Protein 4U4V (pdb70)

Foldseek 3Di:
DADADADQVDPVRCVPPLVVQLVLQLVLLQLLLLLLLLLLQLLLQLLLCLVVLPADDDLLLSLQLLQQLLVLLLVCQLVLLVVCLVPNLLLSSLVLLQQSLVLLQVVLVQSNDNVRDSVVSSVSSNSSSSSSNVLNNSLSRSCSSHDPVCSLVSSLSSQLSSLLSLLVLLAVLVVCQQPPPCVVVPFDWDAGPVGGTGRNSCSRNVCNVVSNVSSVCSNVGHYGYNDDPLVVDPVLVLLLLLLLLQVLLLLQCSSCVQSLCCLFPVVDPCSNPSSLLSNLLSVLLSVLQVVCVVPNLLVQLLVLLVQLLVLLVQLVVATQPVDDGDVVSNVVSSSSNSNSSSSSNNSSLNNLLPLQLVVQLVVCVVVVHDNVCSNVVSVVSSSSSSSSSSSSSSSSNNLNSSLQSVCCVPPVDSVRSSVVSSVSSVVSSVSSVVCCVPRNVD

Solvent-accessible surface area: 18002 Å² total; per-residue (Å²): 126,91,11,111,72,23,120,23,118,51,107,67,8,19,82,145,108,0,98,68,17,0,49,99,0,7,128,25,2,7,27,3,2,41,10,0,3,0,0,1,2,0,1,3,5,2,0,7,8,0,68,70,17,39,9,142,36,83,53,46,54,12,0,50,0,2,0,22,1,0,48,12,0,9,129,41,0,36,50,8,25,122,55,8,95,118,94,12,4,48,119,22,17,6,113,3,1,17,44,0,42,107,4,0,53,94,1,0,113,5,2,52,65,78,89,18,75,49,68,35,0,38,82,0,0,55,46,0,0,69,2,1,0,6,10,9,4,15,21,28,6,0,27,101,2,27,12,75,98,95,50,56,57,7,42,41,68,0,2,7,61,0,2,25,0,0,3,42,0,12,69,45,1,26,104,13,4,71,85,69,71,39,58,140,139,44,11,121,18,44,130,25,141,114,46,83,60,23,19,7,0,0,2,2,16,21,14,31,58,88,0,37,99,56,27,98,32,0,119,160,14,7,10,11,35,68,109,97,123,11,71,90,35,47,55,0,117,61,1,2,74,0,1,28,2,0,4,0,4,4,0,0,4,2,0,0,4,5,7,0,0,41,40,13,23,86,143,34,73,0,10,103,99,3,47,82,0,0,68,25,1,2,91,6,26,62,44,0,17,58,78,1,85,190,90,32,6,8,115,18,0,22,84,5,0,65,70,0,15,88,53,4,25,74,6,49,149,8,23,13,129,125,103,60,40,51,29,161,41,0,34,57,18,1,34,19,3,1,81,5,0,1,24,0,2,6,0,0,41,36,2,0,33,65,4,16,101,29,48,5,62,93,116,1,85,92,124,66,10,65,90,45,85,0,103,153,58,0,44,92,22,11,72,34,0,30,22,53,1,3,7,36,0,0,73,4,0,53,94,9,0,44,17,1,0,38,13,24,60,152,97,58,35,1,44,31,4,2,120,74,15,42,115,68,5,82,48,2,18,94,45,0,152,50,6,88,66,194,38,7,98,177

B-factor: mean 63.11, std 16.08, range [24.77, 141.22]

CATH classification: 1.20.1250.20 (+1 more: 1.20.1250.20)

Organism: Escherichia coli (strain K12) (NCBI:txid83333)

Radius of gyration: 21.99 Å; Cα contacts (8 Å, |Δi|>4): 774; chains: 1; bounding box: 35×51×68 Å

InterPro domains:
  IPR004737 Nitrate transporter NarK/NarU-like [TIGR00886] (36-418)
  IPR011701 Major facilitator superfamily [PF07690] (45-422)
  IPR036259 MFS transporter superfamily [G3DSA:1.20.1250.20] (1-463)
  IPR036259 MFS transporter superfamily [SSF103473] (20-460)
  IPR044772 Nitrate transporter [PTHR23515] (15-457)
  IPR044772 Nitrate transporter [cd17341] (38-454)

Sequence (442 aa):
AVITDWRPEDPAFWQQRGQRIASRNLWISVPCLLLAFCVWMLFSAVAVNLPKVGFNFTTDQLFMLTALPSVSGALLRVPYSFMVPIFGGRRWTAFSTGILIIPCVWLGFAVQDTSTPYSVFIIISLLCGFAGANFASSMANISFFFPKQKQGGALGLNGGLGNMGVSVMQLVAPLVVSLSIFAVFGSQGVKQPDGTELYLANASWIWVPFLAIFTIAAWFGMNDLATLPVLKRGHLWIMSLLYLATFGSFIGFSAGFAMLSKTQFPDVQILQYAFFGPFIGALARSAGGALSDRLGGTRVTLVNFILMAIFSGLLFLTLPTDQGGSFMAFFAVFLALFLTAGLGSGSTFQMISVIFRKLTMDRVKAEGGSDERAMREAATDTAAALGFISAIGAIGGFFIPKAFGSSLALTGSPVGAMKVFLIFYIACVVITWAVYGRHSKK

Nearest PDB structures (foldseek):
  4u4v-assembly1_A  TM=1.002E+00  e=3.283E-60  Escherichia coli str. K-12 substr. MG1655
  4u4t-assembly1_A  TM=9.989E-01  e=2.293E-55  Escherichia coli str. K-12 substr. MG1655
  4u4w-assembly1_A  TM=9.501E-01  e=4.387E-51  Escherichia coli str. K-12 substr. MG1655
  4jr9-assembly1_A  TM=9.707E-01  e=1.772E-45  Escherichia coli K-12
  4iu9-assembly1_B  TM=9.793E-01  e=3.118E-41  Escherichia coli K-12

GO terms:
  GO:0005886 plasma membrane (C, EXP)
  GO:0005452 solute:inorganic anion antiporter activity (F, IDA)
  GO:0005886 plasma membrane (C, IDA)
  GO:0043602 nitrate catabolic process (P, IMP)
  GO:0015706 nitrate transmembrane transport (P, IMP)
  GO:0015707 nitrite transport (P, IMP)

Secondary structure (DSSP, 8-state):
--BS---TTSHHHIIIIIHHHHHHHHHHHHHHHHHHHHHHTTHHHHHHHSTTTT----HHHHHHHHHTHHHHHHHHHHHHHHHHHHH-HHHHHHHHHHTTHHHHHHHHHHTT-TT--HHHHHHHHHHHGGGGGHHHHHHHHHHHTS-HHHHHHHHHHHHHHHHHHHHHHHHHHHHHTTS-TTGGGT---EE-TTS-EE-TTHHHHTHHHHHHHHHHHHHHH---B---GGGG-HHHHHHHHHHHHHHHHHHHHHHHHHHHHHHH-TTS-GGGTTTHHHHHHHHHHHHHHHHHHHH-HHHHHHHHHHHHHHHHHHGGGGS-------HHHHHHHHHHHHHHHHHHHHHHHHHHHHHHHHHHHHHHHHTT--HHHHHHHHHHHHHHHHHHHHHHHTTHHHHHHHHHHHHHHHHS-SHHHHHHHHHHHHHHHHHHHHHHHHT---

Structure (mmCIF, N/CA/C/O backbone):
data_4U4V
#
_entry.id   4U4V
#
_cell.length_a   35.504
_cell.length_b   106.532
_cell.length_c   124.609
_cell.angle_alpha   90.00
_cell.angle_beta   90.00
_cell.angle_gamma   90.00
#
_symmetry.space_group_name_H-M   'P 21 21 21'
#
loop_
_entity.id
_entity.type
_entity.pdbx_description
1 polymer 'Nitrate/nitrite transporter NarK'
2 non-polymer 'OLEIC ACID'
3 non-polymer 'NICKEL (II) ION'
4 water water
#
loop_
_atom_site.group_PDB
_atom_site.id
_atom_site.type_symbol
_atom_site.label_atom_id
_atom_site.label_alt_id
_atom_site.label_comp_id
_atom_site.label_asym_id
_atom_site.label_entity_id
_atom_site.label_seq_id
_atom_site.pdbx_PDB_ins_code
_atom_site.Cartn_x
_atom_site.Cartn_y
_atom_site.Cartn_z
_atom_site.occupancy
_atom_site.B_iso_or_equiv
_atom_site.auth_seq_id
_atom_site.auth_comp_id
_atom_site.auth_asym_id
_atom_site.auth_atom_id
_atom_site.pdbx_PDB_model_num
ATOM 1 N N . ALA A 1 13 ? 42.427 97.302 8.339 1.00 125.27 13 ALA A N 1
ATOM 2 C CA . ALA A 1 13 ? 43.806 96.889 8.102 1.00 124.24 13 ALA A CA 1
ATOM 3 C C . ALA A 1 13 ? 44.712 98.096 7.874 1.00 123.33 13 ALA A C 1
ATOM 4 O O . ALA A 1 13 ? 44.267 99.241 7.949 1.00 125.23 13 ALA A O 1
ATOM 6 N N . VAL A 1 14 ? 45.987 97.834 7.598 1.00 116.14 14 VAL A N 1
ATOM 7 C CA . VAL A 1 14 ? 46.935 98.899 7.286 1.00 94.33 14 VAL A CA 1
ATOM 8 C C . VAL A 1 14 ? 46.660 99.452 5.892 1.00 90.81 14 VAL A C 1
ATOM 9 O O . VAL A 1 14 ? 46.650 98.710 4.910 1.00 101.83 14 VAL A O 1
ATOM 13 N N . ILE A 1 15 ? 46.431 100.758 5.811 1.00 69.13 15 ILE A N 1
ATOM 14 C CA . ILE A 1 15 ? 46.044 101.376 4.551 1.00 70.22 15 ILE A CA 1
ATOM 15 C C . ILE A 1 15 ? 47.259 101.756 3.717 1.00 71.00 15 ILE A C 1
ATOM 16 O O . ILE A 1 15 ? 48.147 102.468 4.184 1.00 69.57 15 ILE A O 1
ATOM 21 N N . THR A 1 16 ? 47.291 101.268 2.481 1.00 73.43 16 THR A N 1
ATOM 22 C CA . THR A 1 16 ? 48.369 101.589 1.556 1.00 74.56 16 THR A CA 1
ATOM 23 C C . THR A 1 16 ? 47.921 102.674 0.580 1.00 74.92 16 THR A C 1
ATOM 24 O O . THR A 1 16 ? 48.683 103.585 0.256 1.00 74.56 16 THR A O 1
ATOM 28 N N . ASP A 1 17 ? 46.677 102.581 0.123 1.00 75.75 17 ASP A N 1
ATOM 29 C CA . ASP A 1 17 ? 46.128 103.571 -0.797 1.00 76.26 17 ASP A CA 1
ATOM 30 C C . ASP A 1 17 ? 45.311 104.619 -0.047 1.00 74.87 17 ASP A C 1
ATOM 31 O O . ASP A 1 17 ? 44.136 104.403 0.249 1.00 78.20 17 ASP A O 1
ATOM 36 N N . TRP A 1 18 ? 45.940 105.752 0.253 1.00 72.47 18 TRP A N 1
ATOM 37 C CA . TRP A 1 18 ? 45.291 106.828 0.998 1.00 70.26 18 TRP A CA 1
ATOM 38 C C . TRP A 1 18 ? 45.342 108.142 0.225 1.00 70.43 18 TRP A C 1
ATOM 39 O O . TRP A 1 18 ? 46.391 108.780 0.141 1.00 70.05 18 TRP A O 1
ATOM 50 N N . ARG A 1 19 ? 44.203 108.544 -0.331 1.00 71.15 19 ARG A N 1
ATOM 51 C CA . ARG A 1 19 ? 44.137 109.732 -1.179 1.00 88.02 19 ARG A CA 1
ATOM 52 C C . ARG A 1 19 ? 43.080 110.723 -0.690 1.00 84.70 19 ARG A C 1
ATOM 53 O O . ARG A 1 19 ? 42.056 110.918 -1.347 1.00 71.57 19 ARG A O 1
ATOM 61 N N . PRO A 1 20 ? 43.33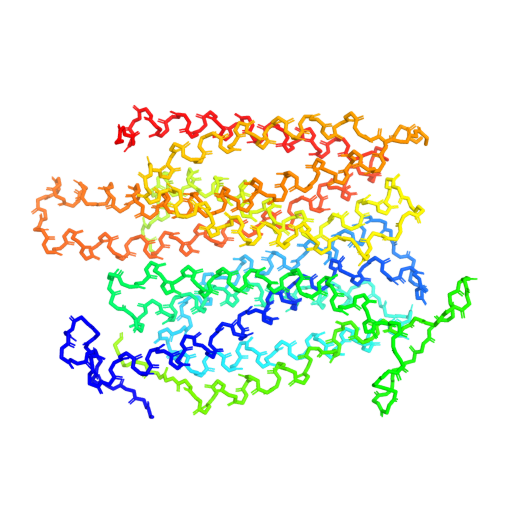9 111.372 0.460 1.00 85.94 20 PRO A N 1
ATOM 62 C CA . PRO A 1 20 ? 42.329 112.218 1.107 1.00 66.66 20 PRO A CA 1
ATOM 63 C C . PRO A 1 20 ? 41.986 113.464 0.293 1.00 67.36 20 PRO A C 1
ATOM 64 O O . PRO A 1 20 ? 40.852 113.936 0.351 1.00 67.33 20 PRO A O 1
ATOM 68 N N . GLU A 1 21 ? 42.954 113.978 -0.459 1.00 68.13 21 GLU A N 1
ATOM 69 C CA . GLU A 1 21 ? 42.735 115.163 -1.283 1.00 69.01 21 GLU A CA 1
ATOM 70 C C . GLU A 1 21 ? 41.790 114.883 -2.447 1.00 79.63 21 GLU A C 1
ATOM 71 O O . GLU A 1 21 ? 41.120 115.789 -2.942 1.00 83.21 21 GLU A O 1
ATOM 77 N N . ASP A 1 22 ? 41.746 113.630 -2.888 1.00 83.91 22 ASP A N 1
ATOM 78 C CA . ASP A 1 22 ? 40.808 113.221 -3.925 1.00 75.08 22 ASP A CA 1
ATOM 79 C C . ASP A 1 22 ? 39.393 113.185 -3.359 1.00 74.58 22 ASP A C 1
ATOM 80 O O . ASP A 1 22 ? 39.105 112.403 -2.453 1.00 73.54 22 ASP A O 1
ATOM 85 N N . PRO A 1 23 ? 38.504 114.035 -3.898 1.00 75.47 23 PRO A N 1
ATOM 86 C CA . PRO A 1 23 ? 37.120 114.154 -3.426 1.00 77.64 23 PRO A CA 1
ATOM 87 C C . PRO A 1 23 ? 36.339 112.847 -3.551 1.00 82.85 23 PRO A C 1
ATOM 88 O O . PRO A 1 23 ? 35.542 112.519 -2.669 1.00 85.07 23 PRO A O 1
ATOM 92 N N . ALA A 1 24 ? 36.570 112.113 -4.634 1.00 85.46 24 ALA A N 1
ATOM 93 C CA . ALA A 1 24 ? 35.899 110.838 -4.848 1.00 80.60 24 ALA A CA 1
ATOM 94 C C . ALA A 1 24 ? 36.361 109.805 -3.829 1.00 79.18 24 ALA A C 1
ATOM 95 O O . ALA A 1 24 ? 35.554 109.040 -3.303 1.00 79.33 24 ALA A O 1
ATOM 97 N N . PHE A 1 25 ? 37.664 109.787 -3.565 1.00 77.98 25 PHE A N 1
ATOM 98 C CA . PHE A 1 25 ? 38.242 108.887 -2.572 1.00 76.60 25 PHE A CA 1
ATOM 99 C C . PHE A 1 25 ? 37.685 109.201 -1.191 1.00 81.79 25 PHE A C 1
ATOM 100 O O . PHE A 1 25 ? 37.288 108.301 -0.449 1.00 73.90 25 PHE A O 1
ATOM 108 N N . TRP A 1 26 ? 37.665 110.488 -0.856 1.00 73.71 26 TRP A N 1
ATOM 109 C CA . TRP A 1 26 ? 37.195 110.944 0.446 1.00 70.48 26 TRP A CA 1
ATOM 110 C C . TRP A 1 26 ? 35.750 110.525 0.679 1.00 77.45 26 TRP A C 1
ATOM 111 O O . TRP A 1 26 ? 35.413 109.989 1.733 1.00 81.37 26 TRP A O 1
ATOM 122 N N . GLN A 1 27 ? 34.904 110.750 -0.320 1.00 81.08 27 GLN A N 1
ATOM 123 C CA . GLN A 1 27 ? 33.490 110.410 -0.215 1.00 74.36 27 GLN A CA 1
ATOM 124 C C . GLN A 1 27 ? 33.275 108.901 -0.164 1.00 83.68 27 GLN A C 1
ATOM 125 O O . GLN A 1 27 ? 32.291 108.424 0.402 1.00 75.87 27 GLN A O 1
ATOM 127 N N . GLN A 1 28 ? 34.212 108.156 -0.746 1.00 87.95 28 GLN A N 1
ATOM 128 C CA . GLN A 1 28 ? 34.063 106.712 -0.914 1.00 90.40 28 GLN A CA 1
ATOM 129 C C . GLN A 1 28 ? 34.465 105.919 0.327 1.00 84.62 28 GLN A C 1
ATOM 130 O O . GLN A 1 28 ? 33.747 105.011 0.750 1.00 81.80 28 GLN A O 1
ATOM 136 N N . ARG A 1 29 ? 35.615 106.256 0.903 1.00 79.16 29 ARG A N 1
ATOM 137 C CA . ARG A 1 29 ? 36.132 105.516 2.050 1.00 73.04 29 ARG A CA 1
ATOM 138 C C . ARG A 1 29 ? 36.995 106.376 2.970 1.00 72.75 29 ARG A C 1
ATOM 139 O O . ARG A 1 29 ? 37.193 106.035 4.133 1.00 68.75 29 ARG A O 1
ATOM 147 N N . GLY A 1 30 ? 37.505 107.486 2.447 1.00 69.81 30 GLY A N 1
ATOM 148 C CA . GLY A 1 30 ? 38.432 108.322 3.190 1.00 72.86 30 GLY A CA 1
ATOM 149 C C . GLY A 1 30 ? 37.804 108.982 4.403 1.00 80.14 30 GLY A C 1
ATOM 150 O O . GLY A 1 30 ? 38.307 108.862 5.522 1.00 63.77 30 GLY A O 1
ATOM 151 N N . GLN A 1 31 ? 36.699 109.681 4.167 1.00 71.60 31 GLN A N 1
ATOM 152 C CA . GLN A 1 31 ? 35.959 110.376 5.212 1.00 67.82 31 GLN A CA 1
ATOM 153 C C . GLN A 1 31 ? 35.519 109.452 6.345 1.00 68.27 31 GLN A C 1
ATOM 154 O O . GLN A 1 31 ? 35.645 109.801 7.517 1.00 68.73 31 GLN A O 1
ATOM 160 N N . ARG A 1 32 ? 35.005 108.277 5.997 1.00 71.19 32 ARG A N 1
ATOM 161 C CA . ARG A 1 32 ? 34.507 107.342 7.003 1.00 70.62 32 ARG A CA 1
ATOM 162 C C . ARG A 1 32 ? 35.633 106.813 7.891 1.00 78.03 32 ARG A C 1
ATOM 163 O O . ARG A 1 32 ? 35.482 106.719 9.108 1.00 85.45 32 ARG A O 1
ATOM 165 N N . ILE A 1 33 ? 36.759 106.474 7.273 1.00 81.02 33 ILE A N 1
ATOM 166 C CA . ILE A 1 33 ? 37.921 105.973 8.000 1.00 80.90 33 ILE A CA 1
ATOM 167 C C . ILE A 1 33 ? 38.522 107.049 8.903 1.00 73.85 33 ILE A C 1
ATOM 168 O O . ILE A 1 33 ? 38.846 106.793 10.064 1.00 59.40 33 ILE A O 1
ATOM 173 N N . ALA A 1 34 ? 38.660 108.253 8.359 1.00 60.34 34 ALA A N 1
ATOM 174 C CA . ALA A 1 34 ? 39.251 109.369 9.085 1.00 58.34 34 ALA A CA 1
ATOM 175 C C . ALA A 1 34 ? 38.352 109.822 10.229 1.00 66.63 34 ALA A C 1
ATOM 176 O O . ALA A 1 34 ? 38.835 110.278 11.266 1.00 71.83 34 ALA A O 1
ATOM 178 N N . SER A 1 35 ? 37.044 109.700 10.029 1.00 58.03 35 SER A N 1
ATOM 179 C CA . SER A 1 35 ? 36.073 110.033 11.061 1.00 57.17 35 SER A CA 1
ATOM 180 C C . SER A 1 35 ? 36.212 109.097 12.251 1.00 64.19 35 SER A C 1
ATOM 181 O O . SER A 1 35 ? 36.079 109.509 13.405 1.00 63.90 35 SER A O 1
ATOM 184 N N . ARG A 1 36 ? 36.485 107.832 11.955 1.00 57.62 36 ARG A N 1
ATOM 185 C CA . ARG A 1 36 ? 36.598 106.805 12.980 1.00 57.33 36 ARG A CA 1
ATOM 186 C C . ARG A 1 36 ? 37.896 106.944 13.765 1.00 55.71 36 ARG A C 1
ATOM 187 O O . ARG A 1 36 ? 37.915 106.766 14.980 1.00 76.13 36 ARG A O 1
ATOM 195 N N . ASN A 1 37 ? 38.980 107.269 13.069 1.00 55.63 37 ASN A N 1
ATOM 196 C CA . ASN A 1 37 ? 40.263 107.481 13.725 1.00 54.28 37 ASN A CA 1
ATOM 197 C C . ASN A 1 37 ? 40.237 108.711 14.626 1.00 57.72 37 ASN A C 1
ATOM 198 O O . ASN A 1 37 ? 40.689 108.662 15.769 1.00 56.65 37 ASN A O 1
ATOM 203 N N . LEU A 1 38 ? 39.699 109.807 14.099 1.00 52.39 38 LEU A N 1
ATOM 204 C CA . LEU A 1 38 ? 39.574 111.058 14.839 1.00 60.38 38 LEU A CA 1
ATOM 205 C C . LEU A 1 38 ? 38.775 110.880 16.131 1.00 61.40 38 LEU A C 1
ATOM 206 O O . LEU A 1 38 ? 39.146 111.417 17.173 1.00 48.84 38 LEU A O 1
ATOM 211 N N . TRP A 1 39 ? 37.689 110.117 16.064 1.00 51.25 39 TRP A N 1
ATOM 212 C CA . TRP A 1 39 ? 36.791 109.992 17.208 1.00 56.54 39 TRP A CA 1
ATOM 213 C C . TRP A 1 39 ? 37.173 108.872 18.174 1.00 59.34 39 TRP A C 1
ATOM 214 O O . TRP A 1 39 ? 36.484 108.641 19.167 1.00 56.33 39 TRP A O 1
ATOM 225 N N . ILE A 1 40 ? 38.272 108.187 17.883 1.00 52.77 40 ILE A N 1
ATOM 226 C CA . ILE A 1 40 ? 38.895 107.302 18.857 1.00 50.50 40 ILE A CA 1
ATOM 227 C C . ILE A 1 40 ? 40.100 108.031 19.444 1.00 66.33 40 ILE A C 1
ATOM 228 O O . ILE A 1 40 ? 40.484 107.814 20.594 1.00 61.47 40 ILE A O 1
ATOM 233 N N . SER A 1 41 ? 40.674 108.923 18.642 1.00 61.39 41 SER A N 1
ATOM 234 C CA . SER A 1 41 ? 41.827 109.711 19.058 1.00 56.96 41 SER A CA 1
ATOM 235 C C . SER A 1 41 ? 41.460 110.718 20.146 1.00 58.35 41 SER A C 1
ATOM 236 O O . SER A 1 41 ? 42.214 110.915 21.099 1.00 45.38 41 SER A O 1
ATOM 239 N N . VAL A 1 42 ? 40.297 111.344 19.994 1.00 46.36 42 VAL A N 1
ATOM 240 C CA . VAL A 1 42 ? 39.839 112.381 20.914 1.00 56.54 42 VAL A CA 1
ATOM 241 C C . VAL A 1 42 ? 39.673 111.876 22.360 1.00 54.21 42 VAL A C 1
ATOM 242 O O . VAL A 1 42 ? 40.183 112.510 23.282 1.00 45.97 42 VAL A O 1
ATOM 246 N N . PRO A 1 43 ? 38.980 110.738 22.572 1.00 51.64 43 PRO A N 1
ATOM 247 C CA . PRO A 1 43 ? 38.934 110.264 23.961 1.00 45.20 43 PRO A CA 1
ATOM 248 C C . PRO A 1 43 ? 40.298 109.817 24.483 1.00 44.73 43 PRO A C 1
ATOM 249 O O . PRO A 1 43 ? 40.601 110.047 25.655 1.00 47.78 43 PRO A O 1
ATOM 253 N N . CYS A 1 44 ? 41.102 109.194 23.625 1.00 45.31 44 CYS A N 1
ATOM 254 C CA . CYS A 1 44 ? 42.455 108.783 23.994 1.00 45.07 44 CYS A CA 1
ATOM 255 C C . CYS A 1 44 ? 43.317 109.964 24.431 1.00 43.94 44 CYS A C 1
ATOM 256 O O . CYS A 1 44 ? 44.122 109.847 25.351 1.00 65.88 44 CYS A O 1
ATOM 259 N N . LEU A 1 45 ? 43.150 111.099 23.760 1.00 47.45 45 LEU A N 1
ATOM 260 C CA . LEU A 1 45 ? 43.943 112.284 24.065 1.00 57.73 45 LEU A CA 1
ATOM 261 C C . LEU A 1 45 ? 43.390 113.002 25.291 1.00 41.94 45 LEU A C 1
ATOM 262 O O . LEU A 1 45 ? 44.148 113.504 26.120 1.00 48.49 45 LEU A O 1
ATOM 267 N N . LEU A 1 46 ? 42.066 113.047 25.395 1.00 42.10 46 LEU A N 1
ATOM 268 C CA . LEU A 1 46 ? 41.400 113.608 26.563 1.00 55.18 46 LEU A CA 1
ATOM 269 C C . LEU A 1 46 ? 41.883 112.917 27.833 1.00 41.34 46 LEU A C 1
ATOM 270 O O . LEU A 1 46 ? 42.119 113.566 28.852 1.00 40.75 46 LEU A O 1
ATOM 275 N N . LEU A 1 47 ? 42.034 111.599 27.761 1.00 41.97 47 LEU A N 1
ATOM 276 C CA . LEU A 1 47 ? 42.499 110.819 28.903 1.00 54.23 47 LEU A CA 1
ATOM 277 C C . LEU A 1 47 ? 43.958 111.116 29.219 1.00 41.55 47 LEU A C 1
ATOM 278 O O . LEU A 1 47 ? 44.384 111.024 30.369 1.00 48.87 47 LEU A O 1
ATOM 283 N N . ALA A 1 48 ? 44.723 111.465 28.190 1.00 43.80 48 ALA A N 1
ATOM 284 C CA . ALA A 1 48 ? 46.124 111.809 28.377 1.00 41.34 48 ALA A CA 1
ATOM 285 C C . ALA A 1 48 ? 46.242 113.076 29.218 1.00 40.57 48 ALA A C 1
ATOM 286 O O . ALA A 1 48 ? 47.084 113.163 30.111 1.00 49.90 48 ALA A O 1
ATOM 288 N N . PHE A 1 49 ? 45.390 114.054 28.931 1.00 43.33 49 PHE A N 1
ATOM 289 C CA . PHE A 1 49 ? 45.367 115.290 29.703 1.00 47.62 49 PHE A CA 1
ATOM 290 C C . PHE A 1 49 ? 44.866 115.038 31.119 1.00 39.52 49 PHE A C 1
ATOM 291 O O . PHE A 1 49 ? 45.247 115.751 32.046 1.00 60.09 49 PHE A O 1
ATOM 299 N N . CYS A 1 50 ? 44.017 114.027 31.287 1.00 39.88 50 CYS A N 1
ATOM 300 C CA . CYS A 1 50 ? 43.609 113.610 32.625 1.00 54.36 50 CYS A CA 1
ATOM 301 C C . CYS A 1 50 ? 44.822 113.159 33.441 1.00 40.03 50 CYS A C 1
ATOM 302 O O . CYS A 1 50 ? 45.087 113.698 34.511 1.00 39.83 50 CYS A O 1
ATOM 305 N N . VAL A 1 51 ? 45.561 112.183 32.920 1.00 40.46 51 VAL A N 1
ATOM 306 C CA . VAL A 1 51 ? 46.710 111.620 33.630 1.00 50.45 51 VAL A CA 1
ATOM 307 C C . VAL A 1 51 ? 47.842 112.638 33.804 1.00 43.60 51 VAL A C 1
ATOM 308 O O . VAL A 1 51 ? 48.553 112.623 34.811 1.00 53.45 51 VAL A O 1
ATOM 312 N N . TRP A 1 52 ? 47.991 113.526 32.825 1.00 40.12 52 TRP A N 1
ATOM 313 C CA . TRP A 1 52 ? 49.050 114.533 32.828 1.00 48.40 52 TRP A CA 1
ATOM 314 C C . TRP A 1 52 ? 48.981 115.458 34.041 1.00 52.27 52 TRP A C 1
ATOM 315 O O . TRP A 1 52 ? 49.991 115.706 34.703 1.00 42.17 52 TRP A O 1
ATOM 326 N N . MET A 1 53 ? 47.787 115.974 34.315 1.00 39.37 53 MET A N 1
ATOM 327 C CA . MET A 1 53 ? 47.593 116.960 35.374 1.00 48.61 53 MET A CA 1
ATOM 328 C C . MET A 1 53 ? 47.023 116.344 36.644 1.00 42.68 53 MET A C 1
ATOM 329 O O . MET A 1 53 ? 46.462 117.048 37.483 1.00 41.56 53 MET A O 1
ATOM 334 N N . LEU A 1 54 ? 47.174 115.032 36.773 1.00 39.75 54 LEU A N 1
ATOM 335 C CA . LEU A 1 54 ? 46.655 114.287 37.914 1.00 45.63 54 LEU A CA 1
ATOM 336 C C . LEU A 1 54 ? 47.035 114.912 39.254 1.00 47.00 54 LEU A C 1
ATOM 337 O O . LEU A 1 54 ? 46.194 115.069 40.137 1.00 51.79 54 LEU A O 1
ATOM 342 N N . PHE A 1 55 ? 48.304 115.284 39.387 1.00 49.33 55 PHE A N 1
ATOM 343 C CA . PHE A 1 55 ? 48.827 115.809 40.641 1.00 40.84 55 PHE A CA 1
ATOM 344 C C . PHE A 1 55 ? 48.309 117.204 40.996 1.00 50.44 55 PHE A C 1
ATOM 345 O O . PHE A 1 55 ? 48.536 117.678 42.105 1.00 41.05 55 PHE A O 1
ATOM 353 N N . SER A 1 56 ? 47.622 117.863 40.067 1.00 40.08 56 SER A N 1
ATOM 354 C CA . SER A 1 56 ? 47.004 119.152 40.369 1.00 39.99 56 SER A CA 1
ATOM 355 C C . SER A 1 56 ? 45.833 118.945 41.326 1.00 54.25 56 SER A C 1
ATOM 356 O O . SER A 1 56 ? 45.436 119.852 42.062 1.00 40.47 56 SER A O 1
ATOM 359 N N . ALA A 1 57 ? 45.289 117.733 41.308 1.00 40.29 57 ALA A N 1
ATOM 360 C CA . ALA A 1 57 ? 44.181 117.373 42.180 1.00 49.92 57 ALA A CA 1
ATOM 361 C C . ALA A 1 57 ? 44.668 116.574 43.389 1.00 60.99 57 ALA A C 1
ATOM 362 O O . ALA A 1 57 ? 44.197 116.777 44.507 1.00 62.02 57 ALA A O 1
ATOM 364 N N . VAL A 1 58 ? 45.620 115.674 43.160 1.00 41.45 58 VAL A N 1
ATOM 365 C CA . VAL A 1 58 ? 46.082 114.766 44.207 1.00 53.04 58 VAL A CA 1
ATOM 366 C C . VAL A 1 58 ? 46.964 115.454 45.259 1.00 42.70 58 VAL A C 1
ATOM 367 O O . VAL A 1 58 ? 46.825 115.189 46.453 1.00 49.37 58 VAL A O 1
ATOM 371 N N . ALA A 1 59 ? 47.857 116.339 44.819 1.00 48.16 59 ALA A N 1
ATOM 372 C CA . ALA A 1 59 ? 48.794 117.010 45.727 1.00 56.56 59 ALA A CA 1
ATOM 373 C C . ALA A 1 59 ? 48.075 117.870 46.764 1.00 55.14 59 ALA A C 1
ATOM 374 O O . ALA A 1 59 ? 48.617 118.158 47.834 1.00 53.51 59 ALA A O 1
ATOM 376 N N . VAL A 1 60 ? 46.857 118.283 46.434 1.00 50.17 60 VAL A N 1
ATOM 377 C CA . VAL A 1 60 ? 46.023 119.044 47.351 1.00 46.12 60 VAL A CA 1
ATOM 378 C C . VAL A 1 60 ? 45.560 118.160 48.507 1.00 51.86 60 VAL A C 1
ATOM 379 O O . VAL A 1 60 ? 45.376 118.632 49.629 1.00 45.09 60 VAL A O 1
ATOM 383 N N . ASN A 1 61 ? 45.397 116.869 48.228 1.00 44.79 61 ASN A N 1
ATOM 384 C CA . ASN A 1 61 ? 44.836 115.941 49.205 1.00 50.51 61 ASN A CA 1
ATOM 385 C C . ASN A 1 61 ? 45.869 115.059 49.907 1.00 45.98 61 ASN A C 1
ATOM 386 O O . ASN A 1 61 ? 45.513 114.250 50.759 1.00 48.31 61 ASN A O 1
ATOM 391 N N . LEU A 1 62 ? 47.141 115.213 49.555 1.00 48.28 62 LEU A N 1
ATOM 392 C CA . LEU A 1 62 ? 48.196 114.433 50.202 1.00 54.40 62 LEU A CA 1
ATOM 393 C C . LEU A 1 62 ? 48.324 114.706 51.716 1.00 47.77 62 LEU A C 1
ATOM 394 O O . LEU A 1 62 ? 48.457 113.757 52.491 1.00 48.74 62 LEU A O 1
ATOM 399 N N . PRO A 1 63 ? 48.280 115.985 52.151 1.00 55.06 63 PRO A N 1
ATOM 400 C CA . PRO A 1 63 ? 48.348 116.173 53.609 1.00 49.26 63 PRO A CA 1
ATOM 401 C C . PRO A 1 63 ? 47.138 115.596 54.350 1.00 65.41 63 PRO A C 1
ATOM 402 O O . PRO A 1 63 ? 47.251 115.230 55.521 1.00 68.60 63 PRO A O 1
ATOM 406 N N . LYS A 1 64 ? 46.002 115.511 53.663 1.00 56.40 64 LYS A N 1
ATOM 407 C CA . LYS A 1 64 ? 44.769 114.996 54.251 1.00 49.70 64 LYS A CA 1
ATOM 408 C C . LYS A 1 64 ? 44.812 113.486 54.449 1.00 53.91 64 LYS A C 1
ATOM 409 O O . LYS A 1 64 ? 43.904 112.903 55.036 1.00 51.13 64 LYS A O 1
ATOM 415 N N . VAL A 1 65 ? 45.866 112.858 53.943 1.00 58.41 65 VAL A N 1
ATOM 416 C CA . VAL A 1 65 ? 46.014 111.411 54.021 1.00 61.63 65 VAL A CA 1
ATOM 417 C C . VAL A 1 65 ? 47.109 111.053 55.029 1.00 59.26 65 VAL A C 1
ATOM 418 O O . VAL A 1 65 ? 47.117 109.962 55.603 1.00 75.47 65 VAL A O 1
ATOM 422 N N . GLY A 1 66 ? 48.019 111.992 55.266 1.00 62.42 66 GLY A N 1
ATOM 423 C CA . GLY A 1 66 ? 49.038 111.804 56.283 1.00 53.32 66 GLY A CA 1
ATOM 424 C C . GLY A 1 66 ? 50.449 112.154 55.855 1.00 53.13 66 GLY A C 1
ATOM 425 O O . GLY A 1 66 ? 51.397 111.949 56.610 1.00 59.49 66 GLY A O 1
ATOM 426 N N . PHE A 1 67 ? 50.598 112.681 54.645 1.00 57.87 67 PHE A N 1
ATOM 427 C CA . PHE A 1 67 ? 51.914 113.075 54.160 1.00 57.79 67 PHE A CA 1
ATOM 428 C C . PHE A 1 67 ? 52.283 114.469 54.655 1.00 57.86 67 PHE A C 1
ATOM 429 O O . PHE A 1 67 ? 51.433 115.353 54.737 1.00 65.64 67 PHE A O 1
ATOM 437 N N . ASN A 1 68 ? 53.555 114.658 54.988 1.00 59.40 68 ASN A N 1
ATOM 438 C CA . ASN A 1 68 ? 54.016 115.932 55.525 1.00 59.96 68 ASN A CA 1
ATOM 439 C C . ASN A 1 68 ? 55.054 116.605 54.629 1.00 58.73 68 ASN A C 1
ATOM 440 O O . ASN A 1 68 ? 56.064 117.126 55.104 1.00 62.13 68 ASN A O 1
ATOM 445 N N . PHE A 1 69 ? 54.790 116.593 53.329 1.00 64.93 69 PHE A N 1
ATOM 446 C CA . PHE A 1 69 ? 55.628 117.291 52.362 1.00 60.08 69 PHE A CA 1
ATOM 447 C C . PHE A 1 69 ? 55.414 118.801 52.452 1.00 51.14 69 PHE A C 1
ATOM 448 O O . PHE A 1 69 ? 54.303 119.255 52.723 1.00 51.88 69 PHE A O 1
ATOM 456 N N . THR A 1 70 ? 56.469 119.579 52.227 1.00 51.71 70 THR A N 1
ATOM 457 C CA . THR A 1 70 ? 56.348 121.036 52.263 1.00 61.68 70 THR A CA 1
ATOM 458 C C . THR A 1 70 ? 55.521 121.550 51.087 1.00 64.73 70 THR A C 1
ATOM 459 O O . THR A 1 70 ? 55.267 120.820 50.127 1.00 49.16 70 THR A O 1
ATOM 463 N N . THR A 1 71 ? 55.102 122.808 51.176 1.00 57.55 71 THR A N 1
ATOM 464 C CA . THR A 1 71 ? 54.309 123.437 50.126 1.00 62.68 71 THR A CA 1
ATOM 465 C C . THR A 1 71 ? 55.071 123.459 48.806 1.00 64.49 71 THR A C 1
ATOM 466 O O . THR A 1 71 ? 54.507 123.200 47.742 1.00 56.93 71 THR A O 1
ATOM 470 N N . ASP A 1 72 ? 56.363 123.756 48.893 1.00 73.15 72 ASP A N 1
ATOM 471 C CA . ASP A 1 72 ? 57.227 123.790 47.724 1.00 66.80 72 ASP A CA 1
ATOM 472 C C . ASP A 1 72 ? 57.321 122.405 47.084 1.00 54.62 72 ASP A C 1
ATOM 473 O O . ASP A 1 72 ? 57.351 122.281 45.861 1.00 47.81 72 ASP A O 1
ATOM 478 N N . GLN A 1 73 ? 57.353 121.369 47.919 1.00 54.83 73 GLN A N 1
ATOM 479 C CA . GLN A 1 73 ? 57.398 119.989 47.440 1.00 48.55 73 GLN A CA 1
ATOM 480 C C . GLN A 1 73 ? 56.114 119.602 46.710 1.00 59.57 73 GLN A C 1
ATOM 481 O O . GLN A 1 73 ? 56.155 118.918 45.685 1.00 53.33 73 GLN A O 1
ATOM 487 N N . LEU A 1 74 ? 54.977 120.039 47.245 1.00 60.00 74 LEU A N 1
ATOM 488 C CA . LEU A 1 74 ? 53.685 119.747 46.636 1.00 45.49 74 LEU A CA 1
ATOM 489 C C . LEU A 1 74 ? 53.548 120.428 45.275 1.00 44.61 74 LEU A C 1
ATOM 490 O O . LEU A 1 74 ? 53.089 119.811 44.315 1.00 48.91 74 LEU A O 1
ATOM 495 N N . PHE A 1 75 ? 53.945 121.696 45.194 1.00 44.95 75 PHE A N 1
ATOM 496 C CA . PHE A 1 75 ? 53.932 122.414 43.921 1.00 58.95 75 PHE A CA 1
ATOM 497 C C . PHE A 1 75 ? 54.822 121.724 42.893 1.00 61.31 75 PHE A C 1
ATOM 498 O O . PHE A 1 75 ? 54.455 121.622 41.725 1.00 43.47 75 PHE A O 1
ATOM 506 N N . MET A 1 76 ? 55.987 121.255 43.336 1.00 53.19 76 MET A N 1
ATOM 507 C CA . MET A 1 76 ? 56.933 120.562 42.463 1.00 53.66 76 MET A CA 1
ATOM 508 C C . MET A 1 76 ? 56.304 119.323 41.830 1.00 53.09 76 MET A C 1
ATOM 509 O O . MET A 1 76 ? 56.587 118.988 40.678 1.00 55.00 76 MET A O 1
ATOM 514 N N . LEU A 1 77 ? 55.443 118.650 42.586 1.00 52.09 77 LEU A N 1
ATOM 515 C CA . LEU A 1 77 ? 54.755 117.468 42.082 1.00 43.66 77 LEU A CA 1
ATOM 516 C C . LEU A 1 77 ? 53.792 117.832 40.954 1.00 62.31 77 LEU A C 1
ATOM 517 O O . LEU A 1 77 ? 53.609 117.059 40.014 1.00 49.49 77 LEU A O 1
ATOM 522 N N . THR A 1 78 ? 53.183 119.011 41.047 1.00 42.29 78 THR A N 1
ATOM 523 C CA . THR A 1 78 ? 52.286 119.485 39.999 1.00 52.12 78 THR A CA 1
ATOM 524 C C . THR A 1 78 ? 53.076 120.050 38.823 1.00 50.75 78 THR A C 1
ATOM 525 O O . THR A 1 78 ? 52.560 120.152 37.712 1.00 44.97 78 THR A O 1
ATOM 529 N N . ALA A 1 79 ? 54.333 120.403 39.077 1.00 42.31 79 ALA A N 1
ATOM 530 C CA . ALA A 1 79 ? 55.165 121.084 38.091 1.00 48.10 79 ALA A CA 1
ATOM 531 C C . ALA A 1 79 ? 55.909 120.118 37.171 1.00 49.48 79 ALA A C 1
ATOM 532 O O . ALA A 1 79 ? 55.956 120.319 35.957 1.00 44.59 79 ALA A O 1
ATOM 534 N N . LEU A 1 80 ? 56.477 119.072 37.766 1.00 43.31 80 LEU A N 1
ATOM 535 C CA . LEU A 1 80 ? 57.367 118.136 37.073 1.00 51.06 80 LEU A CA 1
ATOM 536 C C . LEU A 1 80 ? 56.822 117.412 35.831 1.00 43.28 80 LEU A C 1
ATOM 537 O O . LEU A 1 80 ? 57.579 117.195 34.889 1.00 43.76 80 LEU A O 1
ATOM 542 N N . PRO A 1 81 ? 55.535 117.011 35.818 1.00 42.44 81 PRO A N 1
ATOM 543 C CA . PRO A 1 81 ? 55.108 116.301 34.605 1.00 50.61 81 PRO A CA 1
ATOM 544 C C . PRO A 1 81 ? 55.207 117.142 33.327 1.00 42.06 81 PRO A C 1
ATOM 545 O O . PRO A 1 81 ? 55.237 116.575 32.240 1.00 45.03 81 PRO A O 1
ATOM 549 N N . SER A 1 82 ? 55.281 118.464 33.450 1.00 46.82 82 SER A N 1
ATOM 550 C CA . SER A 1 82 ? 55.463 119.301 32.267 1.00 45.43 82 SER A CA 1
ATOM 551 C C . SER A 1 82 ? 56.896 119.244 31.748 1.00 46.60 82 SER A C 1
ATOM 552 O O . SER A 1 82 ? 57.144 119.560 30.589 1.00 56.45 82 SER A O 1
ATOM 555 N N . VAL A 1 83 ? 57.835 118.840 32.601 1.00 50.60 83 VAL A N 1
ATOM 556 C CA . VAL A 1 83 ? 59.235 118.725 32.195 1.00 51.37 83 VAL A CA 1
ATOM 557 C C . VAL A 1 83 ? 59.429 117.565 31.227 1.00 54.61 83 VAL A C 1
ATOM 558 O O . VAL A 1 83 ? 59.830 117.763 30.078 1.00 50.75 83 VAL A O 1
ATOM 562 N N . SER A 1 84 ? 59.146 116.356 31.701 1.00 54.44 84 SER A N 1
ATOM 563 C CA . SER A 1 84 ? 59.220 115.168 30.861 1.00 49.52 84 SER A CA 1
ATOM 564 C C . SER A 1 84 ? 58.249 115.279 29.691 1.00 54.05 84 SER A C 1
ATOM 565 O O . SER A 1 84 ? 58.544 114.827 28.583 1.00 56.82 84 SER A O 1
ATOM 568 N N . GLY A 1 85 ? 57.096 115.891 29.948 1.00 50.42 85 GLY A N 1
ATOM 569 C CA . GLY A 1 85 ? 56.106 116.129 28.915 1.00 52.38 85 GLY A CA 1
ATOM 570 C C . GLY A 1 85 ? 56.670 116.935 27.761 1.00 59.21 85 GLY A C 1
ATOM 571 O O . GLY A 1 85 ? 56.553 116.541 26.601 1.00 59.44 85 GLY A O 1
ATOM 572 N N . ALA A 1 86 ? 57.291 118.065 28.088 1.00 51.22 86 ALA A N 1
ATOM 573 C CA . ALA A 1 86 ? 57.920 118.923 27.091 1.00 54.53 86 ALA A CA 1
ATOM 574 C C . ALA A 1 86 ? 59.044 118.204 26.353 1.00 53.39 86 ALA A C 1
ATOM 575 O O . ALA A 1 86 ? 59.170 118.317 25.133 1.00 60.38 86 ALA A O 1
ATOM 577 N N . LEU A 1 87 ? 59.858 117.471 27.105 1.00 49.53 87 LEU A N 1
ATOM 578 C CA . LEU A 1 87 ? 61.015 116.783 26.548 1.00 48.99 87 LEU A CA 1
ATOM 579 C C . LEU A 1 87 ? 60.620 115.690 25.564 1.00 50.41 87 LEU A C 1
ATOM 580 O O . LEU A 1 87 ? 61.310 115.460 24.574 1.00 53.71 87 LEU A O 1
ATOM 585 N N . LEU A 1 88 ? 59.506 115.024 25.839 1.00 46.92 88 LEU A N 1
ATOM 586 C CA . LEU A 1 88 ? 59.119 113.852 25.066 1.00 47.21 88 LEU A CA 1
ATOM 587 C C . LEU A 1 88 ? 58.227 114.193 23.876 1.00 46.91 88 LEU A C 1
ATOM 588 O O . LEU A 1 88 ? 57.977 113.338 23.028 1.00 59.99 88 LEU A O 1
ATOM 593 N N . ARG A 1 89 ? 57.759 115.436 23.803 1.00 46.26 89 ARG A N 1
ATOM 594 C CA . ARG A 1 89 ? 56.858 115.829 22.721 1.00 46.04 89 ARG A CA 1
ATOM 595 C C . ARG A 1 89 ? 57.526 115.744 21.349 1.00 47.28 89 ARG A C 1
ATOM 596 O O . ARG A 1 89 ? 56.911 115.283 20.391 1.00 49.34 89 ARG A O 1
ATOM 604 N N . VAL A 1 90 ? 58.780 116.169 21.244 1.00 48.22 90 VAL A N 1
ATOM 605 C CA . VAL A 1 90 ? 59.466 116.067 19.959 1.00 66.95 90 VAL A CA 1
ATOM 606 C C . VAL A 1 90 ? 59.724 114.593 19.577 1.00 63.59 90 VAL A C 1
ATOM 607 O O . VAL A 1 90 ? 59.434 114.205 18.446 1.00 61.11 90 VAL A O 1
ATOM 611 N N . PRO A 1 91 ? 60.240 113.762 20.510 1.00 60.50 91 PRO A N 1
ATOM 612 C CA . PRO A 1 91 ? 60.353 112.336 20.167 1.00 55.17 91 PRO A CA 1
ATOM 613 C C . PRO A 1 91 ? 59.014 111.664 19.838 1.00 56.47 91 PRO A C 1
ATOM 614 O O . PRO A 1 91 ? 58.963 110.832 18.932 1.00 59.26 91 PRO A O 1
ATOM 618 N N . TYR A 1 92 ? 57.956 112.018 20.563 1.00 53.74 92 TYR A N 1
ATOM 619 C CA . TYR A 1 92 ? 56.631 111.448 20.329 1.00 54.13 92 TYR A CA 1
ATOM 620 C C . TYR A 1 92 ? 56.105 111.746 18.933 1.00 59.54 92 TYR A C 1
ATOM 621 O O . TYR A 1 92 ? 55.417 110.920 18.335 1.00 70.58 92 TYR A O 1
ATOM 630 N N . SER A 1 93 ? 56.420 112.930 18.420 1.00 56.43 93 SER A N 1
ATOM 631 C CA . SER A 1 93 ? 55.936 113.336 17.107 1.00 53.03 93 SER A CA 1
ATOM 632 C C . SER A 1 93 ? 56.596 112.507 16.012 1.00 62.61 93 SER A C 1
ATOM 633 O O . SER A 1 93 ? 56.053 112.361 14.917 1.00 63.03 93 SER A O 1
ATOM 636 N N . PHE A 1 94 ? 57.765 111.957 16.322 1.00 73.66 94 PHE A N 1
ATOM 637 C CA . PHE A 1 94 ? 58.507 111.135 15.373 1.00 80.33 94 PHE A CA 1
ATOM 638 C C . PHE A 1 94 ? 58.070 109.674 15.425 1.00 81.99 94 PHE A C 1
ATOM 639 O O . PHE A 1 94 ? 58.365 108.899 14.515 1.00 86.67 94 PHE A O 1
ATOM 647 N N . MET A 1 95 ? 57.365 109.303 16.489 1.00 69.93 95 MET A N 1
ATOM 648 C CA . MET A 1 95 ? 56.975 107.912 16.698 1.00 70.72 95 MET A CA 1
ATOM 649 C C . MET A 1 95 ? 55.860 107.467 15.759 1.00 76.64 95 MET A C 1
ATOM 650 O O . MET A 1 95 ? 55.851 106.326 15.300 1.00 90.59 95 MET A O 1
ATOM 655 N N . VAL A 1 96 ? 54.922 108.366 15.481 1.00 73.62 96 VAL A N 1
ATOM 656 C CA . VAL A 1 96 ? 53.764 108.032 14.655 1.00 72.74 96 VAL A CA 1
ATOM 657 C C . VAL A 1 96 ? 54.134 107.574 13.238 1.00 77.69 96 VAL A C 1
ATOM 658 O O . VAL A 1 96 ? 53.641 106.540 12.788 1.00 77.92 96 VAL A O 1
ATOM 662 N N . PRO A 1 97 ? 55.005 108.321 12.528 1.00 79.66 97 PRO A N 1
ATOM 663 C CA . PRO A 1 97 ? 55.312 107.813 11.186 1.00 79.99 97 PRO A CA 1
ATOM 664 C C . PRO A 1 97 ? 56.132 106.523 11.208 1.00 79.05 97 PRO A C 1
ATOM 665 O O . PRO A 1 97 ? 56.193 105.816 10.203 1.00 76.43 97 PRO A O 1
ATOM 669 N N . ILE A 1 98 ? 56.746 106.220 12.347 1.00 74.36 98 ILE A N 1
ATOM 670 C CA . ILE A 1 98 ? 57.568 105.024 12.472 1.00 78.82 98 ILE A CA 1
ATOM 671 C C . ILE A 1 98 ? 56.732 103.780 12.769 1.00 77.19 98 ILE A C 1
ATOM 672 O O . ILE A 1 98 ? 56.900 102.744 12.124 1.00 78.31 98 ILE A O 1
ATOM 677 N N . PHE A 1 99 ? 55.827 103.887 13.737 1.00 74.67 99 PHE A N 1
ATOM 678 C CA . PHE A 1 99 ? 55.055 102.730 14.185 1.00 70.68 99 PHE A CA 1
ATOM 679 C C . PHE A 1 99 ? 53.602 102.754 13.724 1.00 58.88 99 PHE A C 1
ATOM 680 O O . PHE A 1 99 ? 52.871 101.783 13.915 1.00 59.40 99 PHE A O 1
ATOM 688 N N . GLY A 1 100 ? 53.183 103.860 13.121 1.00 58.26 100 GLY A N 1
ATOM 689 C CA . GLY A 1 100 ? 51.800 104.006 12.708 1.00 66.27 100 GLY A CA 1
ATOM 690 C C . GLY A 1 100 ? 50.952 104.586 13.823 1.00 63.40 100 GLY A C 1
ATOM 691 O O . GLY A 1 100 ? 51.274 104.436 15.003 1.00 59.81 100 GLY A O 1
ATOM 692 N N . GLY A 1 101 ? 49.863 105.250 13.448 1.00 55.68 101 GLY A N 1
ATOM 693 C CA . GLY A 1 101 ? 49.000 105.909 14.410 1.00 58.23 101 GLY A CA 1
ATOM 694 C C . GLY A 1 101 ? 48.264 104.958 15.332 1.00 62.67 101 GLY A C 1
ATOM 695 O O . GLY A 1 101 ? 48.218 105.172 16.541 1.00 66.23 101 GLY A O 1
ATOM 696 N N . ARG A 1 102 ? 47.692 103.904 14.759 1.00 65.78 102 ARG A N 1
ATOM 697 C CA . ARG A 1 102 ? 46.913 102.935 15.526 1.00 68.85 102 ARG A CA 1
ATOM 698 C C . ARG A 1 102 ? 47.724 102.261 16.631 1.00 67.27 102 ARG A C 1
ATOM 699 O O . ARG A 1 102 ? 47.273 102.166 17.773 1.00 65.79 102 ARG A O 1
ATOM 707 N N . ARG A 1 103 ? 48.924 101.803 16.294 1.00 68.17 103 ARG A N 1
ATOM 708 C CA . ARG A 1 103 ? 49.751 101.080 17.255 1.00 72.45 103 ARG A CA 1
ATOM 709 C C . ARG A 1 103 ? 50.300 101.992 18.354 1.00 64.75 103 ARG A C 1
ATOM 710 O O . ARG A 1 103 ? 50.265 101.637 19.532 1.00 54.00 103 ARG A O 1
ATOM 718 N N . TRP A 1 104 ? 50.794 103.165 17.971 1.00 65.91 104 TRP A N 1
ATOM 719 C CA . TRP A 1 104 ? 51.391 104.088 18.933 1.00 62.69 104 TRP A CA 1
ATOM 720 C C . TRP A 1 104 ? 50.349 104.743 19.839 1.00 58.67 104 TRP A C 1
ATOM 721 O O . TRP A 1 104 ? 50.640 105.074 20.985 1.00 49.83 104 TRP A O 1
ATOM 732 N N . THR A 1 105 ? 49.141 104.934 19.319 1.00 50.77 105 THR A N 1
ATOM 733 C CA . THR A 1 105 ? 48.051 105.494 20.109 1.00 49.59 105 THR A CA 1
ATOM 734 C C . THR A 1 105 ? 47.657 104.530 21.220 1.00 64.76 105 THR A C 1
ATOM 735 O O . THR A 1 105 ? 47.425 104.939 22.358 1.00 48.60 105 THR A O 1
ATOM 739 N N . ALA A 1 106 ? 47.584 103.246 20.879 1.00 56.89 106 ALA A N 1
ATOM 740 C CA . ALA A 1 106 ? 47.249 102.211 21.849 1.00 61.14 106 ALA A CA 1
ATOM 741 C C . ALA A 1 106 ? 48.350 102.083 22.895 1.00 61.07 106 ALA A C 1
ATOM 742 O O . ALA A 1 106 ? 48.079 101.980 24.091 1.00 62.72 106 ALA A O 1
ATOM 744 N N . PHE A 1 107 ? 49.594 102.101 22.430 1.00 51.50 107 PHE A N 1
ATOM 745 C CA . PHE A 1 107 ? 50.752 101.997 23.307 1.00 54.72 107 PHE A CA 1
ATOM 746 C C . PHE A 1 107 ? 50.882 103.188 24.254 1.00 62.75 107 PHE A C 1
ATOM 747 O O . PHE A 1 107 ? 51.163 103.019 25.441 1.00 57.95 107 PHE A O 1
ATOM 755 N N . SER A 1 108 ? 50.682 104.389 23.718 1.00 56.50 108 SER A N 1
ATOM 756 C CA . SER A 1 108 ? 50.891 105.616 24.477 1.00 47.52 108 SER A CA 1
ATOM 757 C C . SER A 1 108 ? 49.730 105.902 25.419 1.00 62.97 108 SER A C 1
ATOM 758 O O . SER A 1 108 ? 49.862 106.683 26.362 1.00 45.64 108 SER A O 1
ATOM 761 N N . THR A 1 109 ? 48.593 105.272 25.149 1.00 47.02 109 THR A N 1
ATOM 762 C CA . THR A 1 109 ? 47.441 105.363 26.032 1.00 56.76 109 THR A CA 1
ATOM 763 C C . THR A 1 109 ? 47.553 104.302 27.122 1.00 64.67 109 THR A C 1
ATOM 764 O O . THR A 1 109 ? 47.308 104.573 28.299 1.00 55.54 109 THR A O 1
ATOM 768 N N . GLY A 1 110 ? 47.948 103.099 26.717 1.00 48.26 110 GLY A N 1
ATOM 769 C CA . GLY A 1 110 ? 48.020 101.961 27.615 1.00 49.08 110 GLY A CA 1
ATOM 770 C C . GLY A 1 110 ? 49.047 102.081 28.727 1.00 48.74 110 GLY A C 1
ATOM 771 O O . GLY A 1 110 ? 48.769 101.721 29.867 1.00 51.59 110 GLY A O 1
ATOM 772 N N . ILE A 1 111 ? 50.232 102.589 28.400 1.00 48.56 111 ILE A N 1
ATOM 773 C CA . ILE A 1 111 ? 51.302 102.723 29.387 1.00 54.79 111 ILE A CA 1
ATOM 774 C C . ILE A 1 111 ? 50.955 103.724 30.489 1.00 47.20 111 ILE A C 1
ATOM 775 O O . ILE A 1 111 ? 51.623 103.770 31.520 1.00 48.91 111 ILE A O 1
ATOM 780 N N . LEU A 1 112 ? 49.916 104.526 30.270 1.00 53.50 112 LEU A N 1
ATOM 781 C CA . LEU A 1 112 ? 49.501 105.517 31.258 1.00 57.65 112 LEU A CA 1
ATOM 782 C C . LEU A 1 112 ? 48.824 104.838 32.444 1.00 59.44 112 LEU A C 1
ATOM 783 O O . LEU A 1 112 ? 48.572 105.464 33.474 1.00 53.08 112 LEU A O 1
ATOM 788 N N . ILE A 1 113 ? 48.537 103.550 32.285 1.00 52.96 113 ILE A N 1
ATOM 789 C CA . ILE A 1 113 ? 47.947 102.749 33.346 1.00 52.70 113 ILE A CA 1
ATOM 790 C C . ILE A 1 113 ? 48.976 102.508 34.449 1.00 54.82 113 ILE A C 1
ATOM 791 O O . ILE A 1 113 ? 48.627 102.410 35.626 1.00 58.17 113 ILE A O 1
ATOM 796 N N . ILE A 1 114 ? 50.247 102.445 34.065 1.00 54.90 114 ILE A N 1
ATOM 797 C CA . ILE A 1 114 ? 51.316 102.209 35.031 1.00 62.15 114 ILE A CA 1
ATOM 798 C C . ILE A 1 114 ? 51.408 103.320 36.095 1.00 65.69 114 ILE A C 1
ATOM 799 O O . ILE A 1 114 ? 51.385 103.017 37.287 1.00 79.43 114 ILE A O 1
ATOM 804 N N . PRO A 1 115 ? 51.495 104.604 35.690 1.00 64.37 115 PRO A N 1
ATOM 805 C CA . PRO A 1 115 ? 51.524 105.584 36.784 1.00 59.16 115 PRO A CA 1
ATOM 806 C C . PRO A 1 115 ? 50.172 105.743 37.481 1.00 58.26 115 PRO A C 1
ATOM 807 O O . PRO A 1 115 ? 50.149 106.094 38.659 1.00 56.73 115 PRO A O 1
ATOM 811 N N . CYS A 1 116 ? 49.071 105.492 36.773 1.00 45.10 116 CYS A N 1
ATOM 812 C CA . CYS A 1 116 ? 47.743 105.588 37.376 1.00 44.92 116 CYS A CA 1
ATOM 813 C C . CYS A 1 116 ? 47.556 104.551 38.479 1.00 54.79 116 CYS A C 1
ATOM 814 O O . CYS A 1 116 ? 47.108 104.876 39.579 1.00 53.19 116 CYS A O 1
ATOM 817 N N . VAL A 1 117 ? 47.897 103.303 38.173 1.00 53.30 117 VAL A N 1
ATOM 818 C CA . VAL A 1 117 ? 47.841 102.229 39.156 1.00 59.49 117 VAL A CA 1
ATOM 819 C C . VAL A 1 117 ? 48.813 102.492 40.306 1.00 53.88 117 VAL A C 1
ATOM 820 O O . VAL A 1 117 ? 48.438 102.398 41.475 1.00 52.03 117 VAL A O 1
ATOM 824 N N . TRP A 1 118 ? 50.054 102.834 39.965 1.00 48.20 118 TRP A N 1
ATOM 825 C CA . TRP A 1 118 ? 51.105 103.054 40.959 1.00 62.39 118 TRP A CA 1
ATOM 826 C C . TRP A 1 118 ? 50.734 104.150 41.956 1.00 62.82 118 TRP A C 1
ATOM 827 O O . TRP A 1 118 ? 50.854 103.956 43.167 1.00 56.89 118 TRP A O 1
ATOM 838 N N . LEU A 1 119 ? 50.287 105.295 41.446 1.00 46.64 119 LEU A N 1
ATOM 839 C CA . LEU A 1 119 ? 49.922 106.422 42.299 1.00 50.66 119 LEU A CA 1
ATOM 840 C C . LEU A 1 119 ? 48.817 106.052 43.286 1.00 55.78 119 LEU A C 1
ATOM 841 O O . LEU A 1 119 ? 48.800 106.532 44.420 1.00 58.58 119 LEU A O 1
ATOM 846 N N . GLY A 1 120 ? 47.902 105.192 42.853 1.00 46.81 120 GLY A N 1
ATOM 847 C CA . GLY A 1 120 ? 46.799 104.771 43.696 1.00 47.42 120 GLY A CA 1
ATOM 848 C C . GLY A 1 120 ? 47.276 104.020 44.922 1.00 56.03 120 GLY A C 1
ATOM 849 O O . GLY A 1 120 ? 46.801 104.256 46.031 1.00 59.21 120 GLY A O 1
ATOM 850 N N . PHE A 1 121 ? 48.224 103.111 44.720 1.00 56.17 121 PHE A N 1
ATOM 851 C CA . PHE A 1 121 ? 48.821 102.381 45.829 1.00 61.40 121 PHE A CA 1
ATOM 852 C C . PHE A 1 121 ? 49.727 103.293 46.660 1.00 56.97 121 PHE A C 1
ATOM 853 O O . PHE A 1 121 ? 49.805 103.156 47.880 1.00 58.90 121 PHE A O 1
ATOM 861 N N . ALA A 1 122 ? 50.397 104.230 45.994 1.00 49.62 122 ALA A N 1
ATOM 862 C CA . ALA A 1 122 ? 51.386 105.087 46.647 1.00 49.62 122 ALA A CA 1
ATOM 863 C C . ALA A 1 122 ? 50.765 106.052 47.654 1.00 56.22 122 ALA A C 1
ATOM 864 O O . ALA A 1 122 ? 51.364 106.344 48.690 1.00 59.79 122 ALA A O 1
ATOM 866 N N . VAL A 1 123 ? 49.570 106.546 47.349 1.00 48.49 123 VAL A N 1
ATOM 867 C CA . VAL A 1 123 ? 48.912 107.523 48.210 1.00 59.01 123 VAL A CA 1
ATOM 868 C C . VAL A 1 123 ? 48.322 106.884 49.464 1.00 68.38 123 VAL A C 1
ATOM 869 O O . VAL A 1 123 ? 47.967 107.584 50.409 1.00 72.79 123 VAL A O 1
ATOM 873 N N . GLN A 1 124 ? 48.218 105.559 49.475 1.00 61.03 124 GLN A N 1
ATOM 874 C CA . GLN A 1 124 ? 47.686 104.853 50.637 1.00 56.09 124 GLN A CA 1
ATOM 875 C C . GLN A 1 124 ? 48.809 104.431 51.574 1.00 60.36 124 GLN A C 1
ATOM 876 O O . GLN A 1 124 ? 48.569 103.815 52.612 1.00 64.16 124 GLN A O 1
ATOM 882 N N . ASP A 1 125 ? 50.037 104.767 51.195 1.00 60.21 125 ASP A N 1
ATOM 883 C CA . ASP A 1 125 ? 51.217 104.378 51.956 1.00 60.30 125 ASP A CA 1
ATOM 884 C C . ASP A 1 125 ? 51.999 105.619 52.368 1.00 59.41 125 ASP A C 1
ATOM 885 O O . ASP A 1 125 ? 52.769 106.164 51.580 1.00 59.18 125 ASP A O 1
ATOM 890 N N . THR A 1 126 ? 51.811 106.055 53.609 1.00 54.47 126 THR A N 1
ATOM 891 C CA . THR A 1 126 ? 52.468 107.266 54.089 1.00 54.98 126 THR A CA 1
ATOM 892 C C . THR A 1 126 ? 53.951 107.044 54.385 1.00 59.97 126 THR A C 1
ATOM 893 O O . THR A 1 126 ? 54.629 107.945 54.878 1.00 57.98 126 THR A O 1
ATOM 897 N N . SER A 1 127 ? 54.451 105.848 54.092 1.00 56.27 127 SER A N 1
ATOM 898 C CA . SER A 1 127 ? 55.885 105.593 54.180 1.00 64.12 127 SER A CA 1
ATOM 899 C C . SER A 1 127 ? 56.531 105.757 52.804 1.00 66.35 127 SER A C 1
ATOM 900 O O . SER A 1 127 ? 57.752 105.679 52.668 1.00 57.12 127 SER A O 1
ATOM 903 N N . THR A 1 128 ? 55.704 105.985 51.788 1.00 54.77 128 THR A N 1
ATOM 904 C CA . THR A 1 128 ? 56.201 106.213 50.437 1.00 59.50 128 THR A CA 1
ATOM 905 C C . THR A 1 128 ? 57.017 107.499 50.386 1.00 58.86 128 THR A C 1
ATOM 906 O O . THR A 1 128 ? 56.504 108.576 50.682 1.00 66.57 128 THR A O 1
ATOM 910 N N . PRO A 1 129 ? 58.301 107.385 50.019 1.00 54.22 129 PRO A N 1
ATOM 911 C CA . PRO A 1 129 ? 59.208 108.537 49.985 1.00 67.68 129 PRO A CA 1
ATOM 912 C C . PRO A 1 129 ? 58.808 109.555 48.927 1.00 64.55 129 PRO A C 1
ATOM 913 O O . PRO A 1 129 ? 58.164 109.201 47.938 1.00 58.13 129 PRO A O 1
ATOM 917 N N . TYR A 1 130 ? 59.196 110.807 49.145 1.00 52.61 130 TYR A N 1
ATOM 918 C CA . TYR A 1 130 ? 58.965 111.876 48.185 1.00 62.25 130 TYR A CA 1
ATOM 919 C C . TYR A 1 130 ? 59.576 111.539 46.825 1.00 61.64 130 TYR A C 1
ATOM 920 O O . TYR A 1 130 ? 59.038 111.912 45.782 1.00 49.80 130 TYR A O 1
ATOM 929 N N . SER A 1 131 ? 60.693 110.816 46.853 1.00 52.32 131 SER A N 1
ATOM 930 C CA . SER A 1 131 ? 61.408 110.402 45.648 1.00 60.40 131 SER A CA 1
ATOM 931 C C . SER A 1 131 ? 60.563 109.531 44.718 1.00 63.07 131 SER A C 1
ATOM 932 O O . SER A 1 131 ? 60.684 109.617 43.496 1.00 58.11 131 SER A O 1
ATOM 935 N N . VAL A 1 132 ? 59.719 108.684 45.300 1.00 57.31 132 VAL A N 1
ATOM 936 C CA . VAL A 1 132 ? 58.836 107.822 44.522 1.00 54.23 132 VAL A CA 1
ATOM 937 C C . VAL A 1 132 ? 57.757 108.648 43.823 1.00 50.22 132 VAL A C 1
ATOM 938 O O . VAL A 1 132 ? 57.387 108.367 42.681 1.00 48.53 132 VAL A O 1
ATOM 942 N N . PHE A 1 133 ? 57.258 109.667 44.517 1.00 48.64 133 PHE A N 1
ATOM 943 C CA . PHE A 1 133 ? 56.268 110.571 43.947 1.00 47.26 133 PHE A CA 1
ATOM 944 C C . PHE A 1 133 ? 56.878 111.398 42.818 1.00 63.91 133 PHE A C 1
ATOM 945 O O . PHE A 1 133 ? 56.184 111.780 41.878 1.00 61.26 133 PHE A O 1
ATOM 953 N N . ILE A 1 134 ? 58.174 111.682 42.924 1.00 55.17 134 ILE A N 1
ATOM 954 C CA . ILE A 1 134 ? 58.902 112.353 41.854 1.00 52.57 134 ILE A CA 1
ATOM 955 C C . ILE A 1 134 ? 58.887 111.486 40.599 1.00 63.00 134 ILE A C 1
ATOM 956 O O . ILE A 1 134 ? 58.667 111.981 39.490 1.00 48.57 134 ILE A O 1
ATOM 961 N N . ILE A 1 135 ? 59.108 110.188 40.785 1.00 48.19 135 ILE A N 1
ATOM 962 C CA . ILE A 1 135 ? 59.099 109.250 39.673 1.00 53.81 135 ILE A CA 1
ATOM 963 C C . ILE A 1 135 ? 57.722 109.192 39.026 1.00 62.51 135 ILE A C 1
ATOM 964 O O . ILE A 1 135 ? 57.602 109.282 37.804 1.00 50.00 135 ILE A O 1
ATOM 969 N N . ILE A 1 136 ? 56.688 109.054 39.852 1.00 46.65 136 ILE A N 1
ATOM 970 C CA . ILE A 1 136 ? 55.313 109.004 39.365 1.00 52.62 136 ILE A CA 1
ATOM 971 C C . ILE A 1 136 ? 54.944 110.295 38.642 1.00 55.09 136 ILE A C 1
ATOM 972 O O . ILE A 1 136 ? 54.326 110.270 37.578 1.00 44.06 136 ILE A O 1
ATOM 977 N N . SER A 1 137 ? 55.344 111.417 39.234 1.00 44.50 137 SER A N 1
ATOM 978 C CA . SER A 1 137 ? 55.132 112.741 38.660 1.00 43.72 137 SER A CA 1
ATOM 979 C C . SER A 1 137 ? 55.683 112.822 37.239 1.00 60.92 137 SER A C 1
ATOM 980 O O . SER A 1 137 ? 54.978 113.221 36.311 1.00 46.04 137 SER A O 1
ATOM 983 N N . LEU A 1 138 ? 56.942 112.426 37.081 1.00 44.67 138 LEU A N 1
ATOM 984 C CA . LEU A 1 138 ? 57.588 112.393 35.776 1.00 49.72 138 LEU A CA 1
ATOM 985 C C . LEU A 1 138 ? 56.907 111.400 34.835 1.00 57.16 138 LEU A C 1
ATOM 986 O O . LEU A 1 138 ? 56.756 111.670 33.644 1.00 55.82 138 LEU A O 1
ATOM 991 N N . LEU A 1 139 ? 56.489 110.259 35.375 1.00 45.05 139 LEU A N 1
ATOM 992 C CA . LEU A 1 139 ? 55.781 109.254 34.586 1.00 48.10 139 LEU A CA 1
ATOM 993 C C . LEU A 1 139 ? 54.454 109.783 34.044 1.00 48.01 139 LEU A C 1
ATOM 994 O O . LEU A 1 139 ? 54.065 109.456 32.925 1.00 52.09 139 LEU A O 1
ATOM 999 N N . CYS A 1 140 ? 53.761 110.596 34.839 1.00 43.28 140 CYS A N 1
ATOM 1000 C CA . CYS A 1 140 ? 52.533 111.243 34.382 1.00 56.38 140 CYS A CA 1
ATOM 1001 C C . CYS A 1 140 ? 52.841 112.202 33.241 1.00 57.48 140 CYS A C 1
ATOM 1002 O O . CYS A 1 140 ? 51.981 112.497 32.411 1.00 57.25 140 CYS A O 1
ATOM 1005 N N . GLY A 1 141 ? 54.079 112.684 33.212 1.00 59.47 141 GLY A N 1
ATOM 1006 C CA . GLY A 1 141 ? 54.541 113.568 32.164 1.00 42.50 141 GLY A CA 1
ATOM 1007 C C . GLY A 1 141 ? 54.507 112.929 30.792 1.00 50.36 141 GLY A C 1
ATOM 1008 O O . GLY A 1 141 ? 54.389 113.626 29.785 1.00 56.17 141 GLY A O 1
ATOM 1009 N N . PHE A 1 142 ? 54.610 111.603 30.746 1.00 43.43 142 PHE A N 1
ATOM 1010 C CA . PHE A 1 142 ? 54.518 110.879 29.482 1.00 56.51 142 PHE A CA 1
ATOM 1011 C C . PHE A 1 142 ? 53.179 111.155 28.798 1.00 59.61 142 PHE A C 1
ATOM 1012 O O . PHE A 1 142 ? 53.112 111.278 27.577 1.00 60.11 142 PHE A O 1
ATOM 1020 N N . ALA A 1 143 ? 52.121 111.264 29.598 1.00 47.88 143 ALA A N 1
ATOM 1021 C CA . ALA A 1 143 ? 50.792 111.579 29.088 1.00 42.09 143 ALA A CA 1
ATOM 1022 C C . ALA A 1 143 ? 50.784 112.927 28.380 1.00 57.01 143 ALA A C 1
ATOM 1023 O O . ALA A 1 143 ? 50.055 113.126 27.406 1.00 43.85 143 ALA A O 1
ATOM 1025 N N . GLY A 1 144 ? 51.604 113.848 28.875 1.00 53.04 144 GLY A N 1
ATOM 1026 C CA . GLY A 1 144 ? 51.680 115.185 28.319 1.00 51.33 144 GLY A CA 1
ATOM 1027 C C . GLY A 1 144 ? 52.330 115.237 26.952 1.00 51.35 144 GLY A C 1
ATOM 1028 O O . GLY A 1 144 ? 52.234 116.246 26.253 1.00 57.84 144 GLY A O 1
ATOM 1029 N N . ALA A 1 145 ? 52.990 114.149 26.570 1.00 47.89 145 ALA A N 1
ATOM 1030 C CA . ALA A 1 145 ? 53.651 114.072 25.275 1.00 49.18 145 ALA A CA 1
ATOM 1031 C C . ALA A 1 145 ? 52.732 113.510 24.195 1.00 47.74 145 ALA A C 1
ATOM 1032 O O . ALA A 1 145 ? 53.024 113.637 23.006 1.00 49.67 145 ALA A O 1
ATOM 1034 N N . ASN A 1 146 ? 51.625 112.894 24.606 1.00 47.79 146 ASN A N 1
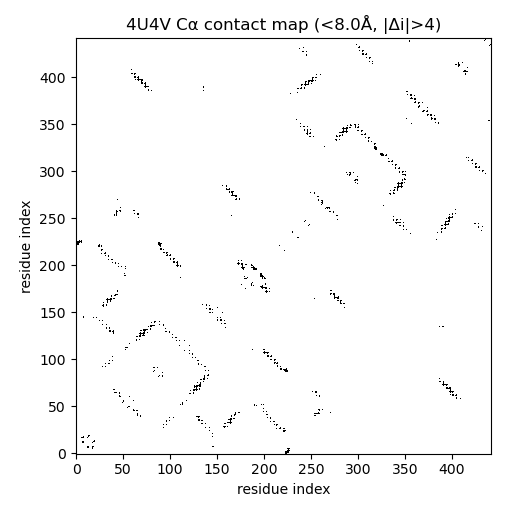ATOM 1035 C CA . ASN A 1 146 ? 50.691 112.288 23.658 1.00 43.66 146 ASN A CA 1
ATOM 1036 C C . ASN A 1 146 ? 50.096 113.305 22.688 1.00 56.34 146 ASN A C 1
ATOM 1037 O O . ASN A 1 146 ? 49.708 112.955 21.575 1.00 50.70 146 ASN A O 1
ATOM 1042 N N . PHE A 1 147 ? 50.030 114.562 23.116 1.00 65.20 147 PHE A N 1
ATOM 1043 C CA . PHE A 1 147 ? 49.491 115.630 22.281 1.00 58.69 147 PHE A CA 1
ATOM 1044 C C . PHE A 1 147 ? 50.217 115.724 20.943 1.00 60.96 147 PHE A C 1
ATOM 1045 O O . PHE A 1 147 ? 49.586 115.834 19.895 1.00 47.93 147 PHE A O 1
ATOM 1053 N N . ALA A 1 148 ? 51.543 115.674 20.985 1.00 52.08 148 ALA A N 1
ATOM 1054 C CA . ALA A 1 148 ? 52.346 115.844 19.782 1.00 55.63 148 ALA A CA 1
ATOM 1055 C C . ALA A 1 148 ? 52.115 114.708 18.794 1.00 64.71 148 ALA A C 1
ATOM 1056 O O . ALA A 1 148 ? 52.061 114.928 17.585 1.00 46.93 148 ALA A O 1
ATOM 1058 N N . SER A 1 149 ? 51.975 113.495 19.316 1.00 46.14 149 SER A N 1
ATOM 1059 C CA . SER A 1 149 ? 51.786 112.324 18.473 1.00 47.16 149 SER A CA 1
ATOM 1060 C C . SER A 1 149 ? 50.341 112.212 17.995 1.00 47.11 149 SER A C 1
ATOM 1061 O O . SER A 1 149 ? 50.084 111.825 16.858 1.00 57.01 149 SER A O 1
ATOM 1064 N N . SER A 1 150 ? 49.404 112.559 18.871 1.00 49.01 150 SER A N 1
ATOM 1065 C CA . SER A 1 150 ? 47.984 112.536 18.539 1.00 46.05 150 SER A CA 1
ATOM 1066 C C . SER A 1 150 ? 47.652 113.538 17.438 1.00 46.40 150 SER A C 1
ATOM 1067 O O . SER A 1 150 ? 46.921 113.219 16.503 1.00 65.39 150 SER A O 1
ATOM 1070 N N . MET A 1 151 ? 48.189 114.749 17.554 1.00 61.75 151 MET A N 1
ATOM 1071 C CA . MET A 1 151 ? 47.919 115.800 16.578 1.00 54.95 151 MET A CA 1
ATOM 1072 C C . MET A 1 151 ? 48.591 115.510 15.242 1.00 58.04 151 MET A C 1
ATOM 1073 O O . MET A 1 151 ? 47.986 115.697 14.185 1.00 54.60 151 MET A O 1
ATOM 1078 N N . ALA A 1 15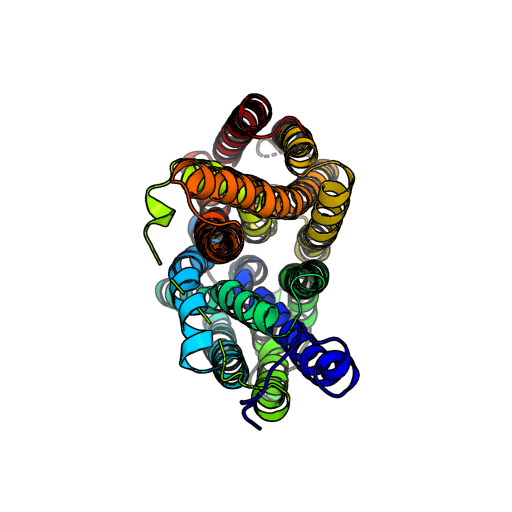2 ? 49.844 115.066 15.292 1.00 51.67 152 ALA A N 1
ATOM 1079 C CA . ALA A 1 152 ? 50.570 114.707 14.080 1.00 53.63 152 ALA A CA 1
ATOM 1080 C C . ALA A 1 152 ? 49.815 113.622 13.321 1.00 60.35 152 ALA A C 1
ATOM 1081 O O . ALA A 1 152 ? 49.601 113.734 12.116 1.00 51.52 152 ALA A O 1
ATOM 1083 N N . ASN A 1 153 ? 49.393 112.587 14.041 1.00 50.07 153 ASN A N 1
ATOM 1084 C CA . ASN A 1 153 ? 48.628 111.492 13.455 1.00 60.39 153 ASN A CA 1
ATOM 1085 C C . ASN A 1 153 ? 47.347 111.937 12.750 1.00 62.96 153 ASN A C 1
ATOM 1086 O O . ASN A 1 153 ? 47.061 111.496 11.637 1.00 64.96 153 ASN A O 1
ATOM 1091 N N . ILE A 1 154 ? 46.574 112.803 13.399 1.00 50.20 154 ILE A N 1
ATOM 1092 C CA . ILE A 1 154 ? 45.270 113.191 12.871 1.00 59.06 154 ILE A CA 1
ATOM 1093 C C . ILE A 1 154 ? 45.399 114.023 11.590 1.00 63.03 154 ILE A C 1
ATOM 1094 O O . ILE A 1 154 ? 44.536 113.954 10.709 1.00 53.22 154 ILE A O 1
ATOM 1099 N N . SER A 1 155 ? 46.489 114.780 11.479 1.00 51.32 155 SER A N 1
ATOM 1100 C CA . SER A 1 155 ? 46.720 115.635 10.318 1.00 52.30 155 SER A CA 1
ATOM 1101 C C . SER A 1 155 ? 46.810 114.837 9.014 1.00 58.67 155 SER A C 1
ATOM 1102 O O . SER A 1 155 ? 46.409 115.320 7.955 1.00 55.18 155 SER A O 1
ATOM 1105 N N . PHE A 1 156 ? 47.325 113.614 9.095 1.00 54.56 156 PHE A N 1
ATOM 1106 C CA . PHE A 1 156 ? 47.463 112.766 7.915 1.00 61.36 156 PHE A CA 1
ATOM 1107 C C . PHE A 1 156 ? 46.128 112.203 7.427 1.00 57.24 156 PHE A C 1
ATOM 1108 O O . PHE A 1 156 ? 45.986 111.863 6.254 1.00 58.95 156 PHE A O 1
ATOM 1116 N N . PHE A 1 157 ? 45.149 112.106 8.322 1.00 56.18 157 PHE A N 1
ATOM 1117 C CA . PHE A 1 157 ? 43.862 111.520 7.958 1.00 59.89 157 PHE A CA 1
ATOM 1118 C C . PHE A 1 157 ? 42.926 112.514 7.277 1.00 57.52 157 PHE A C 1
ATOM 1119 O O . PHE A 1 157 ? 41.864 112.134 6.791 1.00 59.98 157 PHE A O 1
ATOM 1127 N N . PHE A 1 158 ? 43.315 113.782 7.232 1.00 56.88 158 PHE A N 1
ATOM 1128 C CA . PHE A 1 158 ? 42.433 114.805 6.684 1.00 67.26 158 PHE A CA 1
ATOM 1129 C C . PHE A 1 158 ? 43.095 115.640 5.598 1.00 69.66 158 PHE A C 1
ATOM 1130 O O . PHE A 1 158 ? 44.295 115.908 5.654 1.00 80.28 158 PHE A O 1
ATOM 1138 N N . PRO A 1 159 ? 42.305 116.044 4.590 1.00 59.67 159 PRO A N 1
ATOM 1139 C CA . PRO A 1 159 ? 42.780 116.976 3.565 1.00 66.22 159 PRO A CA 1
ATOM 1140 C C . PRO A 1 159 ? 43.175 118.300 4.203 1.00 73.03 159 PRO A C 1
ATOM 1141 O O . PRO A 1 159 ? 42.670 118.617 5.281 1.00 57.92 159 PRO A O 1
ATOM 1145 N N . LYS A 1 160 ? 44.051 119.059 3.551 1.00 73.50 160 LYS A N 1
ATOM 1146 C CA . LYS A 1 160 ? 44.553 120.313 4.110 1.00 74.44 160 LYS A CA 1
ATOM 1147 C C . LYS A 1 160 ? 43.433 121.300 4.446 1.00 73.49 160 LYS A C 1
ATOM 1148 O O . LYS A 1 160 ? 43.584 122.144 5.328 1.00 83.13 160 LYS A O 1
ATOM 1150 N N . GLN A 1 161 ? 42.311 121.184 3.744 1.00 67.65 161 GLN A N 1
ATOM 1151 C CA . GLN A 1 161 ? 41.170 122.063 3.969 1.00 63.49 161 GLN A CA 1
ATOM 1152 C C . GLN A 1 161 ? 40.436 121.735 5.267 1.00 67.55 161 GLN A C 1
ATOM 1153 O O . GLN A 1 161 ? 39.859 122.618 5.900 1.00 81.35 161 GLN A O 1
ATOM 1155 N N . LYS A 1 162 ? 40.462 120.466 5.662 1.00 63.36 162 LYS A N 1
ATOM 1156 C CA . LYS A 1 162 ? 39.703 120.021 6.827 1.00 58.92 162 LYS A CA 1
ATOM 1157 C C . LYS A 1 162 ? 40.584 119.762 8.046 1.00 54.58 162 LYS A C 1
ATOM 1158 O O . LYS A 1 162 ? 40.081 119.451 9.126 1.00 53.48 162 LYS A O 1
ATOM 1164 N N . GLN A 1 163 ? 41.895 119.893 7.874 1.00 54.47 163 GLN A N 1
ATOM 1165 C CA . GLN A 1 163 ? 42.825 119.677 8.975 1.00 62.33 163 GLN A CA 1
ATOM 1166 C C . GLN A 1 163 ? 42.614 120.707 10.077 1.00 60.44 163 GLN A C 1
ATOM 1167 O O . GLN A 1 163 ? 42.687 120.378 11.260 1.00 62.05 163 GLN A O 1
ATOM 1173 N N . GLY A 1 164 ? 42.339 121.946 9.682 1.00 57.46 164 GLY A N 1
ATOM 1174 C CA . GLY A 1 164 ? 42.071 123.011 10.631 1.00 65.46 164 GLY A CA 1
ATOM 1175 C C . GLY A 1 164 ? 40.936 122.648 11.568 1.00 50.30 164 GLY A C 1
ATOM 1176 O O . GLY A 1 164 ? 41.052 122.797 12.782 1.00 68.00 164 GLY A O 1
ATOM 1177 N N . GLY A 1 165 ? 39.841 122.157 10.998 1.00 51.83 165 GLY A N 1
ATOM 1178 C CA . GLY A 1 165 ? 38.701 121.727 11.786 1.00 60.89 165 GLY A CA 1
ATOM 1179 C C . GLY A 1 165 ? 38.967 120.429 12.529 1.00 73.70 165 GLY A C 1
ATOM 1180 O O . GLY A 1 165 ? 38.469 120.224 13.636 1.00 71.92 165 GLY A O 1
ATOM 1181 N N . ALA A 1 166 ? 39.756 119.549 11.920 1.00 72.86 166 ALA A N 1
ATOM 1182 C CA . ALA A 1 166 ? 40.047 118.249 12.515 1.00 64.56 166 ALA A CA 1
ATOM 1183 C C . ALA A 1 166 ? 41.027 118.373 13.678 1.00 63.72 166 ALA A C 1
ATOM 1184 O O . ALA A 1 166 ? 40.850 117.738 14.719 1.00 56.43 166 ALA A O 1
ATOM 1186 N N . LEU A 1 167 ? 42.062 119.187 13.494 1.00 59.25 167 LEU A N 1
ATOM 1187 C CA . LEU A 1 167 ? 43.069 119.391 14.530 1.00 58.48 167 LEU A CA 1
ATOM 1188 C C . LEU A 1 167 ? 42.501 120.199 15.692 1.00 61.83 167 LEU A C 1
ATOM 1189 O O . LEU A 1 167 ? 42.841 119.959 16.853 1.00 50.71 167 LEU A O 1
ATOM 1194 N N . GLY A 1 168 ? 41.633 121.154 15.373 1.00 54.73 168 GLY A N 1
ATOM 1195 C CA . GLY A 1 168 ? 40.990 121.969 16.387 1.00 49.21 168 GLY A CA 1
ATOM 1196 C C . GLY A 1 168 ? 40.099 121.157 17.309 1.00 54.60 168 GLY A C 1
ATOM 1197 O O . GLY A 1 168 ? 40.086 121.371 18.521 1.00 64.87 168 GLY A O 1
ATOM 1198 N N . LEU A 1 169 ? 39.357 120.218 16.732 1.00 53.54 169 LEU A N 1
ATOM 1199 C CA . LEU A 1 169 ? 38.440 119.380 17.497 1.00 58.03 169 LEU A CA 1
ATOM 1200 C C . LEU A 1 169 ? 39.187 118.368 18.360 1.00 58.55 169 LEU A C 1
ATOM 1201 O O . LEU A 1 169 ? 38.797 118.096 19.497 1.00 57.00 169 LEU A O 1
ATOM 1206 N N . ASN A 1 170 ? 40.256 117.805 17.808 1.00 56.34 170 ASN A N 1
ATOM 1207 C CA . ASN A 1 170 ? 41.053 116.816 18.519 1.00 54.02 170 ASN A CA 1
ATOM 1208 C C . ASN A 1 170 ? 41.837 117.438 19.670 1.00 53.48 170 ASN A C 1
ATOM 1209 O O . ASN A 1 170 ? 41.909 116.876 20.762 1.00 52.81 170 ASN A O 1
ATOM 1214 N N . GLY A 1 171 ? 42.421 118.602 19.416 1.00 44.55 171 GLY A N 1
ATOM 1215 C CA . GLY A 1 171 ? 43.163 119.319 20.433 1.00 42.69 171 GLY A CA 1
ATOM 1216 C C . GLY A 1 171 ? 42.243 119.991 21.434 1.00 43.98 171 GLY A C 1
ATOM 1217 O O . GLY A 1 171 ? 42.522 119.996 22.631 1.00 57.19 171 GLY A O 1
ATOM 1218 N N . GLY A 1 172 ? 41.144 120.556 20.940 1.00 42.60 172 GLY A N 1
ATOM 1219 C CA . GLY A 1 172 ? 40.181 121.245 21.782 1.00 51.25 172 GLY A CA 1
ATOM 1220 C C . GLY A 1 172 ? 39.558 120.331 22.818 1.00 61.79 172 GLY A C 1
ATOM 1221 O O . GLY A 1 172 ? 39.617 120.601 24.021 1.00 56.10 172 GLY A O 1
ATOM 1222 N N . LEU A 1 173 ? 38.958 119.241 22.351 1.00 59.51 173 LEU A N 1
ATOM 1223 C CA . LEU A 1 173 ? 38.367 118.256 23.246 1.00 48.44 173 LEU A CA 1
ATOM 1224 C C . LEU A 1 173 ? 39.450 117.534 24.034 1.00 51.12 173 LEU A C 1
ATOM 1225 O O . LEU A 1 173 ? 39.199 117.020 25.122 1.00 52.77 173 LEU A O 1
ATOM 1230 N N . GLY A 1 174 ? 40.656 117.501 23.474 1.00 54.35 174 GLY A N 1
ATOM 1231 C CA . GLY A 1 174 ? 41.803 116.947 24.169 1.00 47.98 174 GLY A CA 1
ATOM 1232 C C . GLY A 1 174 ? 42.123 117.738 25.423 1.00 51.88 174 GLY A C 1
ATOM 1233 O O . GLY A 1 174 ? 42.232 117.174 26.513 1.00 41.97 174 GLY A O 1
ATOM 1234 N N . ASN A 1 175 ? 42.258 119.053 25.271 1.00 49.84 175 ASN A N 1
ATOM 1235 C CA . ASN A 1 175 ? 42.571 119.926 26.397 1.00 48.36 175 ASN A CA 1
ATOM 1236 C C . ASN A 1 175 ? 41.465 119.937 27.450 1.00 50.55 175 ASN A C 1
ATOM 1237 O O . ASN A 1 175 ? 41.705 120.299 28.602 1.00 39.34 175 ASN A O 1
ATOM 1242 N N . MET A 1 176 ? 40.259 119.531 27.052 1.00 40.14 176 MET A N 1
ATOM 1243 C CA . MET A 1 176 ? 39.140 119.394 27.982 1.00 47.99 176 MET A CA 1
ATOM 1244 C C . MET A 1 176 ? 39.438 118.355 29.063 1.00 52.33 176 MET A C 1
ATOM 1245 O O . MET A 1 176 ? 38.793 118.332 30.115 1.00 53.24 176 MET A O 1
ATOM 1250 N N . GLY A 1 177 ? 40.417 117.498 28.790 1.00 46.08 177 GLY A N 1
ATOM 1251 C CA . GLY A 1 177 ? 40.798 116.438 29.703 1.00 39.90 177 GLY A CA 1
ATOM 1252 C C . GLY A 1 177 ? 41.238 116.933 31.065 1.00 41.86 177 GLY A C 1
ATOM 1253 O O . GLY A 1 177 ? 41.059 116.241 32.070 1.00 49.84 177 GLY A O 1
ATOM 1254 N N . VAL A 1 178 ? 41.817 118.128 31.106 1.00 39.11 178 VAL A N 1
ATOM 1255 C CA . VAL A 1 178 ? 42.257 118.697 32.375 1.00 53.32 178 VAL A CA 1
ATOM 1256 C C . VAL A 1 178 ? 41.066 118.990 33.285 1.00 45.95 178 VAL A C 1
ATOM 1257 O O . VAL A 1 178 ? 41.058 118.594 34.450 1.00 46.37 178 VAL A O 1
ATOM 1261 N N . SER A 1 179 ? 40.056 119.669 32.748 1.00 43.56 179 SER A N 1
ATOM 1262 C CA . SER A 1 179 ? 38.896 120.065 33.543 1.00 39.54 179 SER A CA 1
ATOM 1263 C C . SER A 1 179 ? 38.057 118.879 34.009 1.00 39.97 179 SER A C 1
ATOM 1264 O O . SER A 1 179 ? 37.551 118.877 35.131 1.00 58.89 179 SER A O 1
ATOM 1267 N N . VAL A 1 180 ? 37.895 117.881 33.146 1.00 40.19 180 VAL A N 1
ATOM 1268 C CA . VAL A 1 180 ? 37.061 116.738 33.484 1.00 49.67 180 VAL A CA 1
ATOM 1269 C C . VAL A 1 180 ? 37.735 115.919 34.581 1.00 47.71 180 VAL A C 1
ATOM 1270 O O . VAL A 1 180 ? 37.069 115.374 35.459 1.00 41.27 180 VAL A O 1
ATOM 1274 N N . MET A 1 181 ? 39.060 115.862 34.544 1.00 42.76 181 MET A N 1
ATOM 1275 C CA . MET A 1 181 ? 39.817 115.192 35.587 1.00 45.18 181 MET A CA 1
ATOM 1276 C C . MET A 1 181 ? 39.719 115.970 36.898 1.00 40.21 181 MET A C 1
ATOM 1277 O O . MET A 1 181 ? 39.554 115.375 37.960 1.00 40.63 181 MET A O 1
ATOM 1282 N N . GLN A 1 182 ? 39.822 117.295 36.824 1.00 39.87 182 GLN A N 1
ATOM 1283 C CA . GLN A 1 182 ? 39.745 118.138 38.021 1.00 43.65 182 GLN A CA 1
ATOM 1284 C C . GLN A 1 182 ? 38.323 118.221 38.567 1.00 47.01 182 GLN A C 1
ATOM 1285 O O . GLN A 1 182 ? 38.091 118.778 39.639 1.00 50.28 182 GLN A O 1
ATOM 1291 N N . LEU A 1 183 ? 37.374 117.677 37.815 1.00 40.88 183 LEU A N 1
ATOM 1292 C CA . LEU A 1 183 ? 35.993 117.620 38.258 1.00 41.66 183 LEU A CA 1
ATOM 1293 C C . LEU A 1 183 ? 35.695 116.254 38.862 1.00 51.42 183 LEU A C 1
ATOM 1294 O O . LEU A 1 183 ? 35.141 116.153 39.954 1.00 49.12 183 LEU A O 1
ATOM 1299 N N . VAL A 1 184 ? 36.088 115.210 38.140 1.00 42.21 184 VAL A N 1
ATOM 1300 C CA . VAL A 1 184 ? 35.745 113.837 38.487 1.00 47.32 184 VAL A CA 1
ATOM 1301 C C . VAL A 1 184 ? 36.565 113.310 39.658 1.00 51.05 184 VAL A C 1
ATOM 1302 O O . VAL A 1 184 ? 36.024 112.666 40.561 1.00 43.88 184 VAL A O 1
ATOM 1306 N N . ALA A 1 185 ? 37.865 113.588 39.643 1.00 47.00 185 ALA A N 1
ATOM 1307 C CA . ALA A 1 185 ? 38.760 113.098 40.688 1.00 57.43 185 ALA A CA 1
ATOM 1308 C C . ALA A 1 185 ? 38.336 113.542 42.093 1.00 64.41 185 ALA A C 1
ATOM 1309 O O . ALA A 1 185 ? 38.335 112.722 43.009 1.00 55.37 185 ALA A O 1
ATOM 1311 N N . PRO A 1 186 ? 37.976 114.830 42.275 1.00 63.01 186 PRO A N 1
ATOM 1312 C CA . PRO A 1 186 ? 37.492 115.189 43.613 1.00 56.16 186 PRO A CA 1
ATOM 1313 C C . PRO A 1 186 ? 36.208 114.467 44.014 1.00 57.22 186 PRO A C 1
ATOM 1314 O O . PRO A 1 186 ? 35.949 114.303 45.206 1.00 55.60 186 PRO A O 1
ATOM 1318 N N . LEU A 1 187 ? 35.421 114.040 43.031 1.00 62.63 187 LEU A N 1
ATOM 1319 C CA . LEU A 1 187 ? 34.123 113.434 43.307 1.00 60.15 187 LEU A CA 1
ATOM 1320 C C . LEU A 1 187 ? 34.229 111.953 43.665 1.00 58.74 187 LEU A C 1
ATOM 1321 O O . LEU A 1 187 ? 33.577 111.490 44.600 1.00 67.15 187 LEU A O 1
ATOM 1326 N N . VAL A 1 188 ? 35.052 111.211 42.929 1.00 52.35 188 VAL A N 1
ATOM 1327 C CA . VAL A 1 188 ? 35.185 109.775 43.163 1.00 46.89 188 VAL A CA 1
ATOM 1328 C C . VAL A 1 188 ? 36.027 109.472 44.400 1.00 53.91 188 VAL A C 1
ATOM 1329 O O . VAL A 1 188 ? 35.978 108.366 44.939 1.00 55.40 188 VAL A O 1
ATOM 1333 N N . VAL A 1 189 ? 36.797 110.460 44.844 1.00 53.34 189 VAL A N 1
ATOM 1334 C CA . VAL A 1 189 ? 37.648 110.306 46.020 1.00 64.20 189 VAL A CA 1
ATOM 1335 C C . VAL A 1 189 ? 36.798 110.164 47.291 1.00 63.88 189 VAL A C 1
ATOM 1336 O O . VAL A 1 189 ? 37.205 109.513 48.256 1.00 64.22 189 VAL A O 1
ATOM 1340 N N . SER A 1 190 ? 35.599 110.735 47.276 1.00 53.16 190 SER A N 1
ATOM 1341 C CA . SER A 1 190 ? 34.695 110.610 48.417 1.00 57.67 190 SER A CA 1
ATOM 1342 C C . SER A 1 190 ? 33.841 109.345 48.322 1.00 60.02 190 SER A C 1
ATOM 1343 O O . SER A 1 190 ? 33.079 109.032 49.237 1.00 63.49 190 SER A O 1
ATOM 1346 N N . LEU A 1 191 ? 33.976 108.620 47.215 1.00 67.04 191 LEU A N 1
ATOM 1347 C CA . LEU A 1 191 ? 33.198 107.404 46.989 1.00 66.21 191 LEU A CA 1
ATOM 1348 C C . LEU A 1 191 ? 33.952 106.156 47.439 1.00 72.90 191 LEU A C 1
ATOM 1349 O O . LEU A 1 191 ? 35.173 106.072 47.298 1.00 68.87 191 LEU A O 1
ATOM 1354 N N . SER A 1 192 ? 33.217 105.185 47.971 1.00 76.59 192 SER A N 1
ATOM 1355 C CA . SER A 1 192 ? 33.826 103.969 48.496 1.00 80.65 192 SER A CA 1
ATOM 1356 C C . SER A 1 192 ? 33.872 102.853 47.459 1.00 80.43 192 SER A C 1
ATOM 1357 O O . SER A 1 192 ? 33.771 101.674 47.799 1.00 84.05 192 SER A O 1
ATOM 1360 N N . ILE A 1 193 ? 34.026 103.231 46.195 1.00 70.65 193 ILE A N 1
ATOM 1361 C CA . ILE A 1 193 ? 34.217 102.259 45.127 1.00 66.44 193 ILE A CA 1
ATOM 1362 C C . ILE A 1 193 ? 35.651 101.738 45.146 1.00 62.63 193 ILE A C 1
ATOM 1363 O O . ILE A 1 193 ? 36.479 102.213 45.926 1.00 68.57 193 ILE A O 1
ATOM 1368 N N . PHE A 1 194 ? 35.929 100.753 44.295 1.00 55.35 194 PHE A N 1
ATOM 1369 C CA . PHE A 1 194 ? 37.255 100.141 44.178 1.00 63.47 194 PHE A CA 1
ATOM 1370 C C . PHE A 1 194 ? 37.735 99.489 45.478 1.00 69.31 194 PHE A C 1
ATOM 1371 O O . PHE A 1 194 ? 38.911 99.147 45.603 1.00 70.86 194 PHE A O 1
ATOM 1379 N N . ALA A 1 195 ? 36.828 99.312 46.436 1.00 74.15 195 ALA A N 1
ATOM 1380 C CA . ALA A 1 195 ? 37.160 98.641 47.691 1.00 73.50 195 ALA A CA 1
ATOM 1381 C C . ALA A 1 195 ? 37.615 97.213 47.420 1.00 66.93 195 ALA A C 1
ATOM 1382 O O . ALA A 1 195 ? 38.543 96.714 48.057 1.00 70.38 195 ALA A O 1
ATOM 1384 N N . VAL A 1 196 ? 36.965 96.570 46.456 1.00 61.19 196 VAL A N 1
ATOM 1385 C CA . VAL A 1 196 ? 37.320 95.214 46.055 1.00 65.44 196 VAL A CA 1
ATOM 1386 C C . VAL A 1 196 ? 38.747 95.137 45.525 1.00 74.10 196 VAL A C 1
ATOM 1387 O O . VAL A 1 196 ? 39.358 94.070 45.525 1.00 86.13 196 VAL A O 1
ATOM 1391 N N . PHE A 1 197 ? 39.275 96.271 45.072 1.00 80.17 197 PHE A N 1
ATOM 1392 C CA . PHE A 1 197 ? 40.649 96.334 44.583 1.00 79.90 197 PHE A CA 1
ATOM 1393 C C . PHE A 1 197 ? 41.584 96.873 45.660 1.00 78.52 197 PHE A C 1
ATOM 1394 O O . PHE A 1 197 ? 42.771 97.087 45.414 1.00 78.31 197 PHE A O 1
ATOM 1402 N N . GLY A 1 198 ? 41.040 97.095 46.852 1.00 86.09 198 GLY A N 1
ATOM 1403 C CA . GLY A 1 198 ? 41.840 97.511 47.989 1.00 91.14 198 GLY A CA 1
ATOM 1404 C C . GLY A 1 198 ? 41.890 99.010 48.215 1.00 92.78 198 GLY A C 1
ATOM 1405 O O . GLY A 1 198 ? 42.920 99.547 48.622 1.00 91.87 198 GLY A O 1
ATOM 1406 N N . SER A 1 199 ? 40.779 99.693 47.954 1.00 92.54 199 SER A N 1
ATOM 1407 C CA . SER A 1 199 ? 40.705 101.128 48.206 1.00 88.66 199 SER A CA 1
ATOM 1408 C C . SER A 1 199 ? 40.384 101.396 49.673 1.00 82.92 199 SER A C 1
ATOM 1409 O O . SER A 1 199 ? 39.287 101.103 50.149 1.00 91.00 199 SER A O 1
ATOM 1412 N N . GLN A 1 200 ? 41.360 101.951 50.381 1.00 68.54 200 GLN A N 1
ATOM 1413 C CA . GLN A 1 200 ? 41.248 102.216 51.808 1.00 64.32 200 GLN A CA 1
ATOM 1414 C C . GLN A 1 200 ? 41.016 103.697 52.056 1.00 59.31 200 GLN A C 1
ATOM 1415 O O . GLN A 1 200 ? 41.657 104.541 51.437 1.00 71.73 200 GLN A O 1
ATOM 1421 N N . GLY A 1 201 ? 40.097 104.010 52.962 1.00 58.02 201 GLY A N 1
ATOM 1422 C CA . GLY A 1 201 ? 39.763 105.392 53.245 1.00 56.79 201 GLY A CA 1
ATOM 1423 C C . GLY A 1 201 ? 40.485 105.967 54.447 1.00 62.55 201 GLY A C 1
ATOM 1424 O O . GLY A 1 201 ? 40.952 105.236 55.320 1.00 68.09 201 GLY A O 1
ATOM 1425 N N . VAL A 1 202 ? 40.576 107.292 54.481 1.00 68.16 202 VAL A N 1
ATOM 1426 C CA . VAL A 1 202 ? 41.163 107.999 55.611 1.00 54.55 202 VAL A CA 1
ATOM 1427 C C . VAL A 1 202 ? 40.136 108.959 56.198 1.00 54.87 202 VAL A C 1
ATOM 1428 O O . VAL A 1 202 ? 39.584 109.801 55.488 1.00 67.77 202 VAL A O 1
ATOM 1432 N N . LYS A 1 203 ? 39.875 108.823 57.493 1.00 59.06 203 LYS A N 1
ATOM 1433 C CA . LYS A 1 203 ? 38.880 109.655 58.157 1.00 66.38 203 LYS A CA 1
ATOM 1434 C C . LYS A 1 203 ? 39.311 111.119 58.237 1.00 66.95 203 LYS A C 1
ATOM 1435 O O . LYS A 1 203 ? 40.403 111.436 58.713 1.00 64.13 203 LYS A O 1
ATOM 1441 N N . GLN A 1 204 ? 38.439 112.000 57.754 1.00 55.67 204 GLN A N 1
ATOM 1442 C CA . GLN A 1 204 ? 38.690 113.438 57.756 1.00 60.38 204 GLN A CA 1
ATOM 1443 C C . GLN A 1 204 ? 38.056 114.098 58.976 1.00 62.20 204 GLN A C 1
ATOM 1444 O O . GLN A 1 204 ? 37.106 113.559 59.544 1.00 68.21 204 GLN A O 1
ATOM 1450 N N . PRO A 1 205 ? 38.592 115.261 59.390 1.00 64.50 205 PRO A N 1
ATOM 1451 C CA . PRO A 1 205 ? 38.075 116.039 60.524 1.00 76.20 205 PRO A CA 1
ATOM 1452 C C . PRO A 1 205 ? 36.558 116.236 60.527 1.00 88.50 205 PRO A C 1
ATOM 1453 O O . PRO A 1 205 ? 35.956 116.236 61.601 1.00 93.94 205 PRO A O 1
ATOM 1457 N N . ASP A 1 206 ? 35.950 116.399 59.355 1.00 86.38 206 ASP A N 1
ATOM 1458 C CA . ASP A 1 206 ? 34.507 116.608 59.278 1.00 85.62 206 ASP A CA 1
ATOM 1459 C C . ASP A 1 206 ? 33.731 115.299 59.414 1.00 86.14 206 ASP A C 1
ATOM 1460 O O . ASP A 1 206 ? 32.501 115.299 59.435 1.00 89.51 206 ASP A O 1
ATOM 1465 N N . GLY A 1 207 ? 34.452 114.187 59.503 1.00 90.60 207 GLY A N 1
ATOM 1466 C CA . GLY A 1 207 ? 33.824 112.895 59.710 1.00 90.82 207 GLY A CA 1
ATOM 1467 C C . GLY A 1 207 ? 33.737 112.036 58.462 1.00 86.82 207 GLY A C 1
ATOM 1468 O O . GLY A 1 207 ? 33.598 110.816 58.553 1.00 88.66 207 GLY A O 1
ATOM 1469 N N . THR A 1 208 ? 33.816 112.670 57.295 1.00 82.03 208 THR A N 1
ATOM 1470 C CA . THR A 1 208 ? 33.730 111.951 56.026 1.00 75.10 208 THR A CA 1
ATOM 1471 C C . THR A 1 208 ? 35.016 111.187 55.716 1.00 72.99 208 THR A C 1
ATOM 1472 O O . THR A 1 208 ? 36.073 111.482 56.273 1.00 77.54 208 THR A O 1
ATOM 1476 N N . GLU A 1 209 ? 34.920 110.209 54.820 1.00 69.83 209 GLU A N 1
ATOM 1477 C CA . GLU A 1 209 ? 36.054 109.351 54.497 1.00 61.87 209 GLU A CA 1
ATOM 1478 C C . GLU A 1 209 ? 36.686 109.741 53.161 1.00 69.03 209 GLU A C 1
ATOM 1479 O O . GLU A 1 209 ? 35.985 110.107 52.217 1.00 65.14 209 GLU A O 1
ATOM 1485 N N . LEU A 1 210 ? 38.012 109.657 53.091 1.00 65.15 210 LEU A N 1
ATOM 1486 C CA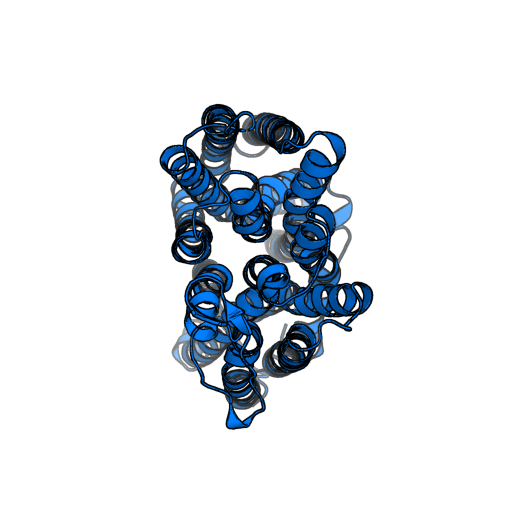 . LEU A 1 210 ? 38.754 110.082 51.905 1.00 62.25 210 LEU A CA 1
ATOM 1487 C C . LEU A 1 210 ? 39.447 108.904 51.218 1.00 61.44 210 LEU A C 1
ATOM 1488 O O . LEU A 1 210 ? 40.337 108.279 51.794 1.00 65.61 210 LEU A O 1
ATOM 1493 N N . TYR A 1 211 ? 39.037 108.612 49.987 1.00 49.77 211 TYR A N 1
ATOM 1494 C CA . TYR A 1 211 ? 39.628 107.528 49.204 1.00 57.27 211 TYR A CA 1
ATOM 1495 C C . TYR A 1 211 ? 40.47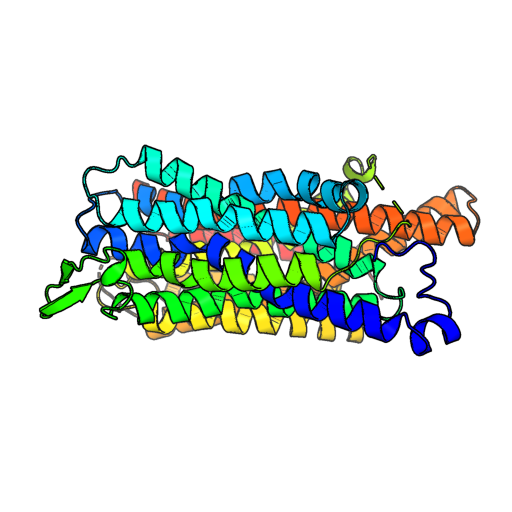5 108.078 48.059 1.00 48.24 211 TYR A C 1
ATOM 1496 O O . TYR A 1 211 ? 40.050 108.080 46.905 1.00 57.64 211 TYR A O 1
ATOM 1505 N N . LEU A 1 212 ? 41.679 108.530 48.389 1.00 47.86 212 LEU A N 1
ATOM 1506 C CA . LEU A 1 212 ? 42.539 109.222 47.435 1.00 51.74 212 LEU A CA 1
ATOM 1507 C C . LEU A 1 212 ? 42.985 108.337 46.269 1.00 53.09 212 LEU A C 1
ATOM 1508 O O . LEU A 1 212 ? 43.293 108.838 45.185 1.00 66.26 212 LEU A O 1
ATOM 1513 N N . ALA A 1 213 ? 43.010 107.026 46.487 1.00 52.95 213 ALA A N 1
ATOM 1514 C CA . ALA A 1 213 ? 43.422 106.087 45.448 1.00 54.13 213 ALA A CA 1
ATOM 1515 C C . ALA A 1 213 ? 42.506 106.155 44.227 1.00 53.14 213 ALA A C 1
ATOM 1516 O O . ALA A 1 213 ? 42.951 105.930 43.102 1.00 46.93 213 ALA A O 1
ATOM 1518 N N . ASN A 1 214 ? 41.233 106.469 44.455 1.00 47.06 214 ASN A N 1
ATOM 1519 C CA . ASN A 1 214 ? 40.253 106.546 43.373 1.00 51.79 214 ASN A CA 1
ATOM 1520 C C . ASN A 1 214 ? 40.581 107.618 42.341 1.00 59.03 214 ASN A C 1
ATOM 1521 O O . ASN A 1 214 ? 40.184 107.509 41.183 1.00 64.11 214 ASN A O 1
ATOM 1526 N N . ALA A 1 215 ? 41.293 108.656 42.771 1.00 52.06 215 ALA A N 1
ATOM 1527 C CA . ALA A 1 215 ? 41.607 109.793 41.910 1.00 57.45 215 ALA A CA 1
ATOM 1528 C C . ALA A 1 215 ? 42.387 109.386 40.661 1.00 43.29 215 ALA A C 1
ATOM 1529 O O . ALA A 1 215 ? 42.208 109.976 39.596 1.00 53.56 215 ALA A O 1
ATOM 1531 N N . SER A 1 216 ? 43.247 108.380 40.791 1.00 43.81 216 SER A N 1
ATOM 1532 C CA . SER A 1 216 ? 44.032 107.908 39.654 1.00 43.69 216 SER A CA 1
ATOM 1533 C C . SER A 1 216 ? 43.501 106.582 39.108 1.00 53.15 216 SER A C 1
ATOM 1534 O O . SER A 1 216 ? 43.587 106.319 37.908 1.00 46.01 216 SER A O 1
ATOM 1537 N N . TRP A 1 217 ? 42.946 105.754 39.990 1.00 50.77 217 TRP A N 1
ATOM 1538 C CA . TRP A 1 217 ? 42.433 104.445 39.593 1.00 64.97 217 TRP A CA 1
ATOM 1539 C C . TRP A 1 217 ? 41.191 104.545 38.711 1.00 46.63 217 TRP A C 1
ATOM 1540 O O . TRP A 1 217 ? 40.901 103.635 37.938 1.00 47.40 217 TRP A O 1
ATOM 1551 N N . ILE A 1 218 ? 40.464 105.650 38.824 1.00 45.94 218 ILE A N 1
ATOM 1552 C CA . ILE A 1 218 ? 39.232 105.829 38.062 1.00 56.93 218 ILE A CA 1
ATOM 1553 C C . ILE A 1 218 ? 39.493 105.850 36.552 1.00 62.70 218 ILE A C 1
ATOM 1554 O O . ILE A 1 218 ? 38.614 105.507 35.764 1.00 62.77 218 ILE A O 1
ATOM 1559 N N . TRP A 1 219 ? 40.706 106.222 36.150 1.00 45.00 219 TRP A N 1
ATOM 1560 C CA . TRP A 1 219 ? 41.019 106.355 34.730 1.00 49.80 219 TRP A CA 1
ATOM 1561 C C . TRP A 1 219 ? 41.459 105.042 34.098 1.00 50.92 219 TRP A C 1
ATOM 1562 O O . TRP A 1 219 ? 41.389 104.881 32.880 1.00 47.78 219 TRP A O 1
ATOM 1573 N N . VAL A 1 220 ? 41.910 104.111 34.934 1.00 51.75 220 VAL A N 1
ATOM 1574 C CA . VAL A 1 220 ? 42.450 102.838 34.466 1.00 51.90 220 VAL A CA 1
ATOM 1575 C C . VAL A 1 220 ? 41.467 102.031 33.605 1.00 61.24 220 VAL A C 1
ATOM 1576 O O . VAL A 1 220 ? 41.855 101.541 32.545 1.00 63.40 220 VAL A O 1
ATOM 1580 N N . PRO A 1 221 ? 40.198 101.890 34.040 1.00 67.36 221 PRO A N 1
ATOM 1581 C CA . PRO A 1 221 ? 39.310 101.145 33.138 1.00 50.30 221 PRO A CA 1
ATOM 1582 C C . PRO A 1 221 ? 39.082 101.861 31.808 1.00 60.28 221 PRO A C 1
ATOM 1583 O O . PRO A 1 221 ? 38.982 101.204 30.771 1.00 67.93 221 PRO A O 1
ATOM 1587 N N . PHE A 1 222 ? 39.018 103.188 31.834 1.00 55.96 222 PHE A N 1
ATOM 1588 C CA . PHE A 1 222 ? 38.803 103.955 30.612 1.00 59.43 222 PHE A CA 1
ATOM 1589 C C . PHE A 1 222 ? 40.054 103.968 29.740 1.00 51.63 222 PHE A C 1
ATOM 1590 O O . PHE A 1 222 ? 39.962 103.907 28.516 1.00 48.05 222 PHE A O 1
ATOM 1598 N N . LEU A 1 223 ? 41.220 104.035 30.375 1.00 49.18 223 LEU A N 1
ATOM 1599 C CA . LEU A 1 223 ? 42.483 103.938 29.652 1.00 54.03 223 LEU A CA 1
ATOM 1600 C C . LEU A 1 223 ? 42.569 102.597 28.930 1.00 61.84 223 LEU A C 1
ATOM 1601 O O . LEU A 1 223 ? 43.107 102.505 27.828 1.00 57.67 223 LEU A O 1
ATOM 1606 N N . ALA A 1 224 ? 42.024 101.562 29.563 1.00 65.80 224 ALA A N 1
ATOM 1607 C CA . ALA A 1 224 ? 42.069 100.211 29.020 1.00 63.19 224 ALA A CA 1
ATOM 1608 C C . ALA A 1 224 ? 41.085 100.026 27.868 1.00 56.77 224 ALA A C 1
ATOM 1609 O O . ALA A 1 224 ? 41.430 99.447 26.840 1.00 52.90 224 ALA A O 1
ATOM 1611 N N . ILE A 1 225 ? 39.862 100.514 28.050 1.00 61.23 225 ILE A N 1
ATOM 1612 C CA . ILE A 1 225 ? 38.821 100.413 27.030 1.00 52.72 225 ILE A CA 1
ATOM 1613 C C . ILE A 1 225 ? 39.250 101.051 25.709 1.00 66.36 225 ILE A C 1
ATOM 1614 O O . ILE A 1 225 ? 39.039 100.484 24.635 1.00 65.23 225 ILE A O 1
ATOM 1619 N N . PHE A 1 226 ? 39.865 102.225 25.792 1.00 73.01 226 PHE A N 1
ATOM 1620 C CA . PHE A 1 226 ? 40.252 102.957 24.592 1.00 65.74 226 PHE A CA 1
ATOM 1621 C C . PHE A 1 226 ? 41.637 102.558 24.099 1.00 54.86 226 PHE A C 1
ATOM 1622 O O . PHE A 1 226 ? 42.041 102.934 23.002 1.00 60.22 226 PHE A O 1
ATOM 1630 N N . THR A 1 227 ? 42.364 101.799 24.912 1.00 50.79 227 THR A N 1
ATOM 1631 C CA . THR A 1 227 ? 43.587 101.160 24.447 1.00 61.67 227 THR A CA 1
ATOM 1632 C C . THR A 1 227 ? 43.179 100.013 23.533 1.00 72.19 227 THR A C 1
ATOM 1633 O O . THR A 1 227 ? 43.763 99.809 22.467 1.00 69.98 227 THR A O 1
ATOM 1637 N N . ILE A 1 228 ? 42.154 99.281 23.958 1.00 73.06 228 ILE A N 1
ATOM 1638 C CA . ILE A 1 228 ? 41.564 98.223 23.147 1.00 73.06 228 ILE A CA 1
ATOM 1639 C C . ILE A 1 228 ? 40.944 98.796 21.875 1.00 75.54 228 ILE A C 1
ATOM 1640 O O . ILE A 1 228 ? 41.160 98.279 20.778 1.00 82.23 228 ILE A O 1
ATOM 1645 N N . ALA A 1 229 ? 40.179 99.873 22.029 1.00 69.37 229 ALA A N 1
ATOM 1646 C CA . ALA A 1 229 ? 39.496 100.499 20.901 1.00 68.08 229 ALA A CA 1
ATOM 1647 C C . ALA A 1 229 ? 40.480 101.105 19.902 1.00 64.66 229 ALA A C 1
ATOM 1648 O O . ALA A 1 229 ? 40.178 101.210 18.713 1.00 59.88 229 ALA A O 1
ATOM 1650 N N . ALA A 1 230 ? 41.654 101.506 20.383 1.00 57.12 230 ALA A N 1
ATOM 1651 C CA . ALA A 1 230 ? 42.677 102.061 19.504 1.00 59.91 230 ALA A CA 1
ATOM 1652 C C . ALA A 1 230 ? 43.281 100.973 18.623 1.00 68.70 230 ALA A C 1
ATOM 1653 O O . ALA A 1 230 ? 43.562 101.196 17.444 1.00 67.67 230 ALA A O 1
ATOM 1655 N N . TRP A 1 231 ? 43.467 99.792 19.20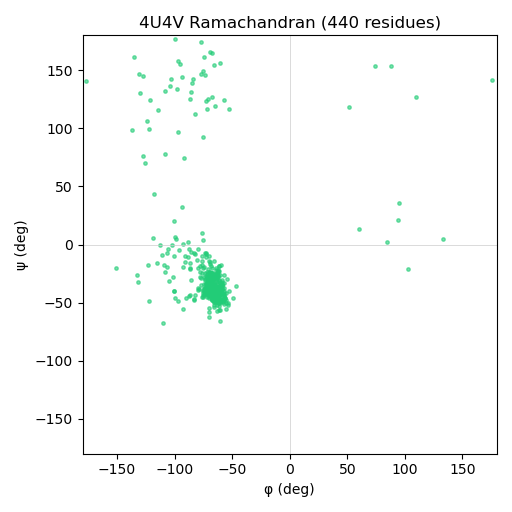3 1.00 66.87 231 TRP A N 1
ATOM 1656 C CA . TRP A 1 231 ? 44.096 98.679 18.503 1.00 70.08 231 TRP A CA 1
ATOM 1657 C C . TRP A 1 231 ? 43.154 98.021 17.497 1.00 68.06 231 TRP A C 1
ATOM 1658 O O . TRP A 1 231 ? 43.600 97.400 16.533 1.00 75.05 231 TRP A O 1
ATOM 1669 N N . PHE A 1 232 ? 41.853 98.164 17.725 1.00 62.75 232 PHE A N 1
ATOM 1670 C CA . PHE A 1 232 ? 40.852 97.509 16.890 1.00 61.82 232 PHE A CA 1
ATOM 1671 C C . PHE A 1 232 ? 40.127 98.472 15.953 1.00 69.24 232 PHE A C 1
ATOM 1672 O O . PHE A 1 232 ? 39.534 98.048 14.962 1.00 78.41 232 PHE A O 1
ATOM 1680 N N . GLY A 1 233 ? 40.172 99.765 16.261 1.00 72.10 233 GLY A N 1
ATOM 1681 C CA . GLY A 1 233 ? 39.361 100.732 15.540 1.00 63.70 233 GLY A CA 1
ATOM 1682 C C . GLY A 1 233 ? 40.100 101.771 14.718 1.00 58.87 233 GLY A C 1
ATOM 1683 O O . GLY A 1 233 ? 39.499 102.430 13.871 1.00 64.93 233 GLY A O 1
ATOM 1684 N N . MET A 1 234 ? 41.396 101.929 14.964 1.00 57.99 234 MET A N 1
ATOM 1685 C CA . MET A 1 234 ? 42.184 102.920 14.234 1.00 68.39 234 MET A CA 1
ATOM 1686 C C . MET A 1 234 ? 42.976 102.264 13.104 1.00 66.42 234 MET A C 1
ATOM 1687 O O . MET A 1 234 ? 42.942 101.047 12.941 1.00 63.59 234 MET A O 1
ATOM 1692 N N . ASN A 1 235 ? 43.679 103.074 12.318 1.00 72.71 235 ASN A N 1
ATOM 1693 C CA . ASN A 1 235 ? 44.428 102.557 11.180 1.00 60.54 235 ASN A CA 1
ATOM 1694 C C . ASN A 1 235 ? 45.829 103.137 11.053 1.00 59.94 235 ASN A C 1
ATOM 1695 O O . ASN A 1 235 ? 46.137 104.187 11.615 1.00 58.26 235 ASN A O 1
ATOM 1700 N N . ASP A 1 236 ? 46.669 102.436 10.300 1.00 61.51 236 ASP A N 1
ATOM 1701 C CA . ASP A 1 236 ? 48.006 102.910 9.973 1.00 61.44 236 ASP A CA 1
ATOM 1702 C C . ASP A 1 236 ? 48.062 103.314 8.506 1.00 69.20 236 ASP A C 1
ATOM 1703 O O . ASP A 1 236 ? 47.602 102.575 7.636 1.00 80.88 236 ASP A O 1
ATOM 1708 N N . LEU A 1 237 ? 48.620 104.488 8.232 1.00 62.07 237 LEU A N 1
ATOM 1709 C CA . LEU A 1 237 ? 48.781 104.946 6.857 1.00 73.26 237 LEU A CA 1
ATOM 1710 C C . LEU A 1 237 ? 50.194 104.658 6.366 1.00 76.31 237 LEU A C 1
ATOM 1711 O O . LEU A 1 237 ? 51.169 104.923 7.068 1.00 77.78 237 LEU A O 1
ATOM 1716 N N . ALA A 1 238 ? 50.301 104.113 5.159 1.00 80.67 238 ALA A N 1
ATOM 1717 C CA . ALA A 1 238 ? 51.602 103.812 4.577 1.00 78.11 238 ALA A CA 1
ATOM 1718 C C . ALA A 1 238 ? 52.316 105.093 4.160 1.00 78.31 238 ALA A C 1
ATOM 1719 O O . ALA A 1 238 ? 53.545 105.149 4.125 1.00 73.23 238 ALA A O 1
ATOM 1721 N N . THR A 1 239 ? 51.533 106.122 3.846 1.00 86.87 239 THR A N 1
ATOM 1722 C CA . THR A 1 239 ? 52.080 107.414 3.445 1.00 90.69 239 THR A CA 1
ATOM 1723 C C . THR A 1 239 ? 52.387 108.282 4.661 1.00 88.96 239 THR A C 1
ATOM 1724 O O . THR A 1 239 ? 53.433 108.926 4.727 1.00 82.60 239 THR A O 1
ATOM 1726 N N . LEU A 1 248 ? 66.158 119.078 12.154 1.00 115.89 248 LEU A N 1
ATOM 1727 C CA . LEU A 1 248 ? 65.579 120.053 11.237 1.00 112.78 248 LEU A CA 1
ATOM 1728 C C . LEU A 1 248 ? 66.247 121.416 11.389 1.00 118.90 248 LEU A C 1
ATOM 1729 O O . LEU A 1 248 ? 66.567 121.833 12.502 1.00 117.11 248 LEU A O 1
ATOM 1731 N N . PRO A 1 249 ? 66.457 122.119 10.264 1.00 119.07 249 PRO A N 1
ATOM 1732 C CA . PRO A 1 249 ? 67.075 123.450 10.258 1.00 114.46 249 PRO A CA 1
ATOM 1733 C C . PRO A 1 249 ? 66.117 124.549 10.712 1.00 112.82 249 PRO A C 1
ATOM 1734 O O . PRO A 1 249 ? 66.430 125.733 10.581 1.00 110.30 249 PRO A O 1
ATOM 1738 N N . VAL A 1 250 ? 64.964 124.152 11.239 1.00 112.73 250 VAL A N 1
ATOM 1739 C CA . VAL A 1 250 ? 63.952 125.095 11.698 1.00 111.23 250 VAL A CA 1
ATOM 1740 C C . VAL A 1 250 ? 64.411 125.816 12.964 1.00 101.88 250 VAL A C 1
ATOM 1741 O O . VAL A 1 250 ? 63.972 126.930 13.255 1.00 93.51 250 VAL A O 1
ATOM 1745 N N . LEU A 1 251 ? 65.311 125.175 13.703 1.00 103.33 251 LEU A N 1
ATOM 1746 C CA . LEU A 1 251 ? 65.790 125.702 14.977 1.00 99.35 251 LEU A CA 1
ATOM 1747 C C . LEU A 1 251 ? 66.583 126.992 14.799 1.00 103.74 251 LEU A C 1
ATOM 1748 O O . LEU A 1 251 ? 66.628 127.832 15.698 1.00 105.41 251 LEU A O 1
ATOM 1753 N N . LYS A 1 252 ? 67.203 127.141 13.633 1.00 109.48 252 LYS A N 1
ATOM 1754 C CA . LYS A 1 252 ? 68.041 128.300 13.345 1.00 114.29 252 LYS A CA 1
ATOM 1755 C C . LYS A 1 252 ? 67.221 129.580 13.219 1.00 112.76 252 LYS A C 1
ATOM 1756 O O . LYS A 1 252 ? 67.667 130.653 13.627 1.00 120.69 252 LYS A O 1
ATOM 1758 N N . ARG A 1 253 ? 66.026 129.458 12.649 1.00 101.95 253 ARG A N 1
ATOM 1759 C CA . ARG A 1 253 ? 65.145 130.603 12.438 1.00 96.74 253 ARG A CA 1
ATOM 1760 C C . ARG A 1 253 ? 64.836 131.332 13.743 1.00 92.19 253 ARG A C 1
ATOM 1761 O O . ARG A 1 253 ? 64.355 130.730 14.705 1.00 94.58 253 ARG A O 1
ATOM 1763 N N . GLY A 1 254 ? 65.123 132.630 13.768 1.00 87.35 254 GLY A N 1
ATOM 1764 C CA . GLY A 1 254 ? 64.905 133.441 14.951 1.00 81.31 254 GLY A CA 1
ATOM 1765 C C . GLY A 1 254 ? 63.438 133.562 15.307 1.00 79.46 254 GLY A C 1
ATOM 1766 O O . GLY A 1 254 ? 63.078 133.670 16.481 1.00 67.06 254 GLY A O 1
ATOM 1767 N N . HIS A 1 255 ? 62.589 133.539 14.286 1.00 73.03 255 HIS A N 1
ATOM 1768 C CA . HIS A 1 255 ? 61.150 133.653 14.481 1.00 76.52 255 HIS A CA 1
ATOM 1769 C C . HIS A 1 255 ? 60.594 132.477 15.267 1.00 71.55 255 HIS A C 1
ATOM 1770 O O . HIS A 1 255 ? 59.609 132.617 15.985 1.00 62.72 255 HIS A O 1
ATOM 1777 N N . LEU A 1 256 ? 61.233 131.322 15.126 1.00 71.70 256 LEU A N 1
ATOM 1778 C CA . LEU A 1 256 ? 60.819 130.132 15.852 1.00 73.72 256 LEU A CA 1
ATOM 1779 C C . LEU A 1 256 ? 60.897 130.363 17.357 1.00 80.95 256 LEU A C 1
ATOM 1780 O O . LEU A 1 256 ? 59.997 129.982 18.101 1.00 73.77 256 LEU A O 1
ATOM 1785 N N . TRP A 1 257 ? 61.974 131.002 17.801 1.00 85.30 257 TRP A N 1
ATOM 1786 C CA . TRP A 1 257 ? 62.169 131.261 19.222 1.00 68.81 257 TRP A CA 1
ATOM 1787 C C . TRP A 1 257 ? 61.304 132.419 19.699 1.00 70.18 257 TRP A C 1
ATOM 1788 O O . TRP A 1 257 ? 60.911 132.471 20.864 1.00 65.61 257 TRP A O 1
ATOM 1799 N N . ILE A 1 258 ? 61.011 133.346 18.793 1.00 79.92 258 ILE A N 1
ATOM 1800 C CA . ILE A 1 258 ? 60.127 134.462 19.103 1.00 81.04 258 ILE A CA 1
ATOM 1801 C C . ILE A 1 258 ? 58.717 133.954 19.389 1.00 76.87 258 ILE A C 1
ATOM 1802 O O . ILE A 1 258 ? 58.102 134.315 20.395 1.00 68.97 258 ILE A O 1
ATOM 1807 N N . MET A 1 259 ? 58.223 133.101 18.500 1.00 75.90 259 MET A N 1
ATOM 1808 C CA . MET A 1 259 ? 56.867 132.576 18.598 1.00 75.49 259 MET A CA 1
ATOM 1809 C C . MET A 1 259 ? 56.703 131.614 19.773 1.00 75.96 259 MET A C 1
ATOM 1810 O O . MET A 1 259 ? 55.629 131.526 20.371 1.00 68.25 259 MET A O 1
ATOM 1815 N N . SER A 1 260 ? 57.774 130.893 20.093 1.00 79.64 260 SER A N 1
ATOM 1816 C CA . SER A 1 260 ? 57.755 129.919 21.180 1.00 70.48 260 SER A CA 1
ATOM 1817 C C . SER A 1 260 ? 57.489 130.588 22.523 1.00 70.59 260 SER A C 1
ATOM 1818 O O . SER A 1 260 ? 56.854 130.002 23.401 1.00 64.31 260 SER A O 1
ATOM 1821 N N . LEU A 1 261 ? 57.981 131.813 22.679 1.00 61.17 261 LEU A N 1
ATOM 1822 C CA . LEU A 1 261 ? 57.748 132.580 23.896 1.00 55.73 261 LEU A CA 1
ATOM 1823 C C . LEU A 1 261 ? 56.269 132.927 24.035 1.00 64.65 261 LEU A C 1
ATOM 1824 O O . LEU A 1 261 ? 55.719 132.922 25.138 1.00 55.64 261 LEU A O 1
ATOM 1829 N N . LEU A 1 262 ? 55.630 133.222 22.907 1.00 53.65 262 LEU A N 1
ATOM 1830 C CA . LEU A 1 262 ? 54.227 133.620 22.899 1.00 54.21 262 LEU A CA 1
ATOM 1831 C C . LEU A 1 262 ? 53.307 132.454 23.239 1.00 52.85 262 LEU A C 1
ATOM 1832 O O . LEU A 1 262 ? 52.292 132.626 23.914 1.00 54.55 262 LEU A O 1
ATOM 1837 N N . TYR A 1 263 ? 53.664 131.269 22.760 1.00 52.98 263 TYR A N 1
ATOM 1838 C CA . TYR A 1 263 ? 52.893 130.068 23.042 1.00 49.43 263 TYR A CA 1
ATOM 1839 C C . TYR A 1 263 ? 53.214 129.591 24.451 1.00 47.89 263 TYR A C 1
ATOM 1840 O O . TYR A 1 263 ? 52.392 128.957 25.112 1.00 44.01 263 TYR A O 1
ATOM 1849 N N . LEU A 1 264 ? 54.423 129.906 24.900 1.00 55.08 264 LEU A N 1
ATOM 1850 C CA . LEU A 1 264 ? 54.824 129.659 26.278 1.00 55.25 264 LEU A CA 1
ATOM 1851 C C . LEU A 1 264 ? 53.994 130.507 27.233 1.00 53.00 264 LEU A C 1
ATOM 1852 O O . LEU A 1 264 ? 53.630 130.059 28.317 1.00 54.93 264 LEU A O 1
ATOM 1857 N N . ALA A 1 265 ? 53.689 131.733 26.820 1.00 45.77 265 ALA A N 1
ATOM 1858 C CA . ALA A 1 265 ? 52.975 132.670 27.678 1.00 48.20 265 ALA A CA 1
ATOM 1859 C C . ALA A 1 265 ? 51.471 132.422 27.684 1.00 44.82 265 ALA A C 1
ATOM 1860 O O . ALA A 1 265 ? 50.750 132.947 28.530 1.00 44.68 265 ALA A O 1
ATOM 1862 N N . THR A 1 266 ? 51.002 131.621 26.736 1.00 44.31 266 THR A N 1
ATOM 1863 C CA . THR A 1 266 ? 49.577 131.361 26.611 1.00 46.27 266 THR A CA 1
ATOM 1864 C C . THR A 1 266 ? 49.247 129.931 27.005 1.00 46.47 266 THR A C 1
ATOM 1865 O O . THR A 1 266 ? 48.586 129.700 28.016 1.00 46.51 266 THR A O 1
ATOM 1869 N N . PHE A 1 267 ? 49.707 128.971 26.210 1.00 50.04 267 PHE A N 1
ATOM 1870 C CA . PHE A 1 267 ? 49.461 127.575 26.534 1.00 41.72 267 PHE A CA 1
ATOM 1871 C C . PHE A 1 267 ? 50.208 127.183 27.803 1.00 48.11 267 PHE A C 1
ATOM 1872 O O . PHE A 1 267 ? 49.694 126.426 28.627 1.00 40.88 267 PHE A O 1
ATOM 1880 N N . GLY A 1 268 ? 51.426 127.696 27.948 1.00 46.71 268 GLY A N 1
ATOM 1881 C CA . GLY A 1 268 ? 52.201 127.472 29.152 1.00 51.75 268 GLY A CA 1
ATOM 1882 C C . GLY A 1 268 ? 51.473 128.013 30.366 1.00 41.93 268 GLY A C 1
ATOM 1883 O O . GLY A 1 268 ? 51.483 127.393 31.429 1.00 47.48 268 GLY A O 1
ATOM 1884 N N . SER A 1 269 ? 50.827 129.165 30.204 1.00 42.20 269 SER A N 1
ATOM 1885 C CA . SER A 1 269 ? 50.035 129.747 31.283 1.00 42.10 269 SER A CA 1
ATOM 1886 C C . SER A 1 269 ? 48.800 128.908 31.600 1.00 45.72 269 SER A C 1
ATOM 1887 O O . SER A 1 269 ? 48.501 128.658 32.766 1.00 50.25 269 SER A O 1
ATOM 1890 N N . PHE A 1 270 ? 48.086 128.477 30.564 1.00 45.88 270 PHE A N 1
ATOM 1891 C CA . PHE A 1 270 ? 46.926 127.612 30.750 1.00 45.02 270 PHE A CA 1
ATOM 1892 C C . PHE A 1 270 ? 47.307 126.360 31.528 1.00 47.17 270 PHE A C 1
ATOM 1893 O O . PHE A 1 270 ? 46.671 126.012 32.522 1.00 39.94 270 PHE A O 1
ATOM 1901 N N . ILE A 1 271 ? 48.361 125.694 31.077 1.00 39.90 271 ILE A N 1
ATOM 1902 C CA . ILE A 1 271 ? 48.749 124.418 31.652 1.00 39.62 271 ILE A CA 1
ATOM 1903 C C . ILE A 1 271 ? 49.479 124.620 32.984 1.00 53.72 271 ILE A C 1
ATOM 1904 O O . ILE A 1 271 ? 49.485 123.734 33.837 1.00 49.30 271 ILE A O 1
ATOM 1909 N N . GLY A 1 272 ? 50.069 125.798 33.167 1.00 54.77 272 GLY A N 1
ATOM 1910 C CA . GLY A 1 272 ? 50.742 126.130 34.410 1.00 40.83 272 GLY A CA 1
ATOM 1911 C C . GLY A 1 272 ? 49.762 126.462 35.520 1.00 59.86 272 GLY A C 1
ATOM 1912 O O . GLY A 1 272 ? 49.899 125.996 36.654 1.00 40.77 272 GLY A O 1
ATOM 1913 N N . PHE A 1 273 ? 48.766 127.277 35.192 1.00 40.65 273 PHE A N 1
ATOM 1914 C CA . PHE A 1 273 ? 47.719 127.614 36.143 1.00 40.65 273 PHE A CA 1
ATOM 1915 C C . PHE A 1 273 ? 46.895 126.385 36.488 1.00 48.56 273 PHE A C 1
ATOM 1916 O O . PHE A 1 273 ? 46.442 126.233 37.617 1.00 53.81 273 PHE A O 1
ATOM 1924 N N . SER A 1 274 ? 46.703 125.508 35.508 1.00 42.53 274 SER A N 1
ATOM 1925 C CA . SER A 1 274 ? 45.958 124.278 35.732 1.00 39.22 274 SER A CA 1
ATOM 1926 C C . SER A 1 274 ? 46.661 123.417 36.779 1.00 39.30 274 SER A C 1
ATOM 1927 O O . SER A 1 274 ? 46.019 122.809 37.634 1.00 39.30 274 SER A O 1
ATOM 1930 N N . ALA A 1 275 ? 47.988 123.391 36.711 1.00 50.50 275 ALA A N 1
ATOM 1931 C CA . ALA A 1 275 ? 48.792 122.601 37.634 1.00 52.26 275 ALA A CA 1
ATOM 1932 C C . ALA A 1 275 ? 48.784 123.160 39.057 1.00 43.97 275 ALA A C 1
ATOM 1933 O O . ALA A 1 275 ? 48.725 122.403 40.023 1.00 40.42 275 ALA A O 1
ATOM 1935 N N . GLY A 1 276 ? 48.841 124.481 39.186 1.00 48.76 276 GLY A N 1
ATOM 1936 C CA . GLY A 1 276 ? 49.071 125.085 40.487 1.00 47.56 276 GLY A CA 1
ATOM 1937 C C . GLY A 1 276 ? 48.009 126.003 41.061 1.00 42.07 276 GLY A C 1
ATOM 1938 O O . GLY A 1 276 ? 48.227 126.599 42.114 1.00 49.46 276 GLY A O 1
ATOM 1939 N N . PHE A 1 277 ? 46.864 126.128 40.400 1.00 44.38 277 PHE A N 1
ATOM 1940 C CA . PHE A 1 277 ? 45.832 127.025 40.912 1.00 52.22 277 PHE A CA 1
ATOM 1941 C C . PHE A 1 277 ? 45.204 126.513 42.206 1.00 47.12 277 PHE A C 1
ATOM 1942 O O . PHE A 1 277 ? 44.965 127.289 43.134 1.00 42.44 277 PHE A O 1
ATOM 1950 N N . ALA A 1 278 ? 44.920 125.216 42.258 1.00 47.57 278 ALA A N 1
ATOM 1951 C CA . ALA A 1 278 ? 44.323 124.614 43.447 1.00 49.80 278 ALA A CA 1
ATOM 1952 C C . ALA A 1 278 ? 45.277 124.705 44.635 1.00 50.36 278 ALA A C 1
ATOM 1953 O O . ALA A 1 278 ? 44.876 125.084 45.738 1.00 49.79 278 ALA A O 1
ATOM 1955 N N . MET A 1 279 ? 46.540 124.358 44.399 1.00 52.05 279 MET A N 1
ATOM 1956 C CA . MET A 1 279 ? 47.566 124.435 45.436 1.00 64.80 279 MET A CA 1
ATOM 1957 C C . MET A 1 279 ? 47.749 125.857 45.966 1.00 57.49 279 MET A C 1
ATOM 1958 O O . MET A 1 279 ? 47.946 126.054 47.163 1.00 44.87 279 MET A O 1
ATOM 1963 N N . LEU A 1 280 ? 47.684 126.839 45.071 1.00 45.74 280 LEU A N 1
ATOM 1964 C CA . LEU A 1 280 ? 47.855 128.240 45.447 1.00 44.65 280 LEU A CA 1
ATOM 1965 C C . LEU A 1 280 ? 46.693 128.738 46.294 1.00 59.48 280 LEU A C 1
ATOM 1966 O O . LEU A 1 280 ? 46.892 129.393 47.318 1.00 58.15 280 LEU A O 1
ATOM 1971 N N . SER A 1 281 ? 45.480 128.422 45.853 1.00 54.24 281 SER A N 1
ATOM 1972 C CA . SER A 1 281 ? 44.266 128.805 46.563 1.00 45.10 281 SER A CA 1
ATOM 1973 C C . SER A 1 281 ? 44.257 128.246 47.982 1.00 63.69 281 SER A C 1
ATOM 1974 O O . SER A 1 281 ? 43.714 128.864 48.901 1.00 60.28 281 SER A O 1
ATOM 1977 N N . LYS A 1 282 ? 44.864 127.075 48.155 1.00 56.48 282 LYS A N 1
ATOM 1978 C CA . LYS A 1 282 ? 44.959 126.455 49.470 1.00 50.32 282 LYS A CA 1
ATOM 1979 C C . LYS A 1 282 ? 45.912 127.225 50.378 1.00 50.30 282 LYS A C 1
ATOM 1980 O O . LYS A 1 282 ? 45.745 127.230 51.595 1.00 52.92 282 LYS A O 1
ATOM 1986 N N . THR A 1 283 ? 46.902 127.886 49.783 1.00 50.10 283 THR A N 1
ATOM 1987 C CA . THR A 1 283 ? 47.878 128.654 50.550 1.00 53.45 283 THR A CA 1
ATOM 1988 C C . THR A 1 283 ? 47.396 130.073 50.830 1.00 56.56 283 THR A C 1
ATOM 1989 O O . THR A 1 283 ? 47.889 130.733 51.743 1.00 57.79 283 THR A O 1
ATOM 1993 N N . GLN A 1 284 ? 46.437 130.540 50.036 1.00 56.58 284 GLN A N 1
ATOM 1994 C CA . GLN A 1 284 ? 45.930 131.901 50.175 1.00 64.30 284 GLN A CA 1
ATOM 1995 C C . GLN A 1 284 ? 44.620 131.911 50.946 1.00 58.94 284 GLN A C 1
ATOM 1996 O O . GLN A 1 284 ? 44.429 132.710 51.862 1.00 68.90 284 GLN A O 1
ATOM 2002 N N . PHE A 1 285 ? 43.724 131.007 50.572 1.00 54.29 285 PHE A N 1
ATOM 2003 C CA . PHE A 1 285 ? 42.440 130.875 51.242 1.00 55.18 285 PHE A CA 1
ATOM 2004 C C . PHE A 1 285 ? 42.214 129.425 51.660 1.00 52.10 285 PHE A C 1
ATOM 2005 O O . PHE A 1 285 ? 41.449 128.703 51.020 1.00 52.36 285 PHE A O 1
ATOM 2013 N N . PRO A 1 286 ? 42.884 128.997 52.742 1.00 50.27 286 PRO A N 1
ATOM 2014 C CA . PRO A 1 286 ? 42.899 127.597 53.185 1.00 62.19 286 PRO A CA 1
ATOM 2015 C C . PRO A 1 286 ? 41.526 127.046 53.572 1.00 71.03 286 PRO A C 1
ATOM 2016 O O . PRO A 1 286 ? 41.339 125.830 53.558 1.00 76.28 286 PRO A O 1
ATOM 2020 N N . ASP A 1 287 ? 40.586 127.921 53.910 1.00 77.77 287 ASP A N 1
ATOM 2021 C CA . ASP A 1 287 ? 39.252 127.483 54.307 1.00 84.49 287 ASP A CA 1
ATOM 2022 C C . ASP A 1 287 ? 38.459 126.916 53.129 1.00 77.68 287 ASP A C 1
ATOM 2023 O O . ASP A 1 287 ? 37.737 125.929 53.275 1.00 79.87 287 ASP A O 1
ATOM 2028 N N . VAL A 1 288 ? 38.598 127.541 51.964 1.00 59.79 288 VAL A N 1
ATOM 2029 C CA . VAL A 1 288 ? 37.800 127.171 50.800 1.00 61.52 288 VAL A CA 1
ATOM 2030 C C . VAL A 1 288 ? 38.206 125.820 50.208 1.00 53.30 288 VAL A C 1
ATOM 2031 O O . VAL A 1 288 ? 39.372 125.598 49.889 1.00 50.42 288 VAL A O 1
ATOM 2035 N N . GLN A 1 289 ? 37.242 124.915 50.074 1.00 47.49 289 GLN A N 1
ATOM 2036 C CA . GLN A 1 289 ? 37.482 123.672 49.353 1.00 59.64 289 GLN A CA 1
ATOM 2037 C C . GLN A 1 289 ? 37.505 123.992 47.867 1.00 53.13 289 GLN A C 1
ATOM 2038 O O . GLN A 1 289 ? 36.468 124.028 47.206 1.00 54.18 289 GLN A O 1
ATOM 2044 N N . ILE A 1 290 ? 38.703 124.246 47.357 1.00 52.58 290 ILE A N 1
ATOM 2045 C CA . ILE A 1 290 ? 38.876 124.754 46.005 1.00 54.44 290 ILE A CA 1
ATOM 2046 C C . ILE A 1 290 ? 38.557 123.685 44.958 1.00 52.88 290 ILE A C 1
ATOM 2047 O O . ILE A 1 290 ? 38.232 124.003 43.813 1.00 44.95 290 ILE A O 1
ATOM 2052 N N . LEU A 1 291 ? 38.617 122.422 45.371 1.00 43.22 291 LEU A N 1
ATOM 2053 C CA . LEU A 1 291 ? 38.517 121.295 44.448 1.00 46.21 291 LEU A CA 1
ATOM 2054 C C . LEU A 1 291 ? 37.111 121.057 43.907 1.00 42.90 291 LEU A C 1
ATOM 2055 O O . LEU A 1 291 ? 36.917 120.228 43.020 1.00 57.18 291 LEU A O 1
ATOM 2060 N N . GLN A 1 292 ? 36.129 121.773 44.438 1.00 48.11 292 GLN A N 1
ATOM 2061 C CA . GLN A 1 292 ? 34.779 121.679 43.902 1.00 55.91 292 GLN A CA 1
ATOM 2062 C C . GLN A 1 292 ? 34.497 122.854 42.974 1.00 55.94 292 GLN A C 1
ATOM 2063 O O . GLN A 1 292 ? 33.378 123.019 42.489 1.00 57.92 292 GLN A O 1
ATOM 2069 N N . TYR A 1 293 ? 35.528 123.655 42.716 1.00 53.42 293 TYR A N 1
ATOM 2070 C CA . TYR A 1 293 ? 35.390 124.851 41.892 1.00 52.38 293 TYR A CA 1
ATOM 2071 C C . TYR A 1 293 ? 36.480 124.955 40.825 1.00 50.57 293 TYR A C 1
ATOM 2072 O O . TYR A 1 293 ? 36.247 125.490 39.742 1.00 53.24 293 TYR A O 1
ATOM 2081 N N . ALA A 1 294 ? 37.666 124.446 41.141 1.00 46.42 294 ALA A N 1
ATOM 2082 C CA . ALA A 1 294 ? 38.863 124.710 40.342 1.00 47.51 294 ALA A CA 1
ATOM 2083 C C . ALA A 1 294 ? 38.747 124.268 38.885 1.00 42.20 294 ALA A C 1
ATOM 2084 O O . ALA A 1 294 ? 39.287 124.923 37.995 1.00 46.21 294 ALA A O 1
ATOM 2086 N N . PHE A 1 295 ? 38.041 123.166 38.647 1.00 40.64 295 PHE A N 1
ATOM 2087 C CA . PHE A 1 295 ? 37.889 122.599 37.305 1.00 40.33 295 PHE A CA 1
ATOM 2088 C C . PHE A 1 295 ? 37.355 123.602 36.276 1.00 51.42 295 PHE A C 1
ATOM 2089 O O . PHE A 1 295 ? 37.646 123.495 35.086 1.00 52.46 295 PHE A O 1
ATOM 2097 N N . PHE A 1 296 ? 36.564 124.563 36.744 1.00 41.05 296 PHE A N 1
ATOM 2098 C CA . PHE A 1 296 ? 35.906 125.520 35.865 1.00 48.38 296 PHE A CA 1
ATOM 2099 C C . PHE A 1 296 ? 36.917 126.396 35.128 1.00 49.74 296 PHE A C 1
ATOM 2100 O O . PHE A 1 296 ? 36.648 126.876 34.028 1.00 44.05 296 PHE A O 1
ATOM 2108 N N . GLY A 1 297 ? 38.076 126.599 35.745 1.00 40.78 297 GLY A N 1
ATOM 2109 C CA . GLY A 1 297 ? 39.154 127.347 35.126 1.00 45.68 297 GLY A CA 1
ATOM 2110 C C . GLY A 1 297 ? 39.637 126.707 33.836 1.00 48.79 297 GLY A C 1
ATOM 2111 O O . GLY A 1 297 ? 39.478 127.284 32.763 1.00 58.76 297 GLY A O 1
ATOM 2112 N N . PRO A 1 298 ? 40.234 125.508 33.935 1.00 44.00 298 PRO A N 1
ATOM 2113 C CA . PRO A 1 298 ? 40.679 124.761 32.752 1.00 51.08 298 PRO A CA 1
ATOM 2114 C C . PRO A 1 298 ? 39.537 124.439 31.796 1.00 45.68 298 PRO A C 1
ATOM 2115 O O . PRO A 1 298 ? 39.783 124.110 30.638 1.00 46.90 298 PRO A O 1
ATOM 2119 N N . PHE A 1 299 ? 38.303 124.529 32.281 1.00 40.64 299 PHE A N 1
ATOM 2120 C CA . PHE A 1 299 ? 37.140 124.269 31.444 1.00 44.38 299 PHE A CA 1
ATOM 2121 C C . PHE A 1 299 ? 36.946 125.377 30.413 1.00 50.65 299 PHE A C 1
ATOM 2122 O O . PHE A 1 299 ? 36.938 125.122 29.209 1.00 47.33 299 PHE A O 1
ATOM 2130 N N . ILE A 1 300 ? 36.796 126.609 30.892 1.00 46.25 300 ILE A N 1
ATOM 2131 C CA . ILE A 1 300 ? 36.587 127.750 30.009 1.00 56.80 300 ILE A CA 1
ATOM 2132 C C . ILE A 1 300 ? 37.850 128.068 29.213 1.00 52.90 300 ILE A C 1
ATOM 2133 O O . ILE A 1 300 ? 37.774 128.620 28.115 1.00 48.84 300 ILE A O 1
ATOM 2138 N N . GLY A 1 301 ? 39.007 127.713 29.767 1.00 47.75 301 GLY A N 1
ATOM 2139 C CA . GLY A 1 301 ? 40.270 127.904 29.080 1.00 43.47 301 GLY A CA 1
ATOM 2140 C C . GLY A 1 301 ? 40.364 126.998 27.868 1.00 49.31 301 GLY A C 1
ATOM 2141 O O . GLY A 1 301 ? 40.889 127.387 26.826 1.00 51.06 301 GLY A O 1
ATOM 2142 N N . ALA A 1 302 ? 39.838 125.785 28.007 1.00 52.46 302 ALA A N 1
ATOM 2143 C CA . ALA A 1 302 ? 39.837 124.815 26.916 1.00 58.06 302 ALA A CA 1
ATOM 2144 C C . ALA A 1 302 ? 38.812 125.181 25.845 1.00 47.31 302 ALA A C 1
ATOM 2145 O O . ALA A 1 302 ? 38.991 124.862 24.670 1.00 55.43 302 ALA A O 1
ATOM 2147 N N . LEU A 1 303 ? 37.738 125.848 26.259 1.00 41.61 303 LEU A N 1
ATOM 2148 C CA . LEU A 1 303 ? 36.717 126.319 25.331 1.00 46.06 303 LEU A CA 1
ATOM 2149 C C . LEU A 1 303 ? 37.197 127.566 24.599 1.00 54.24 303 LEU A C 1
ATOM 2150 O O . LEU A 1 303 ? 36.885 127.771 23.425 1.00 51.80 303 LEU A O 1
ATOM 2155 N N . ALA A 1 304 ? 37.958 128.397 25.305 1.00 49.99 304 ALA A N 1
ATOM 2156 C CA . ALA A 1 304 ? 38.460 129.646 24.746 1.00 45.38 304 ALA A CA 1
ATOM 2157 C C . ALA A 1 304 ? 39.559 129.399 23.716 1.00 43.15 304 ALA A C 1
ATOM 2158 O O . ALA A 1 304 ? 39.806 130.242 22.853 1.00 47.29 304 ALA A O 1
ATOM 2160 N N . ARG A 1 305 ? 40.222 128.250 23.813 1.00 42.49 305 ARG A N 1
ATOM 2161 C CA . ARG A 1 305 ? 41.237 127.878 22.831 1.00 54.09 305 ARG A CA 1
ATOM 2162 C C . ARG A 1 305 ? 40.592 127.712 21.464 1.00 53.91 305 ARG A C 1
ATOM 2163 O O . ARG A 1 305 ? 41.176 128.064 20.438 1.00 43.97 305 ARG A O 1
ATOM 2171 N N . SER A 1 306 ? 39.377 127.176 21.468 1.00 49.11 306 SER A N 1
ATOM 2172 C CA . SER A 1 306 ? 38.601 127.006 20.250 1.00 50.90 306 SER A CA 1
ATOM 2173 C C . SER A 1 306 ? 38.084 128.353 19.769 1.00 62.08 306 SER A C 1
ATOM 2174 O O . SER A 1 306 ? 38.100 128.648 18.573 1.00 48.52 306 SER A O 1
ATOM 2177 N N . ALA A 1 307 ? 37.630 129.171 20.712 1.00 45.20 307 ALA A N 1
ATOM 2178 C CA . ALA A 1 307 ? 37.166 130.511 20.394 1.00 46.14 307 ALA A CA 1
ATOM 2179 C C . ALA A 1 307 ? 38.301 131.334 19.799 1.00 54.29 307 ALA A C 1
ATOM 2180 O O . ALA A 1 307 ? 38.113 132.041 18.812 1.00 57.61 307 ALA A O 1
ATOM 2182 N N . GLY A 1 308 ? 39.481 131.224 20.402 1.00 48.61 308 GLY A N 1
ATOM 2183 C CA . GLY A 1 308 ? 40.644 131.976 19.967 1.00 46.12 308 GLY A CA 1
ATOM 2184 C C . GLY A 1 308 ? 41.043 131.658 18.540 1.00 65.18 308 GLY A C 1
ATOM 2185 O O . GLY A 1 308 ? 41.432 132.547 17.780 1.00 57.92 308 GLY A O 1
ATOM 2186 N N . GLY A 1 309 ? 40.945 130.383 18.176 1.00 59.85 309 GLY A N 1
ATOM 2187 C CA . GLY A 1 309 ? 41.221 129.958 16.817 1.00 55.17 309 GLY A CA 1
ATOM 2188 C C . GLY A 1 309 ? 40.200 130.498 15.831 1.00 58.95 309 GLY A C 1
ATOM 2189 O O . GLY A 1 309 ? 40.556 130.948 14.740 1.00 53.21 309 GLY A O 1
ATOM 2190 N N . ALA A 1 310 ? 38.927 130.461 16.215 1.00 53.08 310 ALA A N 1
ATOM 2191 C CA . ALA A 1 310 ? 37.856 130.928 15.340 1.00 53.91 310 ALA A CA 1
ATOM 2192 C C . ALA A 1 310 ? 37.961 132.428 15.090 1.00 56.07 310 ALA A C 1
ATOM 2193 O O . ALA A 1 310 ? 37.775 132.891 13.965 1.00 60.71 310 ALA A O 1
ATOM 2195 N N . LEU A 1 311 ? 38.259 133.181 16.145 1.00 56.99 311 LEU A N 1
ATOM 2196 C CA . LEU A 1 311 ? 38.433 134.623 16.028 1.00 58.58 311 LEU A CA 1
ATOM 2197 C C . LEU A 1 311 ? 39.617 134.950 15.126 1.00 57.43 311 LEU A C 1
ATOM 2198 O O . LEU A 1 311 ? 39.540 135.841 14.280 1.00 55.85 311 LEU A O 1
ATOM 2203 N N . SER A 1 312 ? 40.706 134.209 15.308 1.00 60.79 312 SER A N 1
ATOM 2204 C CA . SER A 1 312 ? 41.923 134.403 14.529 1.00 57.35 312 SER A CA 1
ATOM 2205 C C . SER A 1 312 ? 41.706 134.161 13.038 1.00 55.13 312 SER A C 1
ATOM 2206 O O . SER A 1 312 ? 42.297 134.845 12.204 1.00 62.58 312 SER A O 1
ATOM 2209 N N . ASP A 1 313 ? 40.866 133.185 12.706 1.00 53.33 313 ASP A N 1
ATOM 2210 C CA . ASP A 1 313 ? 40.534 132.909 11.311 1.00 63.64 313 ASP A CA 1
ATOM 2211 C C . ASP A 1 313 ? 39.831 134.098 10.665 1.00 55.27 313 ASP A C 1
ATOM 2212 O O . ASP A 1 313 ? 40.057 134.403 9.498 1.00 56.67 313 ASP A O 1
ATOM 2217 N N . ARG A 1 314 ? 38.985 134.770 11.439 1.00 58.23 314 ARG A N 1
ATOM 2218 C CA . ARG A 1 314 ? 38.145 135.834 10.907 1.00 66.84 314 ARG A CA 1
ATOM 2219 C C . ARG A 1 314 ? 38.850 137.185 10.883 1.00 71.56 314 ARG A C 1
ATOM 2220 O O . ARG A 1 314 ? 38.575 138.014 10.016 1.00 70.64 314 ARG A O 1
ATOM 2228 N N . LEU A 1 315 ? 39.758 137.406 11.827 1.00 64.08 315 LEU A N 1
ATOM 2229 C CA . LEU A 1 315 ? 40.344 138.731 11.995 1.00 64.21 315 LEU A CA 1
ATOM 2230 C C . LEU A 1 315 ? 41.868 138.757 11.897 1.00 59.47 315 LEU A C 1
ATOM 2231 O O . LEU A 1 315 ? 42.461 139.813 11.684 1.00 70.33 315 LEU A O 1
ATOM 2236 N N . GLY A 1 316 ? 42.499 137.599 12.044 1.00 56.11 316 GLY A N 1
ATOM 2237 C CA . GLY A 1 316 ? 43.949 137.528 12.052 1.00 56.04 316 GLY A CA 1
ATOM 2238 C C . GLY A 1 316 ? 44.463 137.202 13.439 1.00 56.54 316 GLY A C 1
ATOM 2239 O O . GLY A 1 316 ? 44.113 137.871 14.411 1.00 56.80 316 GLY A O 1
ATOM 2240 N N . GLY A 1 317 ? 45.298 136.171 13.526 1.00 56.41 317 GLY A N 1
ATOM 2241 C CA . GLY A 1 317 ? 45.806 135.696 14.799 1.00 59.32 317 GLY A CA 1
ATOM 2242 C C . GLY A 1 317 ? 46.579 136.732 15.588 1.00 65.74 317 GLY A C 1
ATOM 2243 O O . GLY A 1 317 ? 46.458 136.801 16.810 1.00 69.80 317 GLY A O 1
ATOM 2244 N N . THR A 1 318 ? 47.373 137.540 14.891 1.00 71.09 318 THR A N 1
ATOM 2245 C CA . THR A 1 318 ? 48.215 138.531 15.552 1.00 66.23 318 THR A CA 1
ATOM 2246 C C . THR A 1 318 ? 47.377 139.566 16.295 1.00 59.02 318 THR A C 1
ATOM 2247 O O . THR A 1 318 ? 47.655 139.879 17.452 1.00 56.07 318 THR A O 1
ATOM 2251 N N . ARG A 1 319 ? 46.350 140.089 15.628 1.00 59.60 319 ARG A N 1
ATOM 2252 C CA . ARG A 1 319 ? 45.454 141.059 16.250 1.00 56.90 319 ARG A CA 1
ATOM 2253 C C . ARG A 1 319 ? 44.778 140.467 17.479 1.00 65.39 319 ARG A C 1
ATOM 2254 O O . ARG A 1 319 ? 44.646 141.136 18.506 1.00 59.47 319 ARG A O 1
ATOM 2262 N N . VAL A 1 320 ? 44.357 139.210 17.373 1.00 53.15 320 VAL A N 1
ATOM 2263 C CA . VAL A 1 320 ? 43.725 138.536 18.496 1.00 59.20 320 VAL A CA 1
ATOM 2264 C C . VAL A 1 320 ? 44.738 138.335 19.622 1.00 57.35 320 VAL A C 1
ATOM 2265 O O . VAL A 1 320 ? 44.460 138.651 20.776 1.00 50.51 320 VAL A O 1
ATOM 2269 N N . THR A 1 321 ? 45.921 137.838 19.269 1.00 55.65 321 THR A N 1
ATOM 2270 C CA . THR A 1 321 ? 46.984 137.576 20.236 1.00 53.66 321 THR A CA 1
ATOM 2271 C C . THR A 1 321 ? 47.449 138.838 20.971 1.00 57.04 321 THR A C 1
ATOM 2272 O O . THR A 1 321 ? 47.739 138.795 22.167 1.00 60.18 321 THR A O 1
ATOM 2276 N N . LEU A 1 322 ? 47.519 139.954 20.250 1.00 61.74 322 LEU A N 1
ATOM 2277 C CA . LEU A 1 322 ? 47.973 141.222 20.819 1.00 61.31 322 LEU A CA 1
ATOM 2278 C C . LEU A 1 322 ? 47.009 141.735 21.884 1.00 61.92 322 LEU A C 1
ATOM 2279 O O . LEU A 1 322 ? 47.417 142.056 23.001 1.00 62.05 322 LEU A O 1
ATOM 2284 N N . VAL A 1 323 ? 45.733 141.819 21.522 1.00 56.82 323 VAL A N 1
ATOM 2285 C CA . VAL A 1 323 ? 44.693 142.275 22.436 1.00 57.02 323 VAL A CA 1
ATOM 2286 C C . VAL A 1 323 ? 44.605 141.351 23.646 1.00 59.72 323 VAL A C 1
ATOM 2287 O O . VAL A 1 323 ? 44.450 141.805 24.782 1.00 58.97 323 VAL A O 1
ATOM 2291 N N . ASN A 1 324 ? 44.721 140.053 23.392 1.00 53.09 324 ASN A N 1
ATOM 2292 C CA . ASN A 1 324 ? 44.685 139.054 24.449 1.00 56.86 324 ASN A CA 1
ATOM 2293 C C . ASN A 1 324 ? 45.809 139.238 25.467 1.00 62.90 324 ASN A C 1
ATOM 2294 O O . ASN A 1 324 ? 45.596 139.085 26.669 1.00 68.80 324 ASN A O 1
ATOM 2299 N N . PHE A 1 325 ? 47.003 139.570 24.984 1.00 54.73 325 PHE A N 1
ATOM 2300 C CA . PHE A 1 325 ? 48.150 139.752 25.867 1.00 55.51 325 PHE A CA 1
ATOM 2301 C C . PHE A 1 325 ? 47.995 140.995 26.740 1.00 59.11 325 PHE A C 1
ATOM 2302 O O . PHE A 1 325 ? 48.434 141.011 27.888 1.00 51.25 325 PHE A O 1
ATOM 2310 N N . ILE A 1 326 ? 47.368 142.032 26.195 1.00 58.56 326 ILE A N 1
ATOM 2311 C CA . ILE A 1 326 ? 47.061 143.221 26.977 1.00 69.11 326 ILE A CA 1
ATOM 2312 C C . ILE A 1 326 ? 46.094 142.849 28.097 1.00 68.62 326 ILE A C 1
ATOM 2313 O O . ILE A 1 326 ? 46.184 143.363 29.212 1.00 70.72 326 ILE A O 1
ATOM 2318 N N . LEU A 1 327 ? 45.178 141.935 27.792 1.00 62.19 327 LEU A N 1
ATOM 2319 C CA . LEU A 1 327 ? 44.210 141.466 28.774 1.00 64.42 327 LEU A CA 1
ATOM 2320 C C . LEU A 1 327 ? 44.872 140.595 29.837 1.00 62.76 327 LEU A C 1
ATOM 2321 O O . LEU A 1 327 ? 44.537 140.687 31.018 1.00 58.07 327 LEU A O 1
ATOM 2326 N N . MET A 1 328 ? 45.815 139.755 29.418 1.00 55.72 328 MET A N 1
ATOM 2327 C CA . MET A 1 328 ? 46.528 138.903 30.359 1.00 59.19 328 MET A CA 1
ATOM 2328 C C . MET A 1 328 ? 47.304 139.750 31.363 1.00 68.40 328 MET A C 1
ATOM 2329 O O . MET A 1 328 ? 47.346 139.429 32.549 1.00 57.62 328 MET A O 1
ATOM 2334 N N . ALA A 1 329 ? 47.890 140.845 30.886 1.00 72.18 329 ALA A N 1
ATOM 2335 C CA . ALA A 1 329 ? 48.663 141.741 31.742 1.00 74.04 329 ALA A CA 1
ATOM 2336 C C . ALA A 1 329 ? 47.771 142.487 32.731 1.00 74.30 329 ALA A C 1
ATOM 2337 O O . ALA A 1 329 ? 48.141 142.673 33.889 1.00 83.33 329 ALA A O 1
ATOM 2339 N N . ILE A 1 330 ? 46.598 142.912 32.271 1.00 68.69 330 ILE A N 1
ATOM 2340 C CA . ILE A 1 330 ? 45.654 143.622 33.128 1.00 67.19 330 ILE A CA 1
ATOM 2341 C C . ILE A 1 330 ? 45.188 142.750 34.294 1.00 69.27 330 ILE A C 1
ATOM 2342 O O . ILE A 1 330 ? 45.240 143.173 35.450 1.00 66.94 330 ILE A O 1
ATOM 2347 N N . PHE A 1 331 ? 44.745 141.534 33.989 1.00 62.88 331 PHE A N 1
ATOM 2348 C CA . PHE A 1 331 ? 44.254 140.620 35.015 1.00 55.69 331 PHE A CA 1
ATOM 2349 C C . PHE A 1 331 ? 45.391 140.090 35.883 1.00 57.76 331 PHE A C 1
ATOM 2350 O O . PHE A 1 331 ? 45.181 139.730 37.040 1.00 61.08 331 PHE A O 1
ATOM 2358 N N . SER A 1 332 ? 46.592 140.041 35.317 1.00 55.07 332 SER A N 1
ATOM 2359 C CA . SER A 1 332 ? 47.782 139.697 36.080 1.00 49.69 332 SER A CA 1
ATOM 2360 C C . SER A 1 332 ? 48.020 140.749 37.159 1.00 60.10 332 SER A C 1
ATOM 2361 O O . SER A 1 332 ? 48.377 140.426 38.292 1.00 62.36 332 SER A O 1
ATOM 2364 N N . GLY A 1 333 ? 47.802 142.009 36.797 1.00 64.42 333 GLY A N 1
ATOM 2365 C CA . GLY A 1 333 ? 47.945 143.111 37.729 1.00 70.62 333 GLY A CA 1
ATOM 2366 C C . GLY A 1 333 ? 46.829 143.149 38.755 1.00 67.06 333 GLY A C 1
ATOM 2367 O O . GLY A 1 333 ? 47.068 143.384 39.937 1.00 59.83 333 GLY A O 1
ATOM 2368 N N . LEU A 1 334 ? 45.603 142.908 38.303 1.00 64.61 334 LEU A N 1
ATOM 2369 C CA . LEU A 1 334 ? 44.447 142.922 39.191 1.00 71.42 334 LEU A CA 1
ATOM 2370 C C . LEU A 1 334 ? 44.516 141.815 40.243 1.00 69.30 334 LEU A C 1
ATOM 2371 O O . LEU A 1 334 ? 43.890 141.912 41.298 1.00 68.31 334 LEU A O 1
ATOM 2376 N N . LEU A 1 335 ? 45.290 140.771 39.960 1.00 67.61 335 LEU A N 1
ATOM 2377 C CA . LEU A 1 335 ? 45.378 139.618 40.850 1.00 66.85 335 LEU A CA 1
ATOM 2378 C C . LEU A 1 335 ? 46.044 139.969 42.182 1.00 72.03 335 LEU A C 1
ATOM 2379 O O . LEU A 1 335 ? 45.811 139.308 43.194 1.00 65.99 335 LEU A O 1
ATOM 2384 N N . PHE A 1 336 ? 46.868 141.013 42.171 1.00 77.48 336 PHE A N 1
ATOM 2385 C CA . PHE A 1 336 ? 47.531 141.495 43.381 1.00 64.22 336 PHE A CA 1
ATOM 2386 C C . PHE A 1 336 ? 46.532 142.048 44.394 1.00 60.59 336 PHE A C 1
ATOM 2387 O O . PHE A 1 336 ? 46.697 141.874 45.601 1.00 62.32 336 PHE A O 1
ATOM 2395 N N . LEU A 1 337 ? 45.498 142.715 43.892 1.00 65.18 337 LEU A N 1
ATOM 2396 C CA . LEU A 1 337 ? 44.524 143.394 44.741 1.00 66.44 337 LEU A CA 1
ATOM 2397 C C . LEU A 1 337 ? 43.540 142.426 45.393 1.00 70.86 337 LEU A C 1
ATOM 2398 O O . LEU A 1 337 ? 42.769 142.808 46.275 1.00 67.50 337 LEU A O 1
ATOM 2403 N N . THR A 1 338 ? 43.571 141.173 44.954 1.00 68.17 338 THR A N 1
ATOM 2404 C CA . THR A 1 338 ? 42.663 140.152 45.460 1.00 56.96 338 THR A CA 1
ATOM 2405 C C . THR A 1 338 ? 43.278 139.379 46.619 1.00 55.96 338 THR A C 1
ATOM 2406 O O . THR A 1 338 ? 42.571 138.742 47.399 1.00 53.26 338 THR A O 1
ATOM 2410 N N . LEU A 1 339 ? 44.601 139.438 46.723 1.00 53.64 339 LEU A N 1
ATOM 2411 C CA . LEU A 1 339 ? 45.330 138.609 47.673 1.00 64.39 339 LEU A CA 1
ATOM 2412 C C . LEU A 1 339 ? 45.241 139.115 49.106 1.00 72.72 339 LEU A C 1
ATOM 2413 O O . LEU A 1 339 ? 45.176 140.321 49.349 1.00 67.62 339 LEU A O 1
ATOM 2418 N N . PRO A 1 340 ? 45.233 138.181 50.065 1.00 73.77 340 PRO A N 1
ATOM 2419 C CA . PRO A 1 340 ? 45.287 138.542 51.480 1.00 83.77 340 PRO A CA 1
ATOM 2420 C C . PRO A 1 340 ? 46.724 138.751 51.945 1.00 92.77 340 PRO A C 1
ATOM 2421 O O . PRO A 1 340 ? 47.617 138.002 51.548 1.00 101.50 340 PRO A O 1
ATOM 2425 N N . THR A 1 341 ? 46.944 139.770 52.766 1.00 94.18 341 THR A N 1
ATOM 2426 C CA . THR A 1 341 ? 48.251 139.978 53.371 1.00 98.24 341 THR A CA 1
ATOM 2427 C C . THR A 1 341 ? 48.295 139.269 54.718 1.00 108.41 341 THR A C 1
ATOM 2428 O O . THR A 1 341 ? 48.225 139.908 55.767 1.00 113.94 341 THR A O 1
ATOM 2432 N N . ASP A 1 342 ? 48.403 137.942 54.667 1.00 116.48 342 ASP A N 1
ATOM 2433 C CA . ASP A 1 342 ? 48.375 137.091 55.858 1.00 115.88 342 ASP A CA 1
ATOM 2434 C C . ASP A 1 342 ? 49.392 137.531 56.907 1.00 114.14 342 ASP A C 1
ATOM 2435 O O . ASP A 1 342 ? 50.580 137.228 56.798 1.00 113.36 342 ASP A O 1
ATOM 2440 N N . GL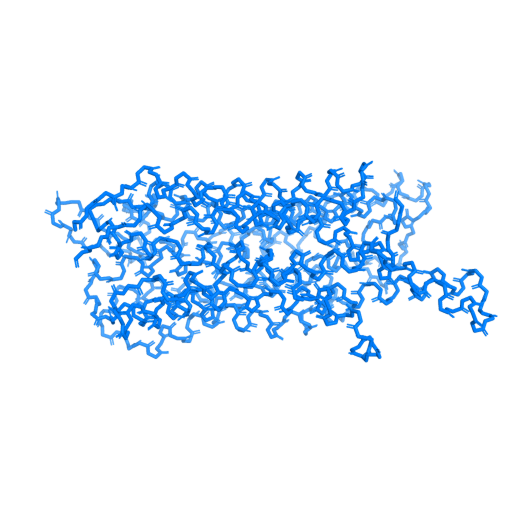N A 1 344 ? 44.777 137.203 56.592 1.00 77.55 344 GLN A N 1
ATOM 2441 C CA . GLN A 1 344 ? 43.851 138.329 56.632 1.00 89.67 344 GLN A CA 1
ATOM 2442 C C . GLN A 1 344 ? 44.254 139.411 55.633 1.00 99.55 344 GLN A C 1
ATOM 2443 O O . GLN A 1 344 ? 45.341 139.977 55.729 1.00 112.40 344 GLN A O 1
ATOM 2445 N N . GLY A 1 345 ? 43.379 139.691 54.670 1.00 98.54 345 GLY A N 1
ATOM 2446 C CA . GLY A 1 345 ? 42.111 138.994 54.546 1.00 103.66 345 GLY A CA 1
ATOM 2447 C C . GLY A 1 345 ? 41.330 139.436 53.323 1.00 105.70 345 GLY A C 1
ATOM 2448 O O . GLY A 1 345 ? 41.310 140.621 52.987 1.00 114.92 345 GLY A O 1
ATOM 2449 N N . GLY A 1 346 ? 40.690 138.480 52.654 1.00 95.55 346 GLY A N 1
ATOM 2450 C CA . GLY A 1 346 ? 39.893 138.763 51.471 1.00 85.98 346 GLY A CA 1
ATOM 2451 C C . GLY A 1 346 ? 40.744 139.073 50.253 1.00 83.03 346 GLY A C 1
ATOM 2452 O O . GLY A 1 346 ? 41.878 139.532 50.392 1.00 84.16 346 GLY A O 1
ATOM 2453 N N . SER A 1 347 ? 40.212 138.822 49.058 1.00 76.60 347 SER A N 1
ATOM 2454 C CA . SER A 1 347 ? 38.879 138.249 48.880 1.00 71.47 347 SER A CA 1
ATOM 2455 C C . SER A 1 347 ? 38.920 137.068 47.916 1.00 72.72 347 SER A C 1
ATOM 2456 O O . SER A 1 347 ? 39.469 137.172 46.820 1.00 73.80 347 SER A O 1
ATOM 2459 N N . PHE A 1 348 ? 38.334 135.947 48.321 1.00 73.41 348 PHE A N 1
ATOM 2460 C CA . PHE A 1 348 ? 38.372 134.751 47.491 1.00 67.68 348 PHE A CA 1
ATOM 2461 C C . PHE A 1 348 ? 37.562 134.906 46.205 1.00 64.24 348 PHE A C 1
ATOM 2462 O O . PHE A 1 348 ? 38.016 134.515 45.130 1.00 64.81 348 PHE A O 1
ATOM 2470 N N . MET A 1 349 ? 36.364 135.470 46.319 1.00 56.78 349 MET A N 1
ATOM 2471 C CA . MET A 1 349 ? 35.470 135.593 45.172 1.00 64.27 349 MET A CA 1
ATOM 2472 C C . MET A 1 349 ? 36.079 136.483 44.092 1.00 70.18 349 MET A C 1
ATOM 2473 O O . MET A 1 349 ? 35.857 136.267 42.900 1.00 74.77 349 MET A O 1
ATOM 2478 N N . ALA A 1 350 ? 36.858 137.475 44.511 1.00 64.10 350 ALA A N 1
ATOM 2479 C CA . ALA A 1 350 ? 37.589 138.314 43.572 1.00 63.25 350 ALA A CA 1
ATOM 2480 C C . ALA A 1 350 ? 38.766 137.542 42.992 1.00 70.27 350 ALA A C 1
ATOM 2481 O O . ALA A 1 350 ? 39.049 137.623 41.796 1.00 62.26 350 ALA A O 1
ATOM 2483 N N . PHE A 1 351 ? 39.441 136.790 43.856 1.00 67.74 351 PHE A N 1
ATOM 2484 C CA . PHE A 1 351 ? 40.602 135.990 43.479 1.00 57.97 351 PHE A CA 1
ATOM 2485 C C . PHE A 1 351 ? 40.253 134.948 42.422 1.00 58.13 351 PHE A C 1
ATOM 2486 O O . PHE A 1 351 ? 41.009 134.725 41.477 1.00 53.63 351 PHE A O 1
ATOM 2494 N N . PHE A 1 352 ? 39.099 134.315 42.589 1.00 57.62 352 PHE A N 1
ATOM 2495 C CA . PHE A 1 352 ? 38.669 133.270 41.676 1.00 46.84 352 PHE A CA 1
ATOM 2496 C C . PHE A 1 352 ? 38.192 133.866 40.353 1.00 55.33 352 PHE A C 1
ATOM 2497 O O . PHE A 1 352 ? 38.431 133.297 39.286 1.00 56.05 352 PHE A O 1
ATOM 2505 N N . ALA A 1 353 ? 37.526 135.015 40.428 1.00 54.35 353 ALA A N 1
ATOM 2506 C CA . ALA A 1 353 ? 37.020 135.690 39.236 1.00 59.11 353 ALA A CA 1
ATOM 2507 C C . ALA A 1 353 ? 38.164 136.109 38.321 1.00 59.41 353 ALA A C 1
ATOM 2508 O O . ALA A 1 353 ? 38.120 135.887 37.111 1.00 46.21 353 ALA A O 1
ATOM 2510 N N . VAL A 1 354 ? 39.187 136.715 38.915 1.00 55.31 354 VAL A N 1
ATOM 2511 C CA . VAL A 1 354 ? 40.370 137.140 38.181 1.00 55.31 354 VAL A CA 1
ATOM 2512 C C . VAL A 1 354 ? 41.093 135.945 37.565 1.00 59.01 354 VAL A C 1
ATOM 2513 O O . VAL A 1 354 ? 41.620 136.031 36.454 1.00 57.27 354 VAL A O 1
ATOM 2517 N N . PHE A 1 355 ? 41.104 134.825 38.282 1.00 54.44 355 PHE A N 1
ATOM 2518 C CA . PHE A 1 355 ? 41.787 133.632 37.798 1.00 50.49 355 PHE A CA 1
ATOM 2519 C C . PHE A 1 355 ? 41.025 132.970 36.658 1.00 48.87 355 PHE A C 1
ATOM 2520 O O . PHE A 1 355 ? 41.630 132.402 35.749 1.00 49.44 355 PHE A O 1
ATOM 2528 N N . LEU A 1 356 ? 39.700 133.045 36.711 1.00 43.62 356 LEU A N 1
ATOM 2529 C CA . LEU A 1 356 ? 38.874 132.601 35.598 1.00 50.92 356 LEU A CA 1
ATOM 2530 C C . LEU A 1 356 ? 39.202 133.428 34.357 1.00 48.74 356 LEU A C 1
ATOM 2531 O O . LEU A 1 356 ? 39.260 132.900 33.246 1.00 50.74 356 LEU A O 1
ATOM 2536 N N . ALA A 1 357 ? 39.426 134.725 34.556 1.00 50.60 357 ALA A N 1
ATOM 2537 C CA . ALA A 1 357 ? 39.787 135.619 33.459 1.00 50.02 357 ALA A CA 1
ATOM 2538 C C . ALA A 1 357 ? 41.162 135.265 32.900 1.00 57.31 357 ALA A C 1
ATOM 2539 O O . ALA A 1 357 ? 41.391 135.353 31.693 1.00 44.58 357 ALA A O 1
ATOM 2541 N N . LEU A 1 358 ? 42.071 134.860 33.783 1.00 45.37 358 LEU A N 1
ATOM 2542 C CA . LEU A 1 358 ? 43.399 134.426 33.367 1.00 43.79 358 LEU A CA 1
ATOM 2543 C C . LEU A 1 358 ? 43.324 133.119 32.584 1.00 52.51 358 LEU A C 1
ATOM 2544 O O . LEU A 1 358 ? 43.993 132.963 31.566 1.00 47.80 358 LEU A O 1
ATOM 2549 N N . PHE A 1 359 ? 42.514 132.182 33.067 1.00 52.36 359 PHE A N 1
ATOM 2550 C CA . PHE A 1 359 ? 42.329 130.907 32.382 1.00 55.28 359 PHE A CA 1
ATOM 2551 C C . PHE A 1 359 ? 41.739 131.127 30.996 1.00 57.01 359 PHE A C 1
ATOM 2552 O O . PHE A 1 359 ? 42.172 130.512 30.019 1.00 44.44 359 PHE A O 1
ATOM 2560 N N . LEU A 1 360 ? 40.749 132.011 30.925 1.00 53.04 360 LEU A N 1
ATOM 2561 C CA . LEU A 1 360 ? 40.063 132.296 29.674 1.00 51.39 360 LEU A CA 1
ATOM 2562 C C . LEU A 1 360 ? 41.019 132.924 28.662 1.00 58.61 360 LEU A C 1
ATOM 2563 O O . LEU A 1 360 ? 41.100 132.478 27.517 1.00 51.35 360 LEU A O 1
ATOM 2568 N N . THR A 1 361 ? 41.748 133.951 29.091 1.00 59.98 361 THR A N 1
ATOM 2569 C CA . THR A 1 361 ? 42.703 134.627 28.218 1.00 59.32 361 THR A CA 1
ATOM 2570 C C . THR A 1 361 ? 43.883 133.727 27.851 1.00 57.22 361 THR A C 1
ATOM 2571 O O . THR A 1 361 ? 44.397 133.801 26.735 1.00 59.36 361 THR A O 1
ATOM 2575 N N . ALA A 1 362 ? 44.310 132.879 28.782 1.00 43.00 362 ALA A N 1
ATOM 2576 C CA . ALA A 1 362 ? 45.410 131.961 28.508 1.00 42.56 362 ALA A CA 1
ATOM 2577 C C . ALA A 1 362 ? 44.986 130.950 27.452 1.00 62.19 362 ALA A C 1
ATOM 2578 O O . ALA A 1 362 ? 45.741 130.641 26.529 1.00 60.77 362 ALA A O 1
ATOM 2580 N N . GLY A 1 363 ? 43.768 130.442 27.595 1.00 41.80 363 GLY A N 1
ATOM 2581 C CA . GLY A 1 363 ? 43.198 129.550 26.606 1.00 50.18 363 GLY A CA 1
ATOM 2582 C C . GLY A 1 363 ? 42.973 130.254 25.282 1.00 49.86 363 GLY A C 1
ATOM 2583 O O . GLY A 1 363 ? 43.370 129.746 24.235 1.00 48.97 363 GLY A O 1
ATOM 2584 N N . LEU A 1 364 ? 42.338 131.423 25.332 1.00 57.43 364 LEU A N 1
ATOM 2585 C CA . LEU A 1 364 ? 42.076 132.221 24.135 1.00 53.78 364 LEU A CA 1
ATOM 2586 C C . LEU A 1 364 ? 43.380 132.464 23.377 1.00 58.60 364 LEU A C 1
ATOM 2587 O O . LEU A 1 364 ? 43.463 132.217 22.174 1.00 64.17 364 LEU A O 1
ATOM 2592 N N . GLY A 1 365 ? 44.399 132.924 24.097 1.00 60.93 365 GLY A N 1
ATOM 2593 C CA . GLY A 1 365 ? 45.706 133.165 23.516 1.00 44.89 365 GLY A CA 1
ATOM 2594 C C . GLY A 1 365 ? 46.377 131.914 22.982 1.00 51.15 365 GLY A C 1
ATOM 2595 O O . GLY A 1 365 ? 47.167 131.985 22.044 1.00 62.01 365 GLY A O 1
ATOM 2596 N N . SER A 1 366 ? 46.069 130.768 23.582 1.00 43.47 366 SER A N 1
ATOM 2597 C CA . SER A 1 366 ? 46.610 129.492 23.121 1.00 46.72 366 SER A CA 1
ATOM 2598 C C . SER A 1 366 ? 46.178 129.195 21.692 1.00 44.23 366 SER A C 1
ATOM 2599 O O . SER A 1 366 ? 46.981 128.769 20.864 1.00 51.62 366 SER A O 1
ATOM 2602 N N . GLY A 1 367 ? 44.901 129.423 21.411 1.00 46.38 367 GLY A N 1
ATOM 2603 C CA . GLY A 1 367 ? 44.351 129.151 20.100 1.00 47.25 367 GLY A CA 1
ATOM 2604 C C . GLY A 1 367 ? 44.783 130.197 19.095 1.00 46.56 367 GLY A C 1
ATOM 2605 O O . GLY A 1 367 ? 45.090 129.874 17.948 1.00 48.85 367 GLY A O 1
ATOM 2606 N N . SER A 1 368 ? 44.816 131.451 19.534 1.00 52.49 368 SER A N 1
ATOM 2607 C CA . SER A 1 368 ? 45.152 132.570 18.659 1.00 56.15 368 SER A CA 1
ATOM 2608 C C . SER A 1 368 ? 46.608 132.521 18.220 1.00 48.40 368 SER A C 1
ATOM 2609 O O . SER A 1 368 ? 46.915 132.673 17.039 1.00 52.38 368 SER A O 1
ATOM 2612 N N . THR A 1 369 ? 47.498 132.319 19.185 1.00 49.50 369 THR A N 1
ATOM 2613 C CA . THR A 1 369 ? 48.921 132.178 18.907 1.00 48.85 369 THR A CA 1
ATOM 2614 C C . THR A 1 369 ? 49.170 131.029 17.938 1.00 48.60 369 THR A C 1
ATOM 2615 O O . THR A 1 369 ? 49.881 131.189 16.951 1.00 50.48 369 THR A O 1
ATOM 2619 N N . PHE A 1 370 ? 48.563 129.880 18.217 1.00 50.17 370 PHE A N 1
ATOM 2620 C CA . PHE A 1 370 ? 48.736 128.691 17.389 1.00 56.83 370 PHE A CA 1
ATOM 2621 C C . PHE A 1 370 ? 48.320 128.937 15.938 1.00 58.05 370 PHE A C 1
ATOM 2622 O O . PHE A 1 370 ? 48.999 128.504 15.006 1.00 54.53 370 PHE A O 1
ATOM 2630 N N . GLN A 1 371 ? 47.203 129.632 15.755 1.00 53.75 371 GLN A N 1
ATOM 2631 C CA . GLN A 1 371 ? 46.744 129.993 14.421 1.00 53.77 371 GLN A CA 1
ATOM 2632 C C . GLN A 1 371 ? 47.723 130.982 13.803 1.00 59.75 371 GLN A C 1
ATOM 2633 O O . GLN A 1 371 ? 48.055 130.894 12.621 1.00 51.52 371 GLN A O 1
ATOM 2639 N N . MET A 1 372 ? 48.185 131.920 14.622 1.00 50.31 372 MET A N 1
ATOM 2640 C CA . MET A 1 372 ? 49.132 132.938 14.190 1.00 51.58 372 MET A CA 1
ATOM 2641 C C . MET A 1 372 ? 50.456 132.335 13.723 1.00 60.21 372 MET A C 1
ATOM 2642 O O . MET A 1 372 ? 51.024 132.774 12.724 1.00 67.35 372 MET A O 1
ATOM 2647 N N . ILE A 1 373 ? 50.942 131.325 14.438 1.00 70.58 373 ILE A N 1
ATOM 2648 C CA . ILE A 1 373 ? 52.224 130.714 14.096 1.00 66.03 373 ILE A CA 1
ATOM 2649 C C . ILE A 1 373 ? 52.112 129.954 12.780 1.00 62.52 373 ILE A C 1
ATOM 2650 O O . ILE A 1 373 ? 53.025 129.982 11.960 1.00 61.81 373 ILE A O 1
ATOM 2655 N N . SER A 1 374 ? 50.984 129.278 12.581 1.00 59.27 374 SER A N 1
ATOM 2656 C CA . SER A 1 374 ? 50.757 128.513 11.360 1.00 63.01 374 SER A CA 1
ATOM 2657 C C . SER A 1 374 ? 50.614 129.421 10.141 1.00 59.66 374 SER A C 1
ATOM 2658 O O . SER A 1 374 ? 50.784 128.977 9.009 1.00 73.56 374 SER A O 1
ATOM 2661 N N . VAL A 1 375 ? 50.294 130.689 10.378 1.00 65.48 375 VAL A N 1
ATOM 2662 C CA . VAL A 1 375 ? 50.110 131.651 9.296 1.00 68.23 375 VAL A CA 1
ATOM 2663 C C . VAL A 1 375 ? 51.400 132.407 8.998 1.00 70.84 375 VAL A C 1
ATOM 2664 O O . VAL A 1 375 ? 51.876 132.418 7.863 1.00 67.91 375 VAL A O 1
ATOM 2668 N N . ILE A 1 376 ? 51.963 133.032 10.027 1.00 71.94 376 ILE A N 1
ATOM 2669 C CA . ILE A 1 376 ? 53.188 133.808 9.884 1.00 72.07 376 ILE A CA 1
ATOM 2670 C C . ILE A 1 376 ? 54.359 132.953 9.403 1.00 70.88 376 ILE A C 1
ATOM 2671 O O . ILE A 1 376 ? 55.038 133.308 8.440 1.00 65.72 376 ILE A O 1
ATOM 2676 N N . PHE A 1 377 ? 54.590 131.825 10.068 1.00 70.70 377 PHE A N 1
ATOM 2677 C CA . PHE A 1 377 ? 55.723 130.967 9.731 1.00 63.88 377 PHE A CA 1
ATOM 2678 C C . PHE A 1 377 ? 55.583 130.378 8.329 1.00 71.12 377 PHE A C 1
ATOM 2679 O O . PHE A 1 377 ? 56.571 130.220 7.609 1.00 69.14 377 PHE A O 1
ATOM 2687 N N . ARG A 1 378 ? 54.354 130.059 7.941 1.00 70.78 378 ARG A N 1
ATOM 2688 C CA . ARG A 1 378 ? 54.105 129.494 6.622 1.00 76.68 378 ARG A CA 1
ATOM 2689 C C . ARG A 1 378 ? 54.308 130.546 5.534 1.00 73.90 378 ARG A C 1
ATOM 2690 O O . ARG A 1 378 ? 54.815 130.245 4.454 1.00 74.75 378 ARG A O 1
ATOM 2698 N N . LYS A 1 379 ? 53.920 131.783 5.834 1.00 68.35 379 LYS A N 1
ATOM 2699 C CA . LYS A 1 379 ? 54.046 132.885 4.885 1.00 75.21 379 LYS A CA 1
ATOM 2700 C C . LYS A 1 379 ? 55.503 133.260 4.646 1.00 80.30 379 LYS A C 1
ATOM 2701 O O . LYS A 1 379 ? 55.921 133.474 3.507 1.00 83.88 379 LYS A O 1
ATOM 2703 N N . LEU A 1 380 ? 56.275 133.343 5.725 1.00 75.40 380 LEU A N 1
ATOM 2704 C CA . LEU A 1 380 ? 57.683 133.702 5.620 1.00 79.97 380 LEU A CA 1
ATOM 2705 C C . LEU A 1 380 ? 58.488 132.581 4.969 1.00 80.18 380 LEU A C 1
ATOM 2706 O O . LEU A 1 380 ? 59.486 132.836 4.294 1.00 78.13 380 LEU A O 1
ATOM 2711 N N . THR A 1 381 ? 58.049 131.341 5.164 1.00 65.64 381 THR A N 1
ATOM 2712 C CA . THR A 1 381 ? 58.672 130.215 4.481 1.00 66.46 381 THR A CA 1
ATOM 2713 C C . THR A 1 381 ? 58.371 130.290 2.987 1.00 93.13 381 THR A C 1
ATOM 2714 O O . THR A 1 381 ? 59.249 130.049 2.160 1.00 70.13 381 THR A O 1
ATOM 2718 N N . MET A 1 382 ? 57.126 130.626 2.653 1.00 78.63 382 MET A N 1
ATOM 2719 C CA . MET A 1 382 ? 56.720 130.822 1.264 1.00 80.54 382 MET A CA 1
ATOM 2720 C C . MET A 1 382 ? 57.602 131.855 0.568 1.00 85.18 382 MET A C 1
ATOM 2721 O O . MET A 1 382 ? 58.201 131.572 -0.468 1.00 74.01 382 MET A O 1
ATOM 2726 N N . ASP A 1 383 ? 57.686 133.046 1.153 1.00 89.60 383 ASP A N 1
ATOM 2727 C CA . ASP A 1 383 ? 58.441 134.147 0.564 1.00 92.09 383 ASP A CA 1
ATOM 2728 C C . ASP A 1 383 ? 59.933 133.835 0.444 1.00 91.84 383 ASP A C 1
ATOM 2729 O O . ASP A 1 383 ? 60.614 134.360 -0.439 1.00 103.53 383 ASP A O 1
ATOM 2734 N N . ARG A 1 384 ? 60.434 132.975 1.325 1.00 80.05 384 ARG A N 1
ATOM 2735 C CA . ARG A 1 384 ? 61.855 132.639 1.345 1.00 75.40 384 ARG A CA 1
ATOM 2736 C C . ARG A 1 384 ? 62.274 131.812 0.134 1.00 81.44 384 ARG A C 1
ATOM 2737 O O . ARG A 1 384 ? 63.200 132.180 -0.588 1.00 88.34 384 ARG A O 1
ATOM 2745 N N . VAL A 1 385 ? 61.596 130.690 -0.080 1.00 76.12 385 VAL A N 1
ATOM 2746 C CA . VAL A 1 385 ? 61.926 129.800 -1.188 1.00 85.20 385 VAL A CA 1
ATOM 2747 C C . VAL A 1 385 ? 61.645 130.453 -2.542 1.00 84.81 385 VAL A C 1
ATOM 2748 O O . VAL A 1 385 ? 62.324 130.168 -3.531 1.00 92.91 385 VAL A O 1
ATOM 2752 N N . LYS A 1 386 ? 60.646 131.329 -2.585 1.00 83.10 386 LYS A N 1
ATOM 2753 C CA . LYS A 1 386 ? 60.364 132.093 -3.793 1.00 81.79 386 LYS A CA 1
ATOM 2754 C C . LYS A 1 386 ? 61.513 133.054 -4.074 1.00 84.04 386 LYS A C 1
ATOM 2755 O O . LYS A 1 386 ? 61.910 133.246 -5.223 1.00 86.62 386 LYS A O 1
ATOM 2761 N N . ALA A 1 387 ? 62.050 133.647 -3.011 1.00 88.08 387 ALA A N 1
ATOM 2762 C CA . ALA A 1 387 ? 63.176 134.565 -3.128 1.00 92.96 387 ALA A CA 1
ATOM 2763 C C . ALA A 1 387 ? 64.430 133.845 -3.613 1.00 100.23 387 ALA A C 1
ATOM 2764 O O . ALA A 1 387 ? 65.298 134.448 -4.243 1.00 114.89 387 ALA A O 1
ATOM 2766 N N . GLU A 1 388 ? 64.520 132.552 -3.316 1.00 107.28 388 GLU A N 1
ATOM 2767 C CA . GLU A 1 388 ? 65.641 131.739 -3.773 1.00 111.55 388 GLU A CA 1
ATOM 2768 C C . GLU A 1 388 ? 65.417 131.260 -5.203 1.00 108.59 388 GLU A C 1
ATOM 2769 O O . GLU A 1 388 ? 66.310 130.682 -5.823 1.00 119.97 388 GLU A O 1
ATOM 2775 N N . GLY A 1 389 ? 64.219 131.508 -5.722 1.00 102.66 389 GLY A N 1
ATOM 2776 C CA . GLY A 1 389 ? 63.881 131.120 -7.078 1.00 90.96 389 GLY A CA 1
ATOM 2777 C C . GLY A 1 389 ? 63.193 129.772 -7.151 1.00 89.60 389 GLY A C 1
ATOM 2778 O O . GLY A 1 389 ? 63.191 129.121 -8.194 1.00 91.31 389 GLY A O 1
ATOM 2779 N N . GLY A 1 390 ? 62.607 129.351 -6.036 1.00 86.67 390 GLY A N 1
ATOM 2780 C CA . GLY A 1 390 ? 61.881 128.096 -5.992 1.00 89.22 390 GLY A CA 1
ATOM 2781 C C . GLY A 1 390 ? 60.528 128.193 -6.669 1.00 92.64 390 GLY A C 1
ATOM 2782 O O . GLY A 1 390 ? 59.899 129.252 -6.677 1.00 85.09 390 GLY A O 1
ATOM 2783 N N . SER A 1 391 ? 60.085 127.078 -7.242 1.00 93.59 391 SER A N 1
ATOM 2784 C CA . SER A 1 391 ? 58.777 127.001 -7.883 1.00 95.95 391 SER A CA 1
ATOM 2785 C C . SER A 1 391 ? 57.657 127.113 -6.855 1.00 88.39 391 SER A C 1
ATOM 2786 O O . SER A 1 391 ? 57.890 126.958 -5.656 1.00 81.34 391 SER A O 1
ATOM 2789 N N . ASP A 1 392 ? 56.443 127.378 -7.331 1.00 82.82 392 ASP A N 1
ATOM 2790 C CA . ASP A 1 392 ? 55.278 127.456 -6.456 1.00 80.40 392 ASP A CA 1
ATOM 2791 C C . ASP A 1 392 ? 55.001 126.117 -5.785 1.00 88.55 392 ASP A C 1
ATOM 2792 O O . ASP A 1 392 ? 54.601 126.067 -4.623 1.00 76.23 392 ASP A O 1
ATOM 2797 N N . GLU A 1 393 ? 55.216 125.036 -6.528 1.00 88.06 393 GLU A N 1
ATOM 2798 C CA . GLU A 1 393 ? 54.998 123.688 -6.018 1.00 84.56 393 GLU A CA 1
ATOM 2799 C C . GLU A 1 393 ? 55.926 123.388 -4.845 1.00 81.55 393 GLU A C 1
ATOM 2800 O O . GLU A 1 393 ? 55.482 122.918 -3.796 1.00 74.82 393 GLU A O 1
ATOM 2802 N N . ARG A 1 394 ? 57.214 123.666 -5.028 1.00 79.56 394 ARG A N 1
ATOM 2803 C CA . ARG A 1 394 ? 58.205 123.454 -3.977 1.00 81.54 394 ARG A CA 1
ATOM 2804 C C . ARG A 1 394 ? 57.976 124.403 -2.803 1.00 75.02 394 ARG A C 1
ATOM 2805 O O . ARG A 1 394 ? 58.201 124.043 -1.647 1.00 73.19 394 ARG A O 1
ATOM 2813 N N . ALA A 1 395 ? 57.525 125.615 -3.112 1.00 85.50 395 ALA A N 1
ATOM 2814 C CA . ALA A 1 395 ? 57.292 126.638 -2.096 1.00 79.54 395 ALA A CA 1
ATOM 2815 C C . ALA A 1 395 ? 56.191 126.234 -1.123 1.00 71.29 395 ALA A C 1
ATOM 2816 O O . ALA A 1 395 ? 56.308 126.446 0.084 1.00 69.50 395 ALA A O 1
ATOM 2818 N N . MET A 1 396 ? 55.122 125.652 -1.655 1.00 74.39 396 MET A N 1
ATOM 2819 C CA . MET A 1 396 ? 53.984 125.253 -0.839 1.00 75.07 396 MET A CA 1
ATOM 2820 C C . MET A 1 396 ? 54.311 124.058 0.051 1.00 77.05 396 MET A C 1
ATOM 2821 O O . MET A 1 396 ? 53.937 124.031 1.225 1.00 71.14 396 MET A O 1
ATOM 2826 N N . ARG A 1 397 ? 55.012 123.076 -0.508 1.00 78.20 397 ARG A N 1
ATOM 2827 C CA . ARG A 1 397 ? 55.287 121.836 0.211 1.00 82.57 397 ARG A CA 1
ATOM 2828 C C . ARG A 1 397 ? 56.361 122.017 1.281 1.00 89.51 397 ARG A C 1
ATOM 2829 O O . ARG A 1 397 ? 56.301 121.382 2.334 1.00 90.70 397 ARG A O 1
ATOM 2837 N N . GLU A 1 398 ? 57.337 122.881 1.020 1.00 82.89 398 GLU A N 1
ATOM 2838 C CA . GLU A 1 398 ? 58.363 123.158 2.017 1.00 79.64 398 GLU A CA 1
ATOM 2839 C C . GLU A 1 398 ? 57.789 124.036 3.124 1.00 77.17 398 GLU A C 1
ATOM 2840 O O . GLU A 1 398 ? 58.231 123.968 4.271 1.00 67.73 398 GLU A O 1
ATOM 2846 N N . ALA A 1 399 ? 56.791 124.844 2.780 1.00 76.90 399 ALA A N 1
ATOM 2847 C CA . ALA A 1 399 ? 56.085 125.646 3.774 1.00 74.71 399 ALA A CA 1
ATOM 2848 C C . ALA A 1 399 ? 55.251 124.746 4.679 1.00 80.52 399 ALA A C 1
ATOM 2849 O O . ALA A 1 399 ? 54.991 125.078 5.835 1.00 65.96 399 ALA A O 1
ATOM 2851 N N . ALA A 1 400 ? 54.835 123.604 4.138 1.00 89.26 400 ALA A N 1
ATOM 2852 C CA . ALA A 1 400 ? 54.074 122.622 4.898 1.00 77.20 400 ALA A CA 1
ATOM 2853 C C . ALA A 1 400 ? 54.983 121.854 5.852 1.00 76.22 400 ALA A C 1
ATOM 2854 O O . ALA A 1 400 ? 54.622 121.602 7.000 1.00 81.87 400 ALA A O 1
ATOM 2856 N N . THR A 1 401 ? 56.165 121.484 5.367 1.00 76.43 401 THR A N 1
ATOM 2857 C CA . THR A 1 401 ? 57.132 120.751 6.176 1.00 73.65 401 THR A CA 1
ATOM 2858 C C . THR A 1 401 ? 57.641 121.601 7.336 1.00 73.47 401 THR A C 1
ATOM 2859 O O . THR A 1 401 ? 57.709 121.138 8.474 1.00 79.90 401 THR A O 1
ATOM 2863 N N . ASP A 1 402 ? 57.993 122.848 7.040 1.00 69.89 402 ASP A N 1
ATOM 2864 C CA . ASP A 1 402 ? 58.547 123.751 8.042 1.00 70.44 402 ASP A CA 1
ATOM 2865 C C . ASP A 1 402 ? 57.544 124.112 9.136 1.00 67.67 402 ASP A C 1
ATOM 2866 O O . ASP A 1 402 ? 57.898 124.167 10.313 1.00 60.56 402 ASP A O 1
ATOM 2871 N N . THR A 1 403 ? 56.299 124.365 8.744 1.00 57.19 403 THR A N 1
ATOM 2872 C CA . THR A 1 403 ? 55.266 124.751 9.699 1.00 69.22 403 THR A CA 1
ATOM 2873 C C . THR A 1 403 ? 54.919 123.585 10.622 1.00 72.00 403 THR A C 1
ATOM 2874 O O . THR A 1 403 ? 54.724 123.767 11.825 1.00 52.72 403 THR A O 1
ATOM 2878 N N . ALA A 1 404 ? 54.850 122.386 10.053 1.00 65.03 404 ALA A N 1
ATOM 2879 C CA . ALA A 1 404 ? 54.585 121.188 10.836 1.00 53.43 404 ALA A CA 1
ATOM 2880 C C . ALA A 1 404 ? 55.750 120.916 11.779 1.00 63.71 404 ALA A C 1
ATOM 2881 O O . ALA A 1 404 ? 55.559 120.441 12.899 1.00 63.83 404 ALA A O 1
ATOM 2883 N N . ALA A 1 405 ? 56.958 121.228 11.320 1.00 60.64 405 ALA A N 1
ATOM 2884 C CA . ALA A 1 405 ? 58.156 121.039 12.126 1.00 57.17 405 ALA A CA 1
ATOM 2885 C C . ALA A 1 405 ? 58.233 122.091 13.223 1.00 71.34 405 ALA A C 1
ATOM 2886 O O . ALA A 1 405 ? 58.592 121.789 14.362 1.00 52.82 405 ALA A O 1
ATOM 2888 N N . ALA A 1 406 ? 57.892 123.327 12.868 1.00 70.95 406 ALA A N 1
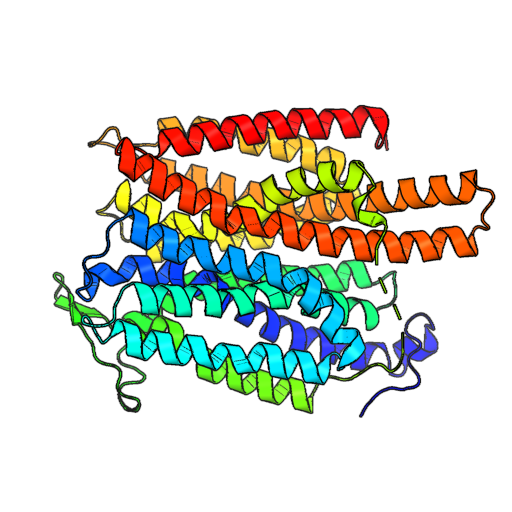ATOM 2889 C CA . ALA A 1 406 ? 57.907 124.438 13.814 1.00 64.36 406 ALA A CA 1
ATOM 2890 C C . ALA A 1 406 ? 56.902 124.227 14.942 1.00 64.10 406 ALA A C 1
ATOM 2891 O O . ALA A 1 406 ? 57.278 124.218 16.114 1.00 72.84 406 ALA A O 1
ATOM 2893 N N . LEU A 1 407 ? 55.634 124.049 14.578 1.00 50.74 407 LEU A N 1
ATOM 2894 C CA . LEU A 1 407 ? 54.553 123.891 15.550 1.00 49.20 407 LEU A CA 1
ATOM 2895 C C . LEU A 1 407 ? 54.849 122.791 16.564 1.00 63.13 407 LEU A C 1
ATOM 2896 O O . LEU A 1 407 ? 54.568 122.940 17.752 1.00 55.05 407 LEU A O 1
ATOM 2901 N N . GLY A 1 408 ? 55.423 121.692 16.087 1.00 55.36 408 GLY A N 1
ATOM 2902 C CA . GLY A 1 408 ? 55.820 120.604 16.957 1.00 60.47 408 GLY A CA 1
ATOM 2903 C C . GLY A 1 408 ? 56.841 121.058 17.982 1.00 60.62 408 GLY A C 1
ATOM 2904 O O . GLY A 1 408 ? 56.749 120.710 19.159 1.00 53.57 408 GLY A O 1
ATOM 2905 N N . PHE A 1 409 ? 57.812 121.848 17.536 1.00 56.02 409 PHE A N 1
ATOM 2906 C CA . PHE A 1 409 ? 58.862 122.333 18.423 1.00 59.95 409 PHE A CA 1
ATOM 2907 C C . PHE A 1 409 ? 58.334 123.414 19.363 1.00 57.04 409 PHE A C 1
ATOM 2908 O O . PHE A 1 409 ? 58.710 123.466 20.534 1.00 54.60 409 PHE A O 1
ATOM 2916 N N . ILE A 1 410 ? 57.457 124.270 18.845 1.00 61.61 410 ILE A N 1
ATOM 2917 C CA . ILE A 1 410 ? 56.833 125.321 19.643 1.00 57.31 410 ILE A CA 1
ATOM 2918 C C . ILE A 1 410 ? 55.983 124.718 20.753 1.00 62.19 410 ILE A C 1
ATOM 2919 O O . ILE A 1 410 ? 55.985 125.195 21.892 1.00 46.15 410 ILE A O 1
ATOM 2924 N N . SER A 1 411 ? 55.254 123.665 20.399 1.00 53.17 411 SER A N 1
ATOM 2925 C CA . SER A 1 411 ? 54.366 122.981 21.323 1.00 50.66 411 SER A CA 1
ATOM 2926 C C . SER A 1 411 ? 55.152 122.334 22.455 1.00 51.51 411 SER A C 1
ATOM 2927 O O . SER A 1 411 ? 54.686 122.272 23.591 1.00 49.51 411 SER A O 1
ATOM 2930 N N . ALA A 1 412 ? 56.349 121.854 22.136 1.00 51.31 412 ALA A N 1
ATOM 2931 C CA . ALA A 1 412 ? 57.207 121.233 23.134 1.00 56.74 412 ALA A CA 1
ATOM 2932 C C . ALA A 1 412 ? 57.763 122.281 24.092 1.00 55.35 412 ALA A C 1
ATOM 2933 O O . ALA A 1 412 ? 57.850 122.047 25.293 1.00 59.88 412 ALA A O 1
ATOM 2935 N N . ILE A 1 413 ? 58.132 123.439 23.554 1.00 56.93 413 ILE A N 1
ATOM 2936 C CA . ILE A 1 413 ? 58.707 124.509 24.365 1.00 55.11 413 ILE A CA 1
ATOM 2937 C C . ILE A 1 413 ? 57.648 125.185 25.236 1.00 52.65 413 ILE A C 1
ATOM 2938 O O . ILE A 1 413 ? 57.896 125.492 26.399 1.00 49.17 413 ILE A O 1
ATOM 2943 N N . GLY A 1 414 ? 56.462 125.399 24.676 1.00 45.30 414 GLY A N 1
ATOM 2944 C CA . GLY A 1 414 ? 55.370 126.006 25.416 1.00 44.46 414 GLY A CA 1
ATOM 2945 C C . GLY A 1 414 ? 54.935 125.180 26.614 1.00 48.61 414 GLY A C 1
ATOM 2946 O O . GLY A 1 414 ? 54.355 125.705 27.564 1.00 50.19 414 GLY A O 1
ATOM 2947 N N . ALA A 1 415 ? 55.224 123.884 26.572 1.00 49.45 415 ALA A N 1
ATOM 2948 C CA . ALA A 1 415 ? 54.834 122.980 27.644 1.00 54.48 415 ALA A CA 1
ATOM 2949 C C . ALA A 1 415 ? 55.609 123.252 28.932 1.00 48.55 415 ALA A C 1
ATOM 2950 O O . ALA A 1 415 ? 55.132 122.939 30.021 1.00 43.23 415 ALA A O 1
ATOM 2952 N N . ILE A 1 416 ? 56.797 123.841 28.808 1.00 47.86 416 ILE A N 1
ATOM 2953 C CA . ILE A 1 416 ? 57.660 124.065 29.970 1.00 51.96 416 ILE A CA 1
ATOM 2954 C C . ILE A 1 416 ? 57.088 125.126 30.908 1.00 55.34 416 ILE A C 1
ATOM 2955 O O . ILE A 1 416 ? 57.526 125.250 32.052 1.00 67.60 416 ILE A O 1
ATOM 2960 N N . GLY A 1 417 ? 56.114 125.890 30.424 1.00 48.94 417 GLY A N 1
ATOM 2961 C CA . GLY A 1 417 ? 55.432 126.862 31.260 1.00 49.51 417 GLY A CA 1
ATOM 2962 C C . GLY A 1 417 ? 54.614 126.168 32.330 1.00 56.99 417 GLY A C 1
ATOM 2963 O O . GLY A 1 417 ? 54.335 126.737 33.386 1.00 56.94 417 GLY A O 1
ATOM 2964 N N . GLY A 1 418 ? 54.231 124.927 32.050 1.00 42.14 418 GLY A N 1
ATOM 2965 C CA . GLY A 1 418 ? 53.492 124.118 32.999 1.00 47.37 418 GLY A CA 1
ATOM 2966 C C . GLY A 1 418 ? 54.342 123.749 34.195 1.00 58.10 418 GLY A C 1
ATOM 2967 O O . GLY A 1 418 ? 53.823 123.351 35.237 1.00 69.75 418 GLY A O 1
ATOM 2968 N N . PHE A 1 419 ? 55.655 123.870 34.037 1.00 50.96 419 PHE A N 1
ATOM 2969 C CA . PHE A 1 419 ? 56.579 123.686 35.145 1.00 58.36 419 PHE A CA 1
ATOM 2970 C C . PHE A 1 419 ? 56.822 125.015 35.849 1.00 53.16 419 PHE A C 1
ATOM 2971 O O . PHE A 1 419 ? 56.759 125.092 37.070 1.00 54.41 419 PHE A O 1
ATOM 2979 N N . PHE A 1 420 ? 57.069 126.057 35.060 1.00 51.86 420 PHE A N 1
ATOM 2980 C CA . PHE A 1 420 ? 57.530 127.348 35.569 1.00 54.94 420 PHE A CA 1
ATOM 2981 C C . PHE A 1 420 ? 56.576 127.987 36.574 1.00 48.30 420 PHE A C 1
ATOM 2982 O O . PHE A 1 420 ? 57.002 128.433 37.636 1.00 47.20 420 PHE A O 1
ATOM 2990 N N . ILE A 1 421 ? 55.294 128.038 36.236 1.00 44.37 421 ILE A N 1
ATOM 2991 C CA . ILE A 1 421 ? 54.322 128.740 37.070 1.00 50.51 421 ILE A CA 1
ATOM 2992 C C . ILE A 1 421 ? 54.089 128.064 38.435 1.00 53.71 421 ILE A C 1
ATOM 2993 O O . ILE A 1 421 ? 54.123 128.743 39.463 1.00 46.13 421 ILE A O 1
ATOM 2998 N N . PRO A 1 422 ? 53.863 126.735 38.465 1.00 49.39 422 PRO A N 1
ATOM 2999 C CA . PRO A 1 422 ? 53.740 126.169 39.815 1.00 55.39 422 PRO A CA 1
ATOM 3000 C C . PRO A 1 422 ? 55.073 126.110 40.559 1.00 52.97 422 PRO A C 1
ATOM 3001 O O . PRO A 1 422 ? 55.078 126.116 41.789 1.00 45.91 422 PRO A O 1
ATOM 3005 N N . LYS A 1 423 ? 56.183 126.060 39.828 1.00 45.10 423 LYS A N 1
ATOM 3006 C CA . LYS A 1 423 ? 57.498 126.078 40.462 1.00 46.36 423 LYS A CA 1
ATOM 3007 C C . LYS A 1 423 ? 57.802 127.467 41.022 1.00 60.75 423 LYS A C 1
ATOM 3008 O O . LYS A 1 423 ? 58.468 127.601 42.049 1.00 50.99 423 LYS A O 1
ATOM 3014 N N . ALA A 1 424 ? 57.308 128.497 40.343 1.00 56.33 424 ALA A N 1
ATOM 3015 C CA . ALA A 1 424 ? 57.516 129.871 40.781 1.00 56.49 424 ALA A CA 1
ATOM 3016 C C . ALA A 1 424 ? 56.670 130.179 42.010 1.00 48.49 424 ALA A C 1
ATOM 3017 O O . ALA A 1 424 ? 57.117 130.874 42.920 1.00 55.49 424 ALA A O 1
ATOM 3019 N N . PHE A 1 425 ? 55.443 129.668 42.026 1.00 47.25 425 PHE A N 1
ATOM 3020 C CA . PHE A 1 425 ? 54.577 129.804 43.190 1.00 53.74 425 PHE A CA 1
ATOM 3021 C C . PHE A 1 425 ? 55.193 129.116 44.399 1.00 50.83 425 PHE A C 1
ATOM 3022 O O . PHE A 1 425 ? 55.169 129.649 45.507 1.00 49.08 425 PHE A O 1
ATOM 3030 N N . GLY A 1 426 ? 55.748 127.930 44.173 1.00 47.63 426 GLY A N 1
ATOM 3031 C CA . GLY A 1 426 ? 56.376 127.164 45.232 1.00 48.93 426 GLY A CA 1
ATOM 3032 C C . GLY A 1 426 ? 57.596 127.857 45.807 1.00 58.95 426 GLY A C 1
ATOM 3033 O O . GLY A 1 426 ? 57.820 127.824 47.016 1.00 61.92 426 GLY A O 1
ATOM 3034 N N . SER A 1 427 ? 58.380 128.490 44.937 1.00 57.63 427 SER A N 1
ATOM 3035 C CA . SER A 1 427 ? 59.612 129.163 45.344 1.00 67.59 427 SER A CA 1
ATOM 3036 C C . SER A 1 427 ? 59.341 130.520 45.983 1.00 60.46 427 SER A C 1
ATOM 3037 O O . SER A 1 427 ? 60.013 130.907 46.937 1.00 56.48 427 SER A O 1
ATOM 3040 N N . SER A 1 428 ? 58.365 131.242 45.446 1.00 53.89 428 SER A N 1
ATOM 3041 C CA . SER A 1 428 ? 58.011 132.553 45.972 1.00 53.57 428 SER A CA 1
ATOM 3042 C C . SER A 1 428 ? 57.472 132.430 47.392 1.00 54.00 428 SER A C 1
ATOM 3043 O O . SER A 1 428 ? 57.826 133.216 48.271 1.00 62.90 428 SER A O 1
ATOM 3046 N N . LEU A 1 429 ? 56.619 131.434 47.610 1.00 61.35 429 LEU A N 1
ATOM 3047 C CA . LEU A 1 429 ? 56.061 131.178 48.933 1.00 63.28 429 LEU A CA 1
ATOM 3048 C C . LEU A 1 429 ? 57.139 130.700 49.904 1.00 71.74 429 LEU A C 1
ATOM 3049 O O . LEU A 1 429 ? 57.101 131.017 51.091 1.00 72.63 429 LEU A O 1
ATOM 3054 N N . ALA A 1 430 ? 58.107 129.948 49.389 1.00 62.55 430 ALA A N 1
ATOM 3055 C CA . ALA A 1 430 ? 59.142 129.346 50.226 1.00 62.52 430 ALA A CA 1
ATOM 3056 C C . ALA A 1 430 ? 60.096 130.373 50.839 1.00 73.86 430 ALA A C 1
ATOM 3057 O O . ALA A 1 430 ? 60.598 130.176 51.947 1.00 82.85 430 ALA A O 1
ATOM 3059 N N . LEU A 1 431 ? 60.344 131.465 50.125 1.00 73.48 431 LEU A N 1
ATOM 3060 C CA . LEU A 1 431 ? 61.350 132.431 50.555 1.00 71.79 431 LEU A CA 1
ATOM 3061 C C . LEU A 1 431 ? 60.745 133.756 51.011 1.00 71.99 431 LEU A C 1
ATOM 3062 O O . LEU A 1 431 ? 61.447 134.612 51.549 1.00 79.75 431 LEU A O 1
ATOM 3067 N N . THR A 1 432 ? 59.446 133.932 50.784 1.00 73.95 432 THR A N 1
ATOM 3068 C CA . THR A 1 432 ? 58.777 135.182 51.136 1.00 78.90 432 THR A CA 1
ATOM 3069 C C . THR A 1 432 ? 57.473 134.942 51.890 1.00 77.01 432 THR A C 1
ATOM 3070 O O . THR A 1 432 ? 57.022 135.795 52.656 1.00 82.59 432 THR A O 1
ATOM 3074 N N . GLY A 1 433 ? 56.867 133.782 51.663 1.00 67.28 433 GLY A N 1
ATOM 3075 C CA . GLY A 1 433 ? 55.576 133.479 52.249 1.00 58.42 433 GLY A CA 1
ATOM 3076 C C . GLY A 1 433 ? 54.457 134.054 51.406 1.00 64.12 433 GLY A C 1
ATOM 3077 O O . GLY A 1 433 ? 53.281 133.942 51.753 1.00 72.84 433 GLY A O 1
ATOM 3078 N N . SER A 1 434 ? 54.825 134.672 50.289 1.00 62.08 434 SER A N 1
ATOM 3079 C CA . SER A 1 434 ? 53.847 135.287 49.402 1.00 71.84 434 SER A CA 1
ATOM 3080 C C . SER A 1 434 ? 54.075 134.863 47.951 1.00 66.44 434 SER A C 1
ATOM 3081 O O . SER A 1 434 ? 55.212 134.629 47.543 1.00 69.50 434 SER A O 1
ATOM 3084 N N . PRO A 1 435 ? 52.989 134.749 47.171 1.00 61.10 435 PRO A N 1
ATOM 3085 C CA . PRO A 1 435 ? 53.098 134.406 45.749 1.00 62.04 435 PRO A CA 1
ATOM 3086 C C . PRO A 1 435 ? 53.325 135.618 44.842 1.00 69.57 435 PRO A C 1
ATOM 3087 O O . PRO A 1 435 ? 53.548 135.435 43.644 1.00 65.21 435 PRO A O 1
ATOM 3091 N N . VAL A 1 436 ? 53.270 136.824 45.404 1.00 66.11 436 VAL A N 1
ATOM 3092 C CA . VAL A 1 436 ? 53.361 138.052 44.615 1.00 69.36 436 VAL A CA 1
ATOM 3093 C C . VAL A 1 436 ? 54.682 138.173 43.862 1.00 62.02 436 VAL A C 1
ATOM 3094 O O . VAL A 1 436 ? 54.734 138.766 42.785 1.00 68.77 436 VAL A O 1
ATOM 3098 N N . GLY A 1 437 ? 55.744 137.609 44.431 1.00 55.28 437 GLY A N 1
ATOM 3099 C CA . GLY A 1 437 ? 57.029 137.563 43.761 1.00 57.88 437 GLY A CA 1
ATOM 3100 C C . GLY A 1 437 ? 56.915 136.851 42.425 1.00 59.46 437 GLY A C 1
ATOM 3101 O O . GLY A 1 437 ? 57.404 137.339 41.404 1.00 57.55 437 GLY A O 1
ATOM 3102 N N . ALA A 1 438 ? 56.254 135.698 42.430 1.00 54.42 438 ALA A N 1
ATOM 3103 C CA . ALA A 1 438 ? 56.049 134.931 41.207 1.00 60.32 438 ALA A CA 1
ATOM 3104 C C . ALA A 1 438 ? 55.131 135.679 40.245 1.00 64.21 438 ALA A C 1
ATOM 3105 O O . ALA A 1 438 ? 55.382 135.720 39.040 1.00 69.82 438 ALA A O 1
ATOM 3107 N N . MET A 1 439 ? 54.074 136.274 40.789 1.00 62.33 439 MET A N 1
ATOM 3108 C CA . MET A 1 439 ? 53.098 137.007 39.990 1.00 61.95 439 MET A CA 1
ATOM 3109 C C . MET A 1 439 ? 53.710 138.220 39.301 1.00 66.12 439 MET A C 1
ATOM 3110 O O . MET A 1 439 ? 53.353 138.542 38.168 1.00 64.12 439 MET A O 1
ATOM 3115 N N . LYS A 1 440 ? 54.626 138.895 39.991 1.00 67.76 440 LYS A N 1
ATOM 3116 C CA . LYS A 1 440 ? 55.340 140.020 39.399 1.00 75.71 440 LYS A CA 1
ATOM 3117 C C . LYS A 1 440 ? 56.155 139.554 38.198 1.00 69.56 440 LYS A C 1
ATOM 3118 O O . LYS A 1 440 ? 56.200 140.229 37.171 1.00 67.10 440 LYS A O 1
ATOM 3124 N N . VAL A 1 441 ? 56.793 138.395 38.334 1.00 64.10 441 VAL A N 1
ATOM 3125 C CA . VAL A 1 441 ? 57.534 137.795 37.230 1.00 63.24 441 VAL A CA 1
ATOM 3126 C C . VAL A 1 441 ? 56.597 137.503 36.059 1.00 61.34 441 VAL A C 1
ATOM 3127 O O . VAL A 1 441 ? 56.963 137.689 34.898 1.00 52.69 441 VAL A O 1
ATOM 3131 N N . PHE A 1 442 ? 55.382 137.063 36.374 1.00 61.81 442 PHE A N 1
ATOM 3132 C CA . PHE A 1 442 ? 54.391 136.746 35.348 1.00 65.48 442 PHE A CA 1
ATOM 3133 C C . PHE A 1 442 ? 53.929 138.010 34.633 1.00 66.58 442 PHE A C 1
ATOM 3134 O O . PHE A 1 442 ? 53.748 138.009 33.417 1.00 64.39 442 PHE A O 1
ATOM 3142 N N . LEU A 1 443 ? 53.741 139.084 35.396 1.00 75.35 443 LEU A N 1
ATOM 3143 C CA . LEU A 1 443 ? 53.299 140.361 34.841 1.00 65.09 443 LEU A CA 1
ATOM 3144 C C . LEU A 1 443 ? 54.306 140.911 33.832 1.00 63.97 443 LEU A C 1
ATOM 3145 O O . LEU A 1 443 ? 53.931 141.291 32.725 1.00 54.12 443 LEU A O 1
ATOM 3150 N N . ILE A 1 444 ? 55.579 140.948 34.220 1.00 55.06 444 ILE A N 1
ATOM 3151 C CA . ILE A 1 444 ? 56.639 141.419 33.334 1.00 63.28 444 ILE A CA 1
ATOM 3152 C C . ILE A 1 444 ? 56.663 140.610 32.040 1.00 63.25 444 ILE A C 1
ATOM 3153 O O . ILE A 1 444 ? 56.856 141.162 30.956 1.00 64.60 444 ILE A O 1
ATOM 3158 N N . PHE A 1 445 ? 56.453 139.302 32.160 1.00 56.71 445 PHE A N 1
ATOM 3159 C CA . PHE A 1 445 ? 56.478 138.406 31.008 1.00 58.93 445 PHE A CA 1
ATOM 3160 C C . PHE A 1 445 ? 55.352 138.734 30.033 1.00 64.73 445 PHE A C 1
ATOM 3161 O O . PHE A 1 445 ? 55.547 138.711 28.819 1.00 77.84 445 PHE A O 1
ATOM 3169 N N . TYR A 1 446 ? 54.179 139.043 30.576 1.00 66.59 446 TYR A N 1
ATOM 3170 C CA . TYR A 1 446 ? 53.018 139.407 29.769 1.00 51.44 446 TYR A CA 1
ATOM 3171 C C . TYR A 1 446 ? 53.201 140.759 29.081 1.00 53.13 446 TYR A C 1
ATOM 3172 O O . TYR A 1 446 ? 52.743 140.956 27.956 1.00 56.48 446 TYR A O 1
ATOM 3181 N N . ILE A 1 447 ? 53.867 141.684 29.769 1.00 57.15 447 ILE A N 1
ATOM 3182 C CA . ILE A 1 447 ? 54.151 143.010 29.226 1.00 64.25 447 ILE A CA 1
ATOM 3183 C C . ILE A 1 447 ? 55.236 142.914 28.159 1.00 57.29 447 ILE A C 1
ATOM 3184 O O . ILE A 1 447 ? 55.234 143.658 27.181 1.00 76.57 447 ILE A O 1
ATOM 3189 N N . ALA A 1 448 ? 56.165 141.987 28.349 1.00 56.83 448 ALA A N 1
ATOM 3190 C CA . ALA A 1 448 ? 57.172 141.725 27.336 1.00 57.54 448 ALA A CA 1
ATOM 3191 C C . ALA A 1 448 ? 56.506 141.154 26.088 1.00 66.15 448 ALA A C 1
ATOM 3192 O O . ALA A 1 448 ? 56.893 141.472 24.966 1.00 65.89 448 ALA A O 1
ATOM 3194 N N . CYS A 1 449 ? 55.489 140.323 26.293 1.00 61.04 449 CYS A N 1
ATOM 3195 C CA . CYS A 1 449 ? 54.817 139.648 25.187 1.00 66.17 449 CYS A CA 1
ATOM 3196 C C . CYS A 1 449 ? 53.997 140.593 24.311 1.00 67.87 449 CYS A C 1
ATOM 3197 O O . CYS A 1 449 ? 53.975 140.440 23.091 1.00 75.53 449 CYS A O 1
ATOM 3200 N N . VAL A 1 450 ? 53.323 141.561 24.926 1.00 62.75 450 VAL A N 1
ATOM 3201 C CA . VAL A 1 450 ? 52.543 142.528 24.159 1.00 68.03 450 VAL A CA 1
ATOM 3202 C C . VAL A 1 450 ? 53.494 143.434 23.371 1.00 63.58 450 VAL A C 1
ATOM 3203 O O . VAL A 1 450 ? 53.141 143.949 22.312 1.00 70.85 450 VAL A O 1
ATOM 3207 N N . VAL A 1 451 ? 54.714 143.596 23.873 1.00 69.28 451 VAL A N 1
ATOM 3208 C CA . VAL A 1 451 ? 55.748 144.306 23.129 1.00 75.35 451 VAL A CA 1
ATOM 3209 C C . VAL A 1 451 ? 56.224 143.451 21.954 1.00 72.93 451 VAL A C 1
ATOM 3210 O O . VAL A 1 451 ? 56.355 143.946 20.833 1.00 69.60 451 VAL A O 1
ATOM 3214 N N . ILE A 1 452 ? 56.470 142.168 22.212 1.00 59.13 452 ILE A N 1
ATOM 3215 C CA . ILE A 1 452 ? 56.881 141.238 21.164 1.00 66.09 452 ILE A CA 1
ATOM 3216 C C . ILE A 1 452 ? 55.814 141.139 20.077 1.00 69.79 452 ILE A C 1
ATOM 3217 O O . ILE A 1 452 ? 56.112 141.250 18.887 1.00 62.80 452 ILE A O 1
ATOM 3222 N N . THR A 1 453 ? 54.568 140.942 20.500 1.00 57.06 453 THR A N 1
ATOM 3223 C CA . THR A 1 453 ? 53.449 140.797 19.575 1.00 61.79 453 THR A CA 1
ATOM 3224 C C . THR A 1 453 ? 53.201 142.086 18.788 1.00 65.72 453 THR A C 1
ATOM 3225 O O . THR A 1 453 ? 52.710 142.051 17.659 1.00 69.37 453 THR A O 1
ATOM 3229 N N . TRP A 1 454 ? 53.547 143.222 19.383 1.00 59.70 454 TRP A N 1
ATOM 3230 C CA . TRP A 1 454 ? 53.409 144.499 18.696 1.00 69.85 454 TRP A CA 1
ATOM 3231 C C . TRP A 1 454 ? 54.445 144.600 17.582 1.00 75.22 454 TRP A C 1
ATOM 3232 O O . TRP A 1 454 ? 54.198 145.206 16.540 1.00 76.98 454 TRP A O 1
ATOM 3243 N N . ALA A 1 455 ? 55.604 143.989 17.811 1.00 79.66 455 ALA A N 1
ATOM 3244 C CA . ALA A 1 455 ? 56.702 144.035 16.854 1.00 79.25 455 ALA A CA 1
ATOM 3245 C C . ALA A 1 455 ? 56.399 143.223 15.599 1.00 82.84 455 ALA A C 1
ATOM 3246 O O . ALA A 1 455 ? 56.632 143.688 14.482 1.00 79.73 455 ALA A O 1
ATOM 3248 N N . VAL A 1 456 ? 55.885 142.011 15.780 1.00 80.95 456 VAL A N 1
ATOM 3249 C CA . VAL A 1 456 ? 55.571 141.153 14.643 1.00 82.19 456 VAL A CA 1
ATOM 3250 C C . VAL A 1 456 ? 54.389 141.717 13.858 1.00 81.50 456 VAL A C 1
ATOM 3251 O O . VAL A 1 456 ? 54.237 141.449 12.666 1.00 93.82 456 VAL A O 1
ATOM 3255 N N . TYR A 1 457 ? 53.564 142.511 14.533 1.00 72.19 457 TYR A N 1
ATOM 3256 C CA . TYR A 1 457 ? 52.429 143.165 13.895 1.00 75.51 457 TYR A CA 1
ATOM 3257 C C . TYR A 1 457 ? 52.889 144.332 13.023 1.00 65.95 457 TYR A C 1
ATOM 3258 O O . TYR A 1 457 ? 52.165 144.779 12.137 1.00 70.35 457 TYR A O 1
ATOM 3267 N N . GLY A 1 458 ? 54.100 144.819 13.276 1.00 70.05 458 GLY A N 1
ATOM 3268 C CA . GLY A 1 458 ? 54.629 145.951 12.537 1.00 76.09 458 GLY A CA 1
ATOM 3269 C C . GLY A 1 458 ? 55.607 145.575 11.440 1.00 82.03 458 GLY A C 1
ATOM 3270 O O . GLY A 1 458 ? 55.987 146.415 10.627 1.00 95.27 458 GLY A O 1
ATOM 3271 N N . ARG A 1 459 ? 56.014 144.310 11.410 1.00 85.51 459 ARG A N 1
ATOM 3272 C CA . ARG A 1 459 ? 57.012 143.858 10.446 1.00 88.19 459 ARG A CA 1
ATOM 3273 C C . ARG A 1 459 ? 56.505 142.724 9.562 1.00 106.65 459 ARG A C 1
ATOM 3274 O O . ARG A 1 459 ? 56.640 142.771 8.339 1.00 116.78 459 ARG A O 1
ATOM 3282 N N . HIS A 1 460 ? 55.916 141.708 10.184 1.00 105.43 460 HIS A N 1
ATOM 3283 C CA . HIS A 1 460 ? 55.609 140.470 9.477 1.00 101.65 460 HIS A CA 1
ATOM 3284 C C . HIS A 1 460 ? 54.117 140.261 9.227 1.00 99.55 460 HIS A C 1
ATOM 3285 O O . HIS A 1 460 ? 53.734 139.463 8.372 1.00 112.16 460 HIS A O 1
ATOM 3292 N N . SER A 1 461 ? 53.276 140.979 9.964 1.00 88.25 461 SER A N 1
ATOM 3293 C CA . SER A 1 461 ? 51.833 140.800 9.841 1.00 81.61 461 SER A CA 1
ATOM 3294 C C . SER A 1 461 ? 51.098 142.134 9.821 1.00 84.30 461 SER A C 1
ATOM 3295 O O . SER A 1 461 ? 50.843 142.728 10.866 1.00 89.69 461 SER A O 1
ATOM 3298 N N . LYS A 1 462 ? 50.759 142.601 8.625 1.00 104.67 462 LYS A N 1
ATOM 3299 C CA . LYS A 1 462 ? 50.026 143.851 8.476 1.00 110.23 462 LYS A CA 1
ATOM 3300 C C . LYS A 1 462 ? 48.624 143.595 7.933 1.00 114.59 462 LYS A C 1
ATOM 3301 O O . LYS A 1 462 ? 47.840 144.526 7.745 1.00 116.87 462 LYS A O 1
ATOM 3303 N N . LYS A 1 463 ? 48.317 142.323 7.693 1.00 112.68 463 LYS A N 1
ATOM 3304 C CA . LYS A 1 463 ? 47.037 141.929 7.110 1.00 104.81 463 LYS A CA 1
ATOM 3305 C C . LYS A 1 463 ? 45.864 142.240 8.035 1.00 95.97 463 LYS A C 1
ATOM 3306 O O . LYS A 1 463 ? 44.705 142.191 7.620 1.00 89.50 463 LYS A O 1
#